Protein AF-0000000077584843 (afdb_homodimer)

Foldseek 3Di:
DVCVVQFPDFPWALVLLLVLLLVLLVVVLVVCVPPDDDAEEEEEPDQQPLVSVSNVVNRDHHYHYWYWYWDQPDPDPCSVLAIDTPGDTPDQQAAHHYEYEEAEDAQCNVVQVVQVVSVVSHHQWYAYAYAEYAPVRHNDDDDTPHPYYYHYRYHDDPAAKAECRRDDVPPRPPHSGIGGGDPVVVVVVVVD/DVCPVQFPDFPWALVLLLVLLLVLLVVVLVVCVPPDDDAEEEEEPDQQPLVSVSNVVNRDHHYHYWYWYWDQPDPDPCSVLAIDTPGDTPDQQAAHHYEYEEAEDAQCNVVQNVQVVSVVSHHQWYAYAYQEYAPVRHNDDDDTPHPYYYHYRYHDDPAAKAECRRDDVPPRPPHSGIGGGDPVVVVVVVVD

Secondary structure (DSSP, 8-state):
-GGGGGEEEEEE-HHHHHHHHHHHHHHHHHHHTTSPSPEEEEEEETTTHHHHHHHHTT--S-EEEEEEEEEE---SS---S-EEEEE--SS--TT-EEEEEEEEESSSHHHHHHHHHHHHTT-SEEEEEEEEE-GGG--S-PPPPTT--EEEEEEPPSS-EEBTTB-BTTBSTT-SSEEEEPHHHHHHHHH-/-GGGGGEEEEEE-HHHHHHHHHHHHHHHHHHHTTSPSPEEEEEEETTTHHHHHHHHTT--S-EEEEEEEEEE---SS---S-EEEEE--SS--TT-EEEEEEEEESSSHHHHHHHHHHHHTT-SEEEEEEEEE-GGG--S-PPPPTT--EEEEEEPPSS-EEBTTB-BTTBSTT-SSEEEEPHHHHHHHHH-

Radius of gyration: 20.24 Å; Cα contacts (8 Å, |Δi|>4): 832; chains: 2; bounding box: 62×50×42 Å

Solvent-accessible surface area (backbone atoms only — not comparable to full-atom values): 20144 Å² total; per-residue (Å²): 94,82,67,59,79,50,42,68,45,78,76,42,48,48,66,56,49,51,53,48,38,49,53,51,15,49,51,52,32,62,71,50,62,81,49,79,79,52,35,36,38,33,26,37,49,61,34,9,45,43,52,38,37,57,30,42,46,52,31,51,58,67,39,31,72,46,52,31,28,67,39,67,72,45,86,62,97,55,61,79,71,63,61,39,77,77,29,70,66,86,71,86,46,56,72,24,45,32,35,38,28,36,39,65,42,45,43,32,55,63,56,44,50,47,49,54,53,45,46,72,55,39,33,55,21,37,22,41,37,25,46,25,34,26,75,92,51,51,72,44,86,64,77,57,43,72,84,31,50,81,45,72,62,40,81,47,69,100,61,60,56,26,15,47,20,29,49,62,95,57,27,49,30,36,37,65,31,34,24,30,52,35,61,73,71,57,58,50,58,74,74,100,92,81,65,58,79,50,44,68,46,76,78,40,48,49,66,56,49,51,52,48,38,48,53,51,16,48,49,50,30,62,70,49,60,82,49,79,80,53,36,35,40,33,25,37,47,62,34,8,44,42,52,38,38,57,30,43,47,53,32,51,58,68,39,31,72,45,53,31,29,67,39,67,70,46,88,64,98,57,62,79,71,65,63,39,77,78,28,71,66,87,72,85,46,56,72,23,45,34,37,38,30,36,39,67,41,45,42,32,54,64,57,45,51,48,50,56,53,44,47,74,55,38,32,55,22,36,22,39,37,25,46,26,34,27,73,92,50,52,71,44,86,64,77,57,42,73,83,30,49,82,44,73,61,41,81,47,70,99,62,59,58,27,15,46,19,29,48,60,96,57,27,49,31,37,38,64,29,34,24,31,50,34,60,75,72,58,59,50,59,74,74,102

Organism: Vanilla planifolia (NCBI:txid51239)

Sequence (384 aa):
MVMDGDIERVLWTEEEIAGRVAELAAQISDDFQRFPSPVVVVGVATGAFLFLADIVRKITIPIVVDFIRVESYGSGTESNGSPIISCDLKVDVSGKHVIVVEDIVDTGNTISCLNSHLMSKGASSISVCALLNKPARRRVPFKLAGEGKFYSGFECPNHFVVGYGLDFAELYRNLSYIGVLKSEKYNQAEENMVMDGDIERVLWTEEEIAGRVAELAAQISDDFQRFPSPVVVVGVATGAFLFLADIVRKITIPIVVDFIRVESYGSGTESNGSPIISCDLKVDVSGKHVIVVEDIVDTGNTISCLNSHLMSKGASSISVCALLNKPARRRVPFKLAGEGKFYSGFECPNHFVVGYGLDFAELYRNLSYIGVLKSEKYNQAEEN

InterPro domains:
  IPR000836 Phosphoribosyltransferase domain [PF00156] (16-168)
  IPR000836 Phosphoribosyltransferase domain [cd06223] (21-155)
  IPR005904 Hypoxanthine phosphoribosyl transferase [TIGR01203] (10-182)
  IPR029057 Phosphoribosyltransferase-like [G3DSA:3.40.50.2020] (2-192)
  IPR029057 Phosphoribosyltransferase-like [SSF53271] (3-186)
  IPR050408 Hypoxanthine-guanine phosphoribosyltransferase [PTHR43340] (4-187)

Nearest PDB structures (foldseek):
  4rqb-assembly1_A  TM=9.442E-01  e=1.233E-22  Staphylococcus aureus subsp. aureus USA300_TCH1516
  6d9q-assembly1_A  TM=9.247E-01  e=5.705E-23  Bacillus anthracis
  3h83-assembly1_A  TM=9.343E-01  e=1.564E-22  Bacillus anthracis str. 'Ames Ancestor'
  3kb8-assembly1_A  TM=9.346E-01  e=7.755E-22  Bacillus anthracis str. 'Ames Ancestor'
  5knx-assembly1_B  TM=9.446E-01  e=4.330E-21  Escherichia coli

Structure (mmCIF, N/CA/C/O backbone):
data_AF-0000000077584843-model_v1
#
loop_
_entity.id
_entity.type
_entity.pdbx_description
1 polymer 'Hypoxanthine phosphoribosyltransferase'
#
loop_
_atom_site.group_PDB
_atom_site.id
_atom_site.type_symbol
_atom_site.label_atom_id
_atom_site.label_alt_id
_atom_site.label_comp_id
_atom_site.label_asym_id
_atom_site.label_entity_id
_atom_site.label_seq_id
_atom_site.pdbx_PDB_ins_code
_atom_site.Cartn_x
_atom_site.Cartn_y
_atom_site.Cartn_z
_atom_site.occupancy
_atom_site.B_iso_or_equiv
_atom_site.auth_seq_id
_atom_site.auth_comp_id
_atom_site.auth_asym_id
_atom_site.auth_atom_id
_atom_site.pdbx_PDB_model_num
ATOM 1 N N . MET A 1 1 ? 11.711 16.438 -10.258 1 66.19 1 MET A N 1
ATOM 2 C CA . MET A 1 1 ? 11.828 16 -8.867 1 66.19 1 MET A CA 1
ATOM 3 C C . MET A 1 1 ? 13.289 15.93 -8.438 1 66.19 1 MET A C 1
ATOM 5 O O . MET A 1 1 ? 14.164 15.625 -9.242 1 66.19 1 MET A O 1
ATOM 9 N N . VAL A 1 2 ? 13.586 16.484 -7.25 1 70.31 2 VAL A N 1
ATOM 10 C CA . VAL A 1 2 ? 14.938 16.578 -6.703 1 70.31 2 VAL A CA 1
ATOM 11 C C . VAL A 1 2 ? 15.656 15.242 -6.844 1 70.31 2 VAL A C 1
ATOM 13 O O . VAL A 1 2 ? 16.859 15.203 -7.102 1 70.31 2 VAL A O 1
ATOM 16 N N . MET A 1 3 ? 14.906 14.156 -7.016 1 84.25 3 MET A N 1
ATOM 17 C CA . MET A 1 3 ? 15.477 12.812 -6.996 1 84.25 3 MET A CA 1
ATOM 18 C C . MET A 1 3 ? 15.812 12.352 -8.406 1 84.25 3 MET A C 1
ATOM 20 O O . MET A 1 3 ? 16.609 11.422 -8.586 1 84.25 3 MET A O 1
ATOM 24 N N . ASP A 1 4 ? 15.43 13.047 -9.406 1 87.75 4 ASP A N 1
ATOM 25 C CA . ASP A 1 4 ? 15.648 12.648 -10.797 1 87.75 4 ASP A CA 1
ATOM 26 C C . ASP A 1 4 ? 17.125 12.766 -11.172 1 87.75 4 ASP A C 1
ATOM 28 O O . ASP A 1 4 ? 17.609 12 -12 1 87.75 4 ASP A O 1
ATOM 32 N N . GLY A 1 5 ? 17.766 13.695 -10.547 1 90.62 5 GLY A N 1
ATOM 33 C CA . GLY A 1 5 ? 19.172 13.914 -10.836 1 90.62 5 GLY A CA 1
ATOM 34 C C . GLY A 1 5 ? 20.062 12.781 -10.367 1 90.62 5 GLY A C 1
ATOM 35 O O . GLY A 1 5 ? 21.219 12.672 -10.789 1 90.62 5 GLY A O 1
ATOM 36 N N . ASP A 1 6 ? 19.516 11.945 -9.562 1 94.56 6 ASP A N 1
ATOM 37 C CA . ASP A 1 6 ? 20.281 10.844 -8.992 1 94.56 6 ASP A CA 1
ATOM 38 C C . ASP A 1 6 ? 20.203 9.602 -9.875 1 94.56 6 ASP A C 1
ATOM 40 O O . ASP A 1 6 ? 20.875 8.602 -9.617 1 94.56 6 ASP A O 1
ATOM 44 N N . ILE A 1 7 ? 19.453 9.633 -10.977 1 95.75 7 ILE A N 1
ATOM 45 C CA . ILE A 1 7 ? 19.172 8.477 -11.812 1 95.75 7 ILE A CA 1
ATOM 46 C C . ILE A 1 7 ? 20.078 8.477 -13.031 1 95.75 7 ILE A C 1
ATOM 48 O O . ILE A 1 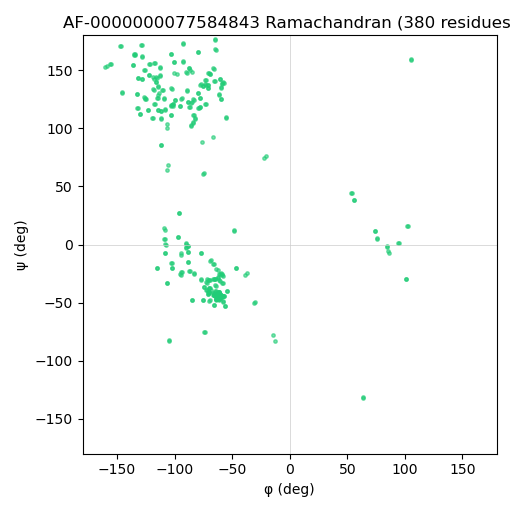7 ? 20.156 9.461 -13.766 1 95.75 7 ILE A O 1
ATOM 52 N N . GLU A 1 8 ? 20.781 7.422 -13.203 1 96.25 8 GLU A N 1
ATOM 53 C CA . GLU A 1 8 ? 21.672 7.262 -14.344 1 96.25 8 GLU A CA 1
ATOM 54 C C . GLU A 1 8 ? 20.891 7.102 -15.641 1 96.25 8 GLU A C 1
ATOM 56 O O . GLU A 1 8 ? 21.188 7.758 -16.641 1 96.25 8 GLU A O 1
ATOM 61 N N . ARG A 1 9 ? 19.922 6.242 -15.602 1 96.31 9 ARG A N 1
ATOM 62 C CA . ARG A 1 9 ? 19.031 6.008 -16.734 1 96.31 9 ARG A CA 1
ATOM 63 C C . ARG A 1 9 ? 17.734 5.348 -16.297 1 96.31 9 ARG A C 1
ATOM 65 O O . ARG A 1 9 ? 17.703 4.621 -15.297 1 96.31 9 ARG A O 1
ATOM 72 N N . VAL A 1 10 ? 16.703 5.609 -17.094 1 97.06 10 VAL A N 1
ATOM 73 C CA . VAL A 1 10 ? 15.406 4.984 -16.875 1 97.06 10 VAL A CA 1
ATOM 74 C C . VAL A 1 10 ? 15.367 3.615 -17.547 1 97.06 10 VAL A C 1
ATOM 76 O O . VAL A 1 10 ? 15.68 3.488 -18.734 1 97.06 10 VAL A O 1
ATOM 79 N N . LEU A 1 11 ? 15.102 2.51 -16.797 1 97.44 11 LEU A N 1
ATOM 80 C CA . LEU A 1 11 ? 14.977 1.167 -17.359 1 97.44 11 LEU A CA 1
ATOM 81 C C . LEU A 1 11 ? 13.562 0.923 -17.875 1 97.44 11 LEU A C 1
ATOM 83 O O . LEU A 1 11 ? 13.383 0.391 -18.969 1 97.44 11 LEU A O 1
ATOM 87 N N . TRP A 1 12 ? 12.539 1.235 -17.094 1 98.12 12 TRP A N 1
ATOM 88 C CA . TRP A 1 12 ? 11.133 1.12 -17.484 1 98.12 12 TRP A CA 1
ATOM 89 C C . TRP A 1 12 ? 10.367 2.385 -17.125 1 98.12 12 TRP A C 1
ATOM 91 O O . TRP A 1 12 ? 10.375 2.812 -15.961 1 98.12 12 TRP A O 1
ATOM 101 N N . THR A 1 13 ? 9.633 2.926 -18.094 1 98.12 13 THR A N 1
ATOM 102 C CA . THR A 1 13 ? 8.844 4.133 -17.906 1 98.12 13 THR A CA 1
ATOM 103 C C . THR A 1 13 ? 7.531 3.812 -17.203 1 98.12 13 THR A C 1
ATOM 105 O O . THR A 1 13 ? 7.152 2.645 -17.078 1 98.12 13 THR A O 1
ATOM 108 N N . GLU A 1 14 ? 6.91 4.867 -16.734 1 97.44 14 GLU A N 1
ATOM 109 C CA . GLU A 1 14 ? 5.602 4.723 -16.109 1 97.44 14 GLU A CA 1
ATOM 110 C C . GLU A 1 14 ? 4.621 4.016 -17.047 1 97.44 14 GLU A C 1
ATOM 112 O O . GLU A 1 14 ? 3.863 3.146 -16.609 1 97.44 14 GLU A O 1
ATOM 117 N N . GLU A 1 15 ? 4.688 4.352 -18.297 1 97.88 15 GLU A N 1
ATOM 118 C CA . GLU A 1 15 ? 3.779 3.781 -19.281 1 97.88 15 GLU A CA 1
ATOM 119 C C . GLU A 1 15 ? 4.082 2.305 -19.531 1 97.88 15 GLU A C 1
ATOM 121 O O . GLU A 1 15 ? 3.162 1.493 -19.656 1 97.88 15 GLU A O 1
ATOM 126 N N . GLU A 1 16 ? 5.336 1.989 -19.594 1 98.31 16 GLU A N 1
ATOM 127 C CA . GLU A 1 16 ? 5.738 0.599 -19.781 1 98.31 16 GLU A CA 1
ATOM 128 C C . GLU A 1 16 ? 5.305 -0.265 -18.609 1 98.31 16 GLU A C 1
ATOM 130 O O . GLU A 1 16 ? 4.812 -1.38 -18.797 1 98.31 16 GLU A O 1
ATOM 135 N N . ILE A 1 17 ? 5.473 0.284 -17.422 1 98.5 17 ILE A N 1
ATOM 136 C CA . ILE A 1 17 ? 5.082 -0.429 -16.219 1 98.5 17 ILE A CA 1
ATOM 137 C C . ILE A 1 17 ? 3.566 -0.632 -16.203 1 98.5 17 ILE A C 1
ATOM 139 O O . ILE A 1 17 ? 3.086 -1.739 -15.945 1 98.5 17 ILE A O 1
ATOM 143 N N . ALA A 1 18 ? 2.844 0.415 -16.547 1 98.06 18 ALA A N 1
ATOM 144 C CA . ALA A 1 18 ? 1.385 0.348 -16.562 1 98.06 18 ALA A CA 1
ATOM 145 C C . ALA A 1 18 ? 0.894 -0.707 -17.547 1 98.06 18 ALA A C 1
ATOM 147 O O . ALA A 1 18 ? -0.054 -1.442 -17.25 1 98.06 18 ALA A O 1
ATOM 148 N N . GLY A 1 19 ? 1.521 -0.73 -18.703 1 98.5 19 GLY A N 1
ATOM 149 C CA . GLY A 1 19 ? 1.164 -1.735 -19.688 1 98.5 19 GLY A CA 1
ATOM 150 C C . GLY A 1 19 ? 1.395 -3.154 -19.203 1 98.5 19 GLY A C 1
ATOM 151 O O . GLY A 1 19 ? 0.53 -4.02 -19.359 1 98.5 19 GLY A O 1
ATOM 152 N N . ARG A 1 20 ? 2.529 -3.395 -18.625 1 98.56 20 ARG A N 1
ATOM 153 C CA . ARG A 1 20 ? 2.869 -4.719 -18.125 1 98.56 20 ARG A CA 1
ATOM 154 C C . ARG A 1 20 ? 1.946 -5.125 -16.984 1 98.56 20 ARG A C 1
ATOM 156 O O . ARG A 1 20 ? 1.511 -6.273 -16.906 1 98.56 20 ARG A O 1
ATOM 163 N N . VAL A 1 21 ? 1.621 -4.207 -16.109 1 98.5 21 VAL A N 1
ATOM 164 C CA . VAL A 1 21 ? 0.721 -4.445 -14.984 1 98.5 21 VAL A CA 1
ATOM 165 C C . VAL A 1 21 ? -0.651 -4.871 -15.508 1 98.5 21 VAL A C 1
ATOM 167 O O . VAL A 1 21 ? -1.258 -5.809 -14.977 1 98.5 21 VAL A O 1
ATOM 170 N N . ALA A 1 22 ? -1.103 -4.188 -16.531 1 98.31 22 ALA A N 1
ATOM 171 C CA . ALA A 1 22 ? -2.395 -4.523 -17.125 1 98.31 22 ALA A CA 1
ATOM 172 C C . ALA A 1 22 ? -2.396 -5.949 -17.672 1 98.31 22 ALA A C 1
ATOM 174 O O . ALA A 1 22 ? -3.367 -6.688 -17.484 1 98.31 22 ALA A O 1
ATOM 175 N N . GLU A 1 23 ? -1.34 -6.32 -18.281 1 98.56 23 GLU A N 1
ATOM 176 C CA . GLU A 1 23 ? -1.205 -7.672 -18.812 1 98.56 23 GLU A CA 1
ATOM 177 C C . GLU A 1 23 ? -1.223 -8.711 -17.688 1 98.56 23 GLU A C 1
ATOM 179 O O . GLU A 1 23 ? -1.922 -9.719 -17.797 1 98.56 23 GLU A O 1
ATOM 184 N N . LEU A 1 24 ? -0.472 -8.461 -16.656 1 98.56 24 LEU A N 1
ATOM 185 C CA . LEU A 1 24 ? -0.388 -9.383 -15.531 1 98.56 24 LEU A CA 1
ATOM 186 C C . LEU A 1 24 ? -1.743 -9.531 -14.852 1 98.56 24 LEU A C 1
ATOM 188 O O . LEU A 1 24 ? -2.16 -10.641 -14.523 1 98.56 24 LEU A O 1
ATOM 192 N N . ALA A 1 25 ? -2.4 -8.453 -14.625 1 98.31 25 ALA A N 1
ATOM 193 C CA . ALA A 1 25 ? -3.699 -8.469 -13.953 1 98.31 25 ALA A CA 1
ATOM 194 C C . ALA A 1 25 ? -4.723 -9.258 -14.766 1 98.31 25 ALA A C 1
ATOM 196 O O . ALA A 1 25 ? -5.547 -9.977 -14.195 1 98.31 25 ALA A O 1
ATOM 197 N N . ALA A 1 26 ? -4.668 -9.055 -16.109 1 97.94 26 ALA A N 1
ATOM 198 C CA . ALA A 1 26 ? -5.555 -9.812 -16.984 1 97.94 26 ALA A CA 1
ATOM 199 C C . ALA A 1 26 ? -5.293 -11.312 -16.875 1 97.94 26 ALA A C 1
ATOM 201 O O . ALA A 1 26 ? -6.23 -12.109 -16.781 1 97.94 26 ALA A O 1
ATOM 202 N N . GLN A 1 27 ? -4.035 -11.68 -16.844 1 97.94 27 GLN A N 1
ATOM 203 C CA . GLN A 1 27 ? -3.658 -13.078 -16.688 1 97.94 27 GLN A CA 1
ATOM 204 C C . GLN A 1 27 ? -4.16 -13.648 -15.367 1 97.94 27 GLN A C 1
ATOM 206 O O . GLN A 1 27 ? -4.742 -14.727 -15.328 1 97.94 27 GLN A O 1
ATOM 211 N N . ILE A 1 28 ? -3.943 -12.922 -14.281 1 97.44 28 ILE A N 1
ATOM 212 C CA . ILE A 1 28 ? -4.352 -13.336 -12.945 1 97.44 28 ILE A CA 1
ATOM 213 C C . ILE A 1 28 ? -5.871 -13.484 -12.891 1 97.44 28 ILE A C 1
ATOM 215 O O . ILE A 1 28 ? -6.387 -14.484 -12.391 1 97.44 28 ILE A O 1
ATOM 219 N N . SER A 1 29 ? -6.578 -12.516 -13.43 1 97.06 29 SER A N 1
ATOM 220 C CA . SER A 1 29 ? -8.039 -12.562 -13.438 1 97.06 29 SER A CA 1
ATOM 221 C C . SER A 1 29 ? -8.547 -13.797 -14.172 1 97.06 29 SER A C 1
ATOM 223 O O . SER A 1 29 ? -9.453 -14.477 -13.695 1 97.06 29 SER A O 1
ATOM 225 N N . ASP A 1 30 ? -7.922 -14.055 -15.312 1 96.62 30 ASP A N 1
ATOM 226 C CA . ASP A 1 30 ? -8.312 -15.203 -16.109 1 96.62 30 ASP A CA 1
ATOM 227 C C . ASP A 1 30 ? -8.023 -16.516 -15.383 1 96.62 30 ASP A C 1
ATOM 229 O O . ASP A 1 30 ? -8.875 -17.406 -15.336 1 96.62 30 ASP A O 1
ATOM 233 N N . ASP A 1 31 ? -6.891 -16.609 -14.773 1 95.81 31 ASP A N 1
ATOM 234 C CA . ASP A 1 31 ? -6.434 -17.844 -14.141 1 95.81 31 ASP A CA 1
ATOM 235 C C . ASP A 1 31 ? -7.262 -18.156 -12.898 1 95.81 31 ASP A C 1
ATOM 237 O O . ASP A 1 31 ? -7.48 -19.328 -12.578 1 95.81 31 ASP A O 1
ATOM 241 N N . PHE A 1 32 ? -7.758 -17.125 -12.227 1 95.06 32 PHE A N 1
ATOM 242 C CA . PHE A 1 32 ? -8.375 -17.359 -10.93 1 95.06 32 PHE A CA 1
ATOM 243 C C . PHE A 1 32 ? -9.891 -17.219 -11.008 1 95.06 32 PHE A C 1
ATOM 245 O O . PHE A 1 32 ? -10.594 -17.422 -10.016 1 95.06 32 PHE A O 1
ATOM 252 N N . GLN A 1 33 ? -10.359 -16.906 -12.188 1 91.94 33 GLN A N 1
ATOM 253 C CA . GLN A 1 33 ? -11.797 -16.703 -12.359 1 91.94 33 GLN A CA 1
ATOM 254 C C . GLN A 1 33 ? -12.57 -17.969 -12.016 1 91.94 33 GLN A C 1
ATOM 256 O O . GLN A 1 33 ? -13.711 -17.906 -11.555 1 91.94 33 GLN A O 1
ATOM 261 N N . ARG A 1 34 ? -11.93 -19.125 -12.125 1 89.44 34 ARG A N 1
ATOM 262 C CA . ARG A 1 34 ? -12.617 -20.391 -11.961 1 89.44 34 ARG A CA 1
ATOM 263 C C . ARG A 1 34 ? -12.617 -20.828 -10.492 1 89.44 34 ARG A C 1
ATOM 265 O O . ARG A 1 34 ? -13.336 -21.75 -10.117 1 89.44 34 ARG A O 1
ATOM 272 N N . PHE A 1 35 ? -11.82 -20.234 -9.703 1 88.25 35 PHE A N 1
ATOM 273 C CA . PHE A 1 35 ? -11.688 -20.641 -8.312 1 88.25 35 PHE A CA 1
ATOM 274 C C . PHE A 1 35 ? -12.711 -19.922 -7.438 1 88.25 35 PHE A C 1
ATOM 276 O O . PHE A 1 35 ? -13.188 -18.844 -7.789 1 88.25 35 PHE A O 1
ATOM 283 N N . PRO A 1 36 ? -13.062 -20.609 -6.348 1 85.62 36 PRO A N 1
ATOM 284 C CA . PRO A 1 36 ? -13.961 -19.938 -5.414 1 85.62 36 PRO A CA 1
ATOM 285 C C . PRO A 1 36 ? -13.398 -18.609 -4.914 1 85.62 36 PRO A C 1
ATOM 287 O O . PRO A 1 36 ? -12.195 -18.5 -4.668 1 85.62 36 PRO A O 1
ATOM 290 N N . SER A 1 37 ? -14.273 -17.594 -4.809 1 82.5 37 SER A N 1
ATOM 291 C CA . SER A 1 37 ? -13.938 -16.281 -4.285 1 82.5 37 SER A CA 1
ATOM 292 C C . SER A 1 37 ? -14.078 -16.234 -2.768 1 82.5 37 SER A C 1
ATOM 294 O O . SER A 1 37 ? -14.852 -17 -2.188 1 82.5 37 SER A O 1
ATOM 296 N N . PRO A 1 38 ? -13.242 -15.383 -2.23 1 91.5 38 PRO A N 1
ATOM 297 C CA . PRO A 1 38 ? -12.281 -14.422 -2.775 1 91.5 38 PRO A CA 1
ATOM 298 C C . PRO A 1 38 ? -10.852 -14.961 -2.805 1 91.5 38 PRO A C 1
ATOM 300 O O . PRO A 1 38 ? -10.484 -15.781 -1.963 1 91.5 38 PRO A O 1
ATOM 303 N N . VAL A 1 39 ? -10.086 -14.57 -3.789 1 95.75 39 VAL A N 1
ATOM 304 C CA . VAL A 1 39 ? -8.633 -14.758 -3.805 1 95.75 39 VAL A CA 1
ATOM 305 C C . VAL A 1 39 ? -7.969 -13.727 -2.902 1 95.75 39 VAL A C 1
ATOM 307 O O . VAL A 1 39 ? -8.391 -12.562 -2.863 1 95.75 39 VAL A O 1
ATOM 310 N N . VAL A 1 40 ? -6.969 -14.172 -2.125 1 97.81 40 VAL A N 1
ATOM 311 C CA . VAL A 1 40 ? -6.273 -13.25 -1.234 1 97.81 40 VAL A CA 1
ATOM 312 C C . VAL A 1 40 ? -5.008 -12.727 -1.912 1 97.81 40 VAL A C 1
ATOM 314 O O . VAL A 1 40 ? -4.156 -13.516 -2.336 1 97.81 40 VAL A O 1
ATOM 317 N N . VAL A 1 41 ? -4.949 -11.453 -2.094 1 98.38 41 VAL A N 1
ATOM 318 C CA . VAL A 1 41 ? -3.756 -10.805 -2.637 1 98.38 41 VAL A CA 1
ATOM 319 C C . VAL A 1 41 ? -2.961 -10.156 -1.509 1 98.38 41 VAL A C 1
ATOM 321 O O . VAL A 1 41 ? -3.467 -9.266 -0.815 1 98.38 41 VAL A O 1
ATOM 324 N N . VAL A 1 42 ? -1.713 -10.602 -1.335 1 98.12 42 VAL A N 1
ATOM 325 C CA . VAL A 1 42 ? -0.88 -10.164 -0.221 1 98.12 42 VAL A CA 1
ATOM 326 C C . VAL A 1 42 ? 0.31 -9.367 -0.75 1 98.12 42 VAL A C 1
ATOM 328 O O . VAL A 1 42 ? 1.141 -9.898 -1.491 1 98.12 42 VAL A O 1
ATOM 331 N N . GLY A 1 43 ? 0.357 -8.117 -0.396 1 98 43 GLY A N 1
ATOM 332 C CA . GLY A 1 43 ? 1.501 -7.293 -0.761 1 98 43 GLY A CA 1
ATOM 333 C C . GLY A 1 43 ? 2.617 -7.336 0.265 1 98 43 GLY A C 1
ATOM 334 O O . GLY A 1 43 ? 2.369 -7.223 1.467 1 98 43 GLY A O 1
ATOM 335 N N . VAL A 1 44 ? 3.824 -7.523 -0.152 1 96.5 44 VAL A N 1
ATOM 336 C CA . VAL A 1 44 ? 4.977 -7.473 0.743 1 96.5 44 VAL A CA 1
ATOM 337 C C . VAL A 1 44 ? 5.422 -6.023 0.929 1 96.5 44 VAL A C 1
ATOM 339 O O . VAL A 1 44 ? 5.945 -5.406 0 1 96.5 44 VAL A O 1
ATOM 342 N N . ALA A 1 45 ? 5.109 -5.473 2.078 1 93.56 45 ALA A N 1
ATOM 343 C CA . ALA A 1 45 ? 5.492 -4.102 2.4 1 93.56 45 ALA A CA 1
ATOM 344 C C . ALA A 1 45 ? 7 -3.984 2.611 1 93.56 45 ALA A C 1
ATOM 346 O O . ALA A 1 45 ? 7.641 -4.926 3.084 1 93.56 45 ALA A O 1
ATOM 347 N N . THR A 1 46 ? 7.559 -2.887 2.27 1 94.06 46 THR A N 1
ATOM 348 C CA . THR A 1 46 ? 6.98 -1.661 1.734 1 94.06 46 THR A CA 1
ATOM 349 C C . THR A 1 46 ? 7.207 -1.569 0.228 1 94.06 46 THR A C 1
ATOM 351 O O . THR A 1 46 ? 6.398 -0.976 -0.491 1 94.06 46 THR A O 1
ATOM 354 N N . GLY A 1 47 ? 8.133 -2.252 -0.311 1 95.62 47 GLY A N 1
ATOM 355 C CA . GLY A 1 47 ? 8.617 -2.07 -1.669 1 95.62 47 GLY A CA 1
ATOM 356 C C . GLY A 1 47 ? 7.559 -2.328 -2.723 1 95.62 47 GLY A C 1
ATOM 357 O O . GLY A 1 47 ? 7.539 -1.671 -3.766 1 95.62 47 GLY A O 1
ATOM 358 N N . ALA A 1 48 ? 6.648 -3.119 -2.463 1 97.12 48 ALA A N 1
ATOM 359 C CA . ALA A 1 48 ? 5.727 -3.59 -3.492 1 97.12 48 ALA A CA 1
ATOM 360 C C . ALA A 1 48 ? 4.434 -2.779 -3.48 1 97.12 48 ALA A C 1
ATOM 362 O O . ALA A 1 48 ? 3.51 -3.062 -4.246 1 97.12 48 ALA A O 1
ATOM 363 N N . PHE A 1 49 ? 4.34 -1.723 -2.684 1 97.94 49 PHE A N 1
ATOM 364 C CA . PHE A 1 49 ? 3.037 -1.125 -2.426 1 97.94 49 PHE A CA 1
ATOM 365 C C . PHE A 1 49 ? 2.502 -0.43 -3.672 1 97.94 49 PHE A C 1
ATOM 367 O O . PHE A 1 49 ? 1.301 -0.47 -3.945 1 97.94 49 PHE A O 1
ATOM 374 N N . LEU A 1 50 ? 3.385 0.241 -4.5 1 98.44 50 LEU A N 1
ATOM 375 C CA . LEU A 1 50 ? 2.91 0.851 -5.738 1 98.44 50 LEU A CA 1
ATOM 376 C C . LEU A 1 50 ? 2.445 -0.215 -6.723 1 98.44 50 LEU A C 1
ATOM 378 O O . LEU A 1 50 ? 1.371 -0.091 -7.316 1 98.44 50 LEU A O 1
ATOM 382 N N . PHE A 1 51 ? 3.283 -1.255 -6.793 1 98.69 51 PHE A N 1
ATOM 383 C CA . PHE A 1 51 ? 2.963 -2.361 -7.688 1 98.69 51 PHE A CA 1
ATOM 384 C C . PHE A 1 51 ? 1.673 -3.049 -7.254 1 98.69 51 PHE A C 1
ATOM 386 O O . PHE A 1 51 ? 0.809 -3.336 -8.086 1 98.69 51 PHE A O 1
ATOM 393 N N . LEU A 1 52 ? 1.482 -3.295 -5.988 1 98.62 52 LEU A N 1
ATOM 394 C CA . LEU A 1 52 ? 0.275 -3.898 -5.434 1 98.62 52 LEU A CA 1
ATOM 395 C C . LEU A 1 52 ? -0.956 -3.066 -5.781 1 98.62 52 LEU A C 1
ATOM 397 O O . LEU A 1 52 ? -1.965 -3.605 -6.238 1 98.62 52 LEU A O 1
ATOM 401 N N . ALA A 1 53 ? -0.85 -1.789 -5.535 1 98.31 53 ALA A N 1
ATOM 402 C CA . ALA A 1 53 ? -1.979 -0.905 -5.812 1 98.31 53 ALA A CA 1
ATOM 403 C C . ALA A 1 53 ? -2.398 -0.994 -7.277 1 98.31 53 ALA A C 1
ATOM 405 O O . ALA A 1 53 ? -3.588 -1.104 -7.582 1 98.31 53 ALA A O 1
ATOM 406 N N . ASP A 1 54 ? -1.44 -0.992 -8.148 1 98.31 54 ASP A N 1
ATOM 407 C CA . ASP A 1 54 ? -1.73 -0.965 -9.578 1 98.31 54 ASP A CA 1
ATOM 408 C C . ASP A 1 54 ? -2.279 -2.309 -10.055 1 98.31 54 ASP A C 1
ATOM 410 O O . ASP A 1 54 ? -3.188 -2.355 -10.891 1 98.31 54 ASP A O 1
ATOM 414 N N . ILE A 1 55 ? -1.744 -3.375 -9.547 1 98.12 55 ILE A N 1
ATOM 415 C CA . ILE A 1 55 ? -2.219 -4.684 -9.984 1 98.12 55 ILE A CA 1
ATOM 416 C C . ILE A 1 55 ? -3.623 -4.93 -9.438 1 98.12 55 ILE A C 1
ATOM 418 O O . ILE A 1 55 ? -4.496 -5.434 -10.156 1 98.12 55 ILE A O 1
ATOM 422 N N . VAL A 1 56 ? -3.855 -4.594 -8.211 1 97.75 56 VAL A N 1
ATOM 423 C CA . VAL A 1 56 ? -5.121 -4.852 -7.527 1 97.75 56 VAL A CA 1
ATOM 424 C C . VAL A 1 56 ? -6.254 -4.125 -8.25 1 97.75 56 VAL A C 1
ATOM 426 O O . VAL A 1 56 ? -7.32 -4.695 -8.477 1 97.75 56 VAL A O 1
ATOM 429 N N . ARG A 1 57 ? -6.02 -2.922 -8.641 1 96.88 57 ARG A N 1
ATOM 430 C CA . ARG A 1 57 ? -7.113 -2.145 -9.219 1 96.88 57 ARG A CA 1
ATOM 431 C C . ARG A 1 57 ? -7.391 -2.568 -10.656 1 96.88 57 ARG A C 1
ATOM 433 O O . ARG A 1 57 ? -8.375 -2.137 -11.258 1 96.88 57 ARG A O 1
ATOM 440 N N . LYS A 1 58 ? -6.52 -3.443 -11.219 1 97.38 58 LYS A N 1
ATOM 441 C CA . LYS A 1 58 ? -6.723 -3.949 -12.57 1 97.38 58 LYS A CA 1
ATOM 442 C C . LYS A 1 58 ? -7.273 -5.371 -12.547 1 97.38 58 LYS A C 1
ATOM 444 O O . LYS A 1 58 ? -7.734 -5.883 -13.57 1 97.38 58 LYS A O 1
ATOM 449 N N . ILE A 1 59 ? -7.188 -6.062 -11.398 1 97 59 ILE A N 1
ATOM 450 C CA . ILE A 1 59 ? -7.773 -7.391 -11.25 1 97 59 ILE A CA 1
ATOM 451 C C . ILE A 1 59 ? -9.297 -7.281 -11.227 1 97 59 ILE A C 1
ATOM 453 O O . ILE A 1 59 ? -9.859 -6.445 -10.508 1 97 59 ILE A O 1
ATOM 457 N N . THR A 1 60 ? -10.039 -8.18 -11.922 1 94.31 60 THR A N 1
ATOM 458 C CA . THR A 1 60 ? -11.461 -7.988 -12.148 1 94.31 60 THR A CA 1
ATOM 459 C C . THR A 1 60 ? -12.281 -8.969 -11.32 1 94.31 60 THR A C 1
ATOM 461 O O . THR A 1 60 ? -13.516 -8.922 -11.32 1 94.31 60 THR A O 1
ATOM 464 N N . ILE A 1 61 ? -11.664 -9.898 -10.672 1 94.94 61 ILE A N 1
ATOM 465 C CA . ILE A 1 61 ? -12.367 -10.852 -9.812 1 94.94 61 ILE A CA 1
ATOM 466 C C . ILE A 1 61 ? -12.391 -10.328 -8.375 1 94.94 61 ILE A C 1
ATOM 468 O O . ILE A 1 61 ? -11.594 -9.453 -8.016 1 94.94 61 ILE A O 1
ATOM 472 N N . PRO A 1 62 ? -13.32 -10.766 -7.535 1 94.62 62 PRO A N 1
ATOM 473 C CA . PRO A 1 62 ? -13.32 -10.375 -6.125 1 94.62 62 PRO A CA 1
ATOM 474 C C . PRO A 1 62 ? -12.055 -10.82 -5.391 1 94.62 62 PRO A C 1
ATOM 476 O O . PRO A 1 62 ? -11.68 -12 -5.461 1 94.62 62 PRO A O 1
ATOM 479 N N . ILE A 1 63 ? -11.461 -9.898 -4.73 1 97.19 63 ILE A N 1
ATOM 480 C CA . ILE A 1 63 ? -10.234 -10.227 -4.004 1 97.19 63 ILE A CA 1
ATOM 481 C C . ILE A 1 63 ? -10.273 -9.602 -2.613 1 97.19 63 ILE A C 1
ATOM 483 O O . ILE A 1 63 ? -11 -8.625 -2.387 1 97.19 63 ILE A O 1
ATOM 487 N N . VAL A 1 64 ? -9.555 -10.203 -1.711 1 97.44 64 VAL A N 1
ATOM 488 C CA . VAL A 1 64 ? -9.164 -9.641 -0.424 1 97.44 64 VAL A CA 1
ATOM 489 C C . VAL A 1 64 ? -7.707 -9.188 -0.478 1 97.44 64 VAL A C 1
ATOM 491 O O . VAL A 1 64 ? -6.852 -9.898 -1.019 1 97.44 64 VAL A O 1
ATOM 494 N N . VAL A 1 65 ? -7.461 -8 0.023 1 98 65 VAL A N 1
ATOM 495 C CA . VAL A 1 65 ? -6.105 -7.469 -0.021 1 98 65 VAL A CA 1
ATOM 496 C C . VAL A 1 65 ? -5.559 -7.332 1.397 1 98 65 VAL A C 1
ATOM 498 O O . VAL A 1 65 ? -6.266 -6.883 2.303 1 98 65 VAL A O 1
ATOM 501 N N . ASP A 1 66 ? -4.332 -7.73 1.595 1 97.5 66 ASP A N 1
ATOM 502 C CA . ASP A 1 66 ? -3.648 -7.562 2.873 1 97.5 66 ASP A CA 1
ATOM 503 C C . ASP A 1 66 ? -2.154 -7.328 2.668 1 97.5 66 ASP A C 1
ATOM 505 O O . ASP A 1 66 ? -1.663 -7.371 1.537 1 97.5 66 ASP A O 1
ATOM 509 N N . PHE A 1 67 ? -1.476 -6.969 3.773 1 97.38 67 PHE A N 1
ATOM 510 C CA . PHE A 1 67 ? -0.044 -6.695 3.729 1 97.38 67 PHE A CA 1
ATOM 511 C C . PHE A 1 67 ? 0.71 -7.598 4.695 1 97.38 67 PHE A C 1
ATOM 513 O O . PHE A 1 67 ? 0.197 -7.938 5.762 1 97.38 67 PHE A O 1
ATOM 520 N N . ILE A 1 68 ? 1.868 -7.934 4.27 1 97.19 68 ILE A N 1
ATOM 521 C CA . ILE A 1 68 ? 2.801 -8.656 5.125 1 97.19 68 ILE A CA 1
ATOM 522 C C . ILE A 1 68 ? 4.176 -8 5.066 1 97.19 68 ILE A C 1
ATOM 524 O O . ILE A 1 68 ? 4.539 -7.391 4.059 1 97.19 68 ILE A O 1
ATOM 528 N N . ARG A 1 69 ? 4.863 -7.988 6.191 1 95.5 69 ARG A N 1
ATOM 529 C CA . ARG A 1 69 ? 6.219 -7.445 6.223 1 95.5 69 ARG A CA 1
ATOM 530 C C . ARG A 1 69 ? 7.238 -8.531 6.543 1 95.5 69 ARG A C 1
ATOM 532 O O . ARG A 1 69 ? 7.07 -9.289 7.504 1 95.5 69 ARG A O 1
ATOM 539 N N . VAL A 1 70 ? 8.211 -8.648 5.695 1 92.81 70 VAL A N 1
ATOM 540 C CA . VAL A 1 70 ? 9.312 -9.586 5.867 1 92.81 70 VAL A CA 1
ATOM 541 C C . VAL A 1 70 ? 10.625 -8.82 5.988 1 92.81 70 VAL A C 1
ATOM 543 O O . VAL A 1 70 ? 10.922 -7.945 5.172 1 92.81 70 VAL A O 1
ATOM 546 N N . GLU A 1 71 ? 11.312 -9.008 7.109 1 85.69 71 GLU A N 1
ATOM 547 C CA . GLU A 1 71 ? 12.586 -8.336 7.348 1 85.69 71 GLU A CA 1
ATOM 548 C C . GLU A 1 71 ? 13.719 -9.344 7.516 1 85.69 71 GLU A C 1
ATOM 550 O O . GLU A 1 71 ? 13.5 -10.453 7.996 1 85.69 71 GLU A O 1
ATOM 555 N N . SER A 1 72 ? 14.742 -8.93 7.035 1 73.19 72 SER A N 1
ATOM 556 C CA . SER A 1 72 ? 15.906 -9.781 7.266 1 73.19 72 SER A CA 1
ATOM 557 C C . SER A 1 72 ? 16.562 -9.469 8.602 1 73.19 72 SER A C 1
ATOM 559 O O . SER A 1 72 ? 16.469 -8.352 9.102 1 73.19 72 SER A O 1
ATOM 561 N N . TYR A 1 73 ? 16.469 -10.211 9.859 1 57.34 73 TYR A N 1
ATOM 562 C CA . TYR A 1 73 ? 17.062 -9.945 11.164 1 57.34 73 TYR A CA 1
ATOM 563 C C . TYR A 1 73 ? 18.391 -9.227 11.031 1 57.34 73 TYR A C 1
ATOM 565 O O . TYR A 1 73 ? 18.812 -8.508 11.938 1 57.34 73 TYR A O 1
ATOM 573 N N . GLY A 1 74 ? 19.391 -9.438 10.344 1 47.19 74 GLY A N 1
ATOM 574 C CA . GLY A 1 74 ? 20.797 -9.125 10.555 1 47.19 74 GLY A CA 1
ATOM 575 C C . GLY A 1 74 ? 21.141 -7.668 10.32 1 47.19 74 GLY A C 1
ATOM 576 O O . GLY A 1 74 ? 20.688 -7.078 9.336 1 47.19 74 GLY A O 1
ATOM 577 N N . SER A 1 75 ? 21.016 -6.848 11.398 1 43.28 75 SER A N 1
ATOM 578 C CA . SER A 1 75 ? 21.547 -5.492 11.398 1 43.28 75 SER A CA 1
ATOM 579 C C . SER A 1 75 ? 22.516 -5.273 10.242 1 43.28 75 SER A C 1
ATOM 581 O O . SER A 1 75 ? 22.688 -4.148 9.773 1 43.28 75 SER A O 1
ATOM 583 N N . GLY A 1 76 ? 23.906 -5.812 10.352 1 39.75 76 GLY A N 1
ATOM 584 C CA . GLY A 1 76 ? 25.172 -5.641 9.641 1 39.75 76 GLY A CA 1
ATOM 585 C C . GLY A 1 76 ? 25.109 -6.152 8.211 1 39.75 76 GLY A C 1
ATOM 586 O O . GLY A 1 76 ? 24.078 -6.645 7.758 1 39.75 76 GLY A O 1
ATOM 587 N N . THR A 1 77 ? 26.266 -5.977 7.387 1 41.47 77 THR A N 1
ATOM 588 C CA . THR A 1 77 ? 26.703 -6.426 6.07 1 41.47 77 THR A CA 1
ATOM 589 C C . THR A 1 77 ? 26.281 -7.871 5.824 1 41.47 77 THR A C 1
ATOM 591 O O . THR A 1 77 ? 26.297 -8.344 4.684 1 41.47 77 THR A O 1
ATOM 594 N N . GLU A 1 78 ? 26.109 -8.641 7.02 1 40.88 78 GLU A N 1
ATOM 595 C CA . GLU A 1 78 ? 25.984 -10.055 6.68 1 40.88 78 GLU A CA 1
ATOM 596 C C . GLU A 1 78 ? 24.547 -10.531 6.852 1 40.88 78 GLU A C 1
ATOM 598 O O . GLU A 1 78 ? 24.031 -10.602 7.973 1 40.88 78 GLU A O 1
ATOM 603 N N . SER A 1 79 ? 23.547 -10.109 6.176 1 49.34 79 SER A N 1
ATOM 604 C CA . SER A 1 79 ? 22.25 -10.789 6.051 1 49.34 79 SER A CA 1
ATOM 605 C C . SER A 1 79 ? 22.375 -12.273 6.383 1 49.34 79 SER A C 1
ATOM 607 O O . SER A 1 79 ? 23.156 -12.992 5.754 1 49.34 79 SER A O 1
ATOM 609 N N . ASN A 1 80 ? 22.484 -12.695 7.688 1 51.38 80 ASN A N 1
ATOM 610 C CA . ASN A 1 80 ? 22.594 -14.133 7.914 1 51.38 80 ASN A CA 1
ATOM 611 C C . ASN A 1 80 ? 21.531 -14.906 7.133 1 51.38 80 ASN A C 1
ATOM 613 O O . ASN A 1 80 ? 21.5 -16.141 7.168 1 51.38 80 ASN A O 1
ATOM 617 N N . GLY A 1 81 ? 20.781 -14.375 6.203 1 59.34 81 GLY A N 1
ATOM 618 C CA . GLY A 1 81 ? 20.031 -15.031 5.145 1 59.34 81 GLY A CA 1
ATOM 619 C C . GLY A 1 81 ? 18.656 -15.484 5.582 1 59.34 81 GLY A C 1
ATOM 620 O O . GLY A 1 81 ? 17.875 -15.984 4.77 1 59.34 81 GLY A O 1
ATOM 621 N N . SER A 1 82 ? 18.188 -15.367 7.023 1 71.25 82 SER A N 1
ATOM 622 C CA . SER A 1 82 ? 16.891 -15.984 7.254 1 71.25 82 SER A CA 1
ATOM 623 C C . SER A 1 82 ? 15.805 -14.93 7.43 1 71.25 82 SER A C 1
ATOM 625 O O . SER A 1 82 ? 15.711 -14.289 8.477 1 71.25 82 SER A O 1
ATOM 627 N N . PRO A 1 83 ? 14.93 -14.617 6.516 1 83.81 83 PRO A N 1
ATOM 628 C CA . PRO A 1 83 ? 13.844 -13.641 6.605 1 83.81 83 PRO A CA 1
ATOM 629 C C . PRO A 1 83 ? 12.852 -13.961 7.727 1 83.81 83 PRO A C 1
ATOM 631 O O . PRO A 1 83 ? 12.594 -15.133 8.008 1 83.81 83 PRO A O 1
ATOM 634 N N . ILE A 1 84 ? 12.492 -12.938 8.484 1 88.5 84 ILE A N 1
ATOM 635 C CA . ILE A 1 84 ? 11.469 -13.07 9.523 1 88.5 84 ILE A CA 1
ATOM 636 C C . ILE A 1 84 ? 10.258 -12.211 9.172 1 88.5 84 ILE A C 1
ATOM 638 O O . ILE A 1 84 ? 10.406 -11.109 8.641 1 88.5 84 ILE A O 1
ATOM 642 N N . ILE A 1 85 ? 9.102 -12.758 9.508 1 93.38 85 ILE A N 1
ATOM 643 C CA . ILE A 1 85 ? 7.859 -12.016 9.32 1 93.38 85 ILE A CA 1
ATOM 644 C C . ILE A 1 85 ? 7.625 -11.086 10.508 1 93.38 85 ILE A C 1
ATOM 646 O O . ILE A 1 85 ? 7.395 -11.547 11.625 1 93.38 85 ILE A O 1
ATOM 650 N N . SER A 1 86 ? 7.711 -9.781 10.289 1 92.56 86 SER A N 1
ATOM 651 C CA . SER A 1 86 ? 7.59 -8.805 11.359 1 92.56 86 SER A CA 1
ATOM 652 C C . SER A 1 86 ? 6.164 -8.281 11.477 1 92.56 86 SER A C 1
ATOM 654 O O . SER A 1 86 ? 5.77 -7.746 12.516 1 92.56 86 SER A O 1
ATOM 656 N N . CYS A 1 87 ? 5.41 -8.305 10.461 1 93.44 87 CYS A N 1
ATOM 657 C CA . CYS A 1 87 ? 3.98 -8.008 10.438 1 93.44 87 CYS A CA 1
ATOM 658 C C . CYS A 1 87 ? 3.219 -9.078 9.656 1 93.44 87 CYS A C 1
ATOM 660 O O . CYS A 1 87 ? 3.396 -9.211 8.445 1 93.44 87 CYS A O 1
ATOM 662 N N . ASP A 1 88 ? 2.359 -9.742 10.383 1 95.19 88 ASP A N 1
ATOM 663 C CA . ASP A 1 88 ? 1.639 -10.859 9.781 1 95.19 88 ASP A CA 1
ATOM 664 C C . ASP A 1 88 ? 0.303 -10.406 9.195 1 95.19 88 ASP A C 1
ATOM 666 O O . ASP A 1 88 ? -0.078 -9.242 9.344 1 95.19 88 ASP A O 1
ATOM 670 N N . LEU A 1 89 ? -0.363 -11.32 8.5 1 95.5 89 LEU A N 1
ATOM 671 C CA . LEU A 1 89 ? -1.654 -11.062 7.871 1 95.5 89 LEU A CA 1
ATOM 672 C C . LEU A 1 89 ? -2.746 -10.883 8.922 1 95.5 89 LEU A C 1
ATOM 674 O O . LEU A 1 89 ? -2.709 -11.523 9.977 1 95.5 89 LEU A O 1
ATOM 678 N N . LYS A 1 90 ? -3.637 -10.055 8.57 1 92.38 90 LYS A N 1
ATOM 679 C CA . LYS A 1 90 ? -4.824 -9.93 9.406 1 92.38 90 LYS A CA 1
ATOM 680 C C . LYS A 1 90 ? -5.953 -10.828 8.906 1 92.38 90 LYS A C 1
ATOM 682 O O . LYS A 1 90 ? -6.836 -11.211 9.672 1 92.38 90 LYS A O 1
ATOM 687 N N . VAL A 1 91 ? -5.91 -11.172 7.609 1 94.31 91 VAL A N 1
ATOM 688 C CA . VAL A 1 91 ? -6.98 -11.945 6.996 1 94.31 91 VAL A CA 1
ATOM 689 C C . VAL A 1 91 ? -6.676 -13.438 7.125 1 94.31 91 VAL A C 1
ATOM 691 O O . VAL A 1 91 ? -5.512 -13.844 7.141 1 94.31 91 VAL A O 1
ATOM 694 N N . ASP A 1 92 ? -7.699 -14.227 7.238 1 95.25 92 ASP A N 1
ATOM 695 C CA . ASP A 1 92 ? -7.586 -15.68 7.254 1 95.25 92 ASP A CA 1
ATOM 696 C C . ASP A 1 92 ? -7.375 -16.234 5.848 1 95.25 92 ASP A C 1
ATOM 698 O O . ASP A 1 92 ? -8.188 -15.992 4.953 1 95.25 92 ASP A O 1
ATOM 702 N N . VAL A 1 93 ? -6.305 -17.031 5.699 1 96.44 93 VAL A N 1
ATOM 703 C CA . VAL A 1 93 ? -5.984 -17.516 4.367 1 96.44 93 VAL A CA 1
ATOM 704 C C . VAL A 1 93 ? -6.273 -19.016 4.285 1 96.44 93 VAL A C 1
ATOM 706 O O . VAL A 1 93 ? -5.977 -19.656 3.275 1 96.44 93 VAL A O 1
ATOM 709 N N . SER A 1 94 ? -6.828 -19.578 5.348 1 96.69 94 SER A N 1
ATOM 710 C CA . SER A 1 94 ? -7.113 -21.016 5.359 1 96.69 94 SER A CA 1
ATOM 711 C C . SER A 1 94 ? -8.07 -21.391 4.234 1 96.69 94 SER A C 1
ATOM 713 O O . SER A 1 94 ? -9.148 -20.812 4.102 1 96.69 94 SER A O 1
ATOM 715 N N . GLY A 1 95 ? -7.641 -22.344 3.418 1 94.94 95 GLY A N 1
ATOM 716 C CA . GLY A 1 95 ? -8.469 -22.859 2.332 1 94.94 95 GLY A CA 1
ATOM 717 C C . GLY A 1 95 ? -8.586 -21.891 1.174 1 94.94 95 GLY A C 1
ATOM 718 O O . GLY A 1 95 ? -9.422 -22.078 0.283 1 94.94 95 GLY A O 1
ATOM 719 N N . LYS A 1 96 ? -7.805 -20.859 1.127 1 95.62 96 LYS A N 1
ATOM 720 C CA . LYS A 1 96 ? -7.914 -19.844 0.084 1 95.62 96 LYS A CA 1
ATOM 721 C C . LYS A 1 96 ? -6.691 -19.859 -0.829 1 95.62 96 LYS A C 1
ATOM 723 O O . LYS A 1 96 ? -5.621 -20.328 -0.435 1 95.62 96 LYS A O 1
ATOM 728 N N . HIS A 1 97 ? -6.902 -19.438 -2.043 1 96.12 97 HIS A N 1
ATOM 729 C CA . HIS A 1 97 ? -5.793 -19.172 -2.951 1 96.12 97 HIS A CA 1
ATOM 730 C C . HIS A 1 97 ? -5.156 -17.828 -2.674 1 96.12 97 HIS A C 1
ATOM 732 O O . HIS A 1 97 ? -5.855 -16.812 -2.555 1 96.12 97 HIS A O 1
ATOM 738 N N . VAL A 1 98 ? -3.826 -17.812 -2.557 1 97.12 98 VAL A N 1
ATOM 739 C CA . VAL A 1 98 ? -3.113 -16.594 -2.176 1 97.12 98 VAL A CA 1
ATOM 740 C C . VAL A 1 98 ? -2.164 -16.188 -3.297 1 97.12 98 VAL A C 1
ATOM 742 O O . VAL A 1 98 ? -1.486 -17.031 -3.889 1 97.12 98 VAL A O 1
ATOM 745 N N . ILE A 1 99 ? -2.17 -14.953 -3.645 1 97.62 99 ILE A N 1
ATOM 746 C CA . ILE A 1 99 ? -1.193 -14.359 -4.551 1 97.62 99 ILE A CA 1
ATOM 747 C C . ILE A 1 99 ? -0.309 -13.375 -3.781 1 97.62 99 ILE A C 1
ATOM 749 O O . ILE A 1 99 ? -0.79 -12.359 -3.275 1 97.62 99 ILE A O 1
ATOM 753 N N . VAL A 1 100 ? 0.974 -13.695 -3.684 1 97.69 100 VAL A N 1
ATOM 754 C CA . VAL A 1 100 ? 1.943 -12.812 -3.045 1 97.69 100 VAL A CA 1
ATOM 755 C C . VAL A 1 100 ? 2.514 -11.836 -4.074 1 97.69 100 VAL A C 1
ATOM 757 O O . VAL A 1 100 ? 3.023 -12.258 -5.117 1 97.69 100 VAL A O 1
ATOM 760 N N . VAL A 1 101 ? 2.369 -10.562 -3.822 1 98.19 101 VAL A N 1
ATOM 761 C CA . VAL A 1 101 ? 2.867 -9.516 -4.707 1 98.19 101 VAL A CA 1
ATOM 762 C C . VAL A 1 101 ? 4.168 -8.945 -4.148 1 98.19 101 VAL A C 1
ATOM 764 O O . VAL A 1 101 ? 4.188 -8.398 -3.041 1 98.19 101 VAL A O 1
ATOM 767 N N . GLU A 1 102 ? 5.246 -9.031 -4.934 1 96.12 102 GLU A N 1
ATOM 768 C CA . GLU A 1 102 ? 6.586 -8.633 -4.523 1 96.12 102 GLU A CA 1
ATOM 769 C C . GLU A 1 102 ? 7.195 -7.645 -5.516 1 96.12 102 GLU A C 1
ATOM 771 O O . GLU A 1 102 ? 6.867 -7.668 -6.703 1 96.12 102 GLU A O 1
ATOM 776 N N . ASP A 1 103 ? 8.055 -6.777 -5.02 1 95.94 103 ASP A N 1
ATOM 777 C CA . ASP A 1 103 ? 8.711 -5.832 -5.918 1 95.94 103 ASP A CA 1
ATOM 778 C C . ASP A 1 103 ? 9.805 -6.516 -6.73 1 95.94 103 ASP A C 1
ATOM 780 O O . ASP A 1 103 ? 9.867 -6.363 -7.953 1 95.94 103 ASP A O 1
ATOM 784 N N . ILE A 1 104 ? 10.625 -7.266 -5.988 1 92.81 104 ILE A N 1
ATOM 785 C CA . ILE A 1 104 ? 11.75 -7.855 -6.699 1 92.81 104 ILE A CA 1
ATOM 786 C C . ILE A 1 104 ? 12.078 -9.227 -6.109 1 92.81 104 ILE A C 1
ATOM 788 O O . ILE A 1 104 ? 12.109 -9.391 -4.887 1 92.81 104 ILE A O 1
ATOM 792 N N . VAL A 1 105 ? 12.219 -10.242 -6.938 1 90.38 105 VAL A N 1
ATOM 793 C CA . VAL A 1 105 ? 12.695 -11.562 -6.547 1 90.38 105 VAL A CA 1
ATOM 794 C C . VAL A 1 105 ? 14.148 -11.734 -6.977 1 90.38 105 VAL A C 1
ATOM 796 O O . VAL A 1 105 ? 14.445 -11.82 -8.172 1 90.38 105 VAL A O 1
ATOM 799 N N . ASP A 1 106 ? 14.938 -11.773 -6 1 88.06 106 ASP A N 1
ATOM 800 C CA . ASP A 1 106 ? 16.359 -11.945 -6.234 1 88.06 106 ASP A CA 1
ATOM 801 C C . ASP A 1 106 ? 16.812 -13.367 -5.902 1 88.06 106 ASP A C 1
ATOM 803 O O . ASP A 1 106 ? 16.75 -14.258 -6.758 1 88.06 106 ASP A O 1
ATOM 807 N N . THR A 1 107 ? 17.062 -13.617 -4.637 1 79.5 107 THR A N 1
ATOM 808 C CA . THR A 1 107 ? 17.547 -14.93 -4.23 1 79.5 107 THR A CA 1
ATOM 809 C C . THR A 1 107 ? 16.391 -15.906 -4.055 1 79.5 107 THR A C 1
ATOM 811 O O . THR A 1 107 ? 16.594 -17.125 -4.078 1 79.5 107 THR A O 1
ATOM 814 N N . GLY A 1 108 ? 15.281 -15.414 -3.791 1 83.31 108 GLY A N 1
ATOM 815 C CA . GLY A 1 108 ? 14.109 -16.25 -3.578 1 83.31 108 GLY A CA 1
ATOM 816 C C . GLY A 1 108 ? 13.859 -16.562 -2.115 1 83.31 108 GLY A C 1
ATOM 817 O O . GLY A 1 108 ? 12.875 -17.219 -1.774 1 83.31 108 GLY A O 1
ATOM 818 N N . ASN A 1 109 ? 14.648 -16.062 -1.201 1 85 109 ASN A N 1
ATOM 819 C CA . ASN A 1 109 ? 14.539 -16.359 0.223 1 85 109 ASN A CA 1
ATOM 820 C C . ASN A 1 109 ? 13.219 -15.852 0.801 1 85 109 ASN A C 1
ATOM 822 O O . ASN A 1 109 ? 12.578 -16.531 1.597 1 85 109 ASN A O 1
ATOM 826 N N . THR A 1 110 ? 12.875 -14.68 0.395 1 86.94 110 THR A N 1
ATOM 827 C CA . THR A 1 110 ? 11.625 -14.094 0.883 1 86.94 110 THR A CA 1
ATOM 828 C C . THR A 1 110 ? 10.43 -14.953 0.482 1 86.94 110 THR A C 1
ATOM 830 O O . THR A 1 110 ? 9.578 -15.266 1.314 1 86.94 110 THR A O 1
ATOM 833 N N . ILE A 1 111 ? 10.422 -15.391 -0.743 1 89.44 111 ILE A N 1
ATOM 834 C CA . ILE A 1 111 ? 9.32 -16.172 -1.267 1 89.44 111 ILE A CA 1
ATOM 835 C C . ILE A 1 111 ? 9.25 -17.516 -0.537 1 89.44 111 ILE A C 1
ATOM 837 O O . ILE A 1 111 ? 8.164 -17.984 -0.171 1 89.44 111 ILE A O 1
ATOM 841 N N . SER A 1 112 ? 10.383 -18.094 -0.361 1 88.75 112 SER A N 1
ATOM 842 C CA . SER A 1 112 ? 10.43 -19.375 0.332 1 88.75 112 SER A CA 1
ATOM 843 C C . SER A 1 112 ? 9.867 -19.266 1.745 1 88.75 112 SER A C 1
ATOM 845 O O . SER A 1 112 ? 9.062 -20.094 2.17 1 88.75 112 SER A O 1
ATOM 847 N N . CYS A 1 113 ? 10.281 -18.234 2.441 1 90.06 113 CYS A N 1
ATOM 848 C CA . CYS A 1 113 ? 9.797 -17.969 3.793 1 90.06 113 CYS A CA 1
ATOM 849 C C . CYS A 1 113 ? 8.289 -17.766 3.805 1 90.06 113 CYS A C 1
ATOM 851 O O . CYS A 1 113 ? 7.586 -18.375 4.621 1 90.06 113 CYS A O 1
ATOM 853 N N . LEU A 1 114 ? 7.816 -17.047 2.895 1 93.19 114 LEU A N 1
ATOM 854 C CA . LEU A 1 114 ? 6.395 -16.719 2.836 1 93.19 114 LEU A CA 1
ATOM 855 C C . LEU A 1 114 ? 5.582 -17.953 2.447 1 93.19 114 LEU A C 1
ATOM 857 O O . LEU A 1 114 ? 4.484 -18.172 2.971 1 93.19 114 LEU A O 1
ATOM 861 N N . ASN A 1 115 ? 6.117 -18.672 1.523 1 92.5 115 ASN A N 1
ATOM 862 C CA . ASN A 1 115 ? 5.449 -19.906 1.123 1 92.5 115 ASN A CA 1
ATOM 863 C C . ASN A 1 115 ? 5.23 -20.828 2.312 1 92.5 115 ASN A C 1
ATOM 865 O O . ASN A 1 115 ? 4.117 -21.297 2.543 1 92.5 115 ASN A O 1
ATOM 869 N N . SER A 1 116 ? 6.324 -21.078 3.006 1 92.06 116 SER A N 1
ATOM 870 C CA . SER A 1 116 ? 6.242 -21.938 4.176 1 92.06 116 SER A CA 1
ATOM 871 C C . SER A 1 116 ? 5.25 -21.406 5.199 1 92.06 116 SER A C 1
ATOM 873 O O . SER A 1 116 ? 4.434 -22.156 5.734 1 92.06 116 SER A O 1
ATOM 875 N N . HIS A 1 117 ? 5.305 -20.141 5.434 1 95.06 117 HIS A N 1
ATOM 876 C CA . HIS A 1 117 ? 4.453 -19.484 6.418 1 95.06 117 HIS A CA 1
ATOM 877 C C . HIS A 1 117 ? 2.982 -19.578 6.023 1 95.06 117 HIS A C 1
ATOM 879 O O . HIS A 1 117 ? 2.141 -19.984 6.828 1 95.06 117 HIS A O 1
ATOM 885 N N . LEU A 1 118 ? 2.658 -19.281 4.789 1 96.25 118 LEU A N 1
ATOM 886 C CA . LEU A 1 118 ? 1.279 -19.234 4.316 1 96.25 118 LEU A CA 1
ATOM 887 C C . LEU A 1 118 ? 0.697 -20.641 4.207 1 96.25 118 LEU A C 1
ATOM 889 O O . LEU A 1 118 ? -0.49 -20.844 4.469 1 96.25 118 LEU A O 1
ATOM 893 N N . MET A 1 119 ? 1.53 -21.562 3.871 1 94.75 119 MET A N 1
ATOM 894 C CA . MET A 1 119 ? 1.087 -22.953 3.855 1 94.75 119 MET A CA 1
ATOM 895 C C . MET A 1 119 ? 0.743 -23.438 5.262 1 94.75 119 MET A C 1
ATOM 897 O O . MET A 1 119 ? -0.243 -24.141 5.457 1 94.75 119 MET A O 1
ATOM 901 N N . SER A 1 120 ? 1.585 -23.047 6.16 1 95.81 120 SER A N 1
ATOM 902 C CA . SER A 1 120 ? 1.341 -23.422 7.547 1 95.81 120 SER A CA 1
ATOM 903 C C . SER A 1 120 ? 0.043 -22.828 8.07 1 95.81 120 SER A C 1
ATOM 905 O O . SER A 1 120 ? -0.561 -23.344 9.008 1 95.81 120 SER A O 1
ATOM 907 N N . LYS A 1 121 ? -0.409 -21.797 7.469 1 96.44 121 LYS A N 1
ATOM 908 C CA . LYS A 1 121 ? -1.656 -21.141 7.855 1 96.44 121 LYS A CA 1
ATOM 909 C C . LYS A 1 121 ? -2.848 -21.75 7.133 1 96.44 121 LYS A C 1
ATOM 911 O O . LYS A 1 121 ? -3.994 -21.359 7.363 1 96.44 121 LYS A O 1
ATOM 916 N N . GLY A 1 122 ? -2.584 -22.688 6.172 1 95.94 122 GLY A N 1
ATOM 917 C CA . GLY A 1 122 ? -3.654 -23.469 5.582 1 95.94 122 GLY A CA 1
ATOM 918 C C . GLY A 1 122 ? -4.051 -23 4.199 1 95.94 122 GLY A C 1
ATOM 919 O O . GLY A 1 122 ? -5.137 -23.312 3.711 1 95.94 122 GLY A O 1
ATOM 920 N N . ALA A 1 123 ? -3.256 -22.188 3.514 1 95.88 123 ALA A N 1
ATOM 921 C CA . ALA A 1 123 ? -3.561 -21.734 2.158 1 95.88 123 ALA A CA 1
ATOM 922 C C . ALA A 1 123 ? -3.672 -22.906 1.2 1 95.88 123 ALA A C 1
ATOM 924 O O . ALA A 1 123 ? -2.928 -23.891 1.319 1 95.88 123 ALA A O 1
ATOM 925 N N . SER A 1 124 ? -4.629 -22.828 0.245 1 94.69 124 SER A N 1
ATOM 926 C CA . SER A 1 124 ? -4.812 -23.875 -0.754 1 94.69 124 SER A CA 1
ATOM 927 C C . SER A 1 124 ? -3.717 -23.828 -1.813 1 94.69 124 SER A C 1
ATOM 929 O O . SER A 1 124 ? -3.27 -24.875 -2.299 1 94.69 124 SER A O 1
ATOM 931 N N . SER A 1 125 ? -3.316 -22.703 -2.154 1 94.56 125 SER A N 1
ATOM 932 C CA . SER A 1 125 ? -2.236 -22.469 -3.109 1 94.56 125 SER A CA 1
ATOM 933 C C . SER A 1 125 ? -1.579 -21.109 -2.893 1 94.56 125 SER A C 1
ATOM 935 O O . SER A 1 125 ? -2.188 -20.203 -2.322 1 94.56 125 SER A O 1
ATOM 937 N N . ILE A 1 126 ? -0.37 -21.031 -3.314 1 96.06 126 ILE A N 1
ATOM 938 C CA . ILE A 1 126 ? 0.372 -19.781 -3.211 1 96.06 126 ILE A CA 1
ATOM 939 C C . ILE A 1 126 ? 1 -19.438 -4.559 1 96.06 126 ILE A C 1
ATOM 941 O O . ILE A 1 126 ? 1.856 -20.172 -5.055 1 96.06 126 ILE A O 1
ATOM 945 N N . SER A 1 127 ? 0.531 -18.391 -5.164 1 96.44 127 SER A N 1
ATOM 946 C CA . SER A 1 127 ? 1.128 -17.797 -6.359 1 96.44 127 SER A CA 1
ATOM 947 C C . SER A 1 127 ? 1.96 -16.562 -6.012 1 96.44 127 SER A C 1
ATOM 949 O O . SER A 1 127 ? 1.79 -15.977 -4.945 1 96.44 127 SER A O 1
ATOM 951 N N . VAL A 1 128 ? 2.885 -16.281 -6.914 1 96.31 128 VAL A N 1
ATOM 952 C CA . VAL A 1 128 ? 3.744 -15.117 -6.703 1 96.31 128 VAL A CA 1
ATOM 953 C C . VAL A 1 128 ? 3.693 -14.211 -7.93 1 96.31 128 VAL A C 1
ATOM 955 O O . VAL A 1 128 ? 3.803 -14.68 -9.062 1 96.31 128 VAL A O 1
ATOM 958 N N . CYS A 1 129 ? 3.398 -12.977 -7.707 1 97.69 129 CYS A N 1
ATOM 959 C CA . CYS A 1 129 ? 3.486 -11.938 -8.727 1 97.69 129 CYS A CA 1
ATOM 960 C C . CYS A 1 129 ? 4.605 -10.953 -8.398 1 97.69 129 CYS A C 1
ATOM 962 O O . CYS A 1 129 ? 4.492 -10.164 -7.457 1 97.69 129 CYS A O 1
ATOM 964 N N . ALA A 1 130 ? 5.652 -11.023 -9.156 1 96.81 130 ALA A N 1
ATOM 965 C CA . ALA A 1 130 ? 6.824 -10.188 -8.914 1 96.81 130 ALA A CA 1
ATOM 966 C C . ALA A 1 130 ? 6.98 -9.133 -10.016 1 96.81 130 ALA A C 1
ATOM 968 O O . ALA A 1 130 ? 6.883 -9.453 -11.203 1 96.81 130 ALA A O 1
ATOM 969 N N . LEU A 1 131 ? 7.215 -7.879 -9.586 1 97.94 131 LEU A N 1
ATOM 970 C CA . LEU A 1 131 ? 7.449 -6.824 -10.562 1 97.94 131 LEU A CA 1
ATOM 971 C C . LEU A 1 131 ? 8.75 -7.066 -11.32 1 97.94 131 LEU A C 1
ATOM 973 O O . LEU A 1 131 ? 8.773 -7.039 -12.555 1 97.94 131 LEU A O 1
ATOM 977 N N . LEU A 1 132 ? 9.82 -7.281 -10.523 1 96.75 132 LEU A N 1
ATOM 978 C CA . LEU A 1 132 ? 11.125 -7.547 -11.109 1 96.75 132 LEU A CA 1
ATOM 979 C C . LEU A 1 132 ? 11.609 -8.945 -10.742 1 96.75 132 LEU A C 1
ATOM 981 O O . LEU A 1 132 ? 11.43 -9.391 -9.609 1 96.75 132 LEU A O 1
ATOM 985 N N . ASN A 1 133 ? 12.18 -9.594 -11.648 1 93 133 ASN A N 1
ATOM 986 C CA . ASN A 1 133 ? 12.781 -10.914 -11.477 1 93 133 ASN A CA 1
ATOM 987 C C . ASN A 1 133 ? 14.242 -10.922 -11.922 1 93 133 ASN A C 1
ATOM 989 O O . ASN A 1 133 ? 14.562 -10.422 -13 1 93 133 ASN A O 1
ATOM 993 N N . LYS A 1 134 ? 15.109 -11.344 -11.031 1 88.88 134 LYS A N 1
ATOM 994 C CA . LYS A 1 134 ? 16.516 -11.539 -11.359 1 88.88 134 LYS A CA 1
ATOM 995 C C . LYS A 1 134 ? 16.875 -13.023 -11.336 1 88.88 134 LYS A C 1
ATOM 997 O O . LYS A 1 134 ? 17.469 -13.508 -10.375 1 88.88 134 LYS A O 1
ATOM 1002 N N . PRO A 1 135 ? 16.672 -13.672 -12.383 1 79.81 135 PRO A N 1
ATOM 1003 C CA . PRO A 1 135 ? 16.891 -15.125 -12.398 1 79.81 135 PRO A CA 1
ATOM 1004 C C . PRO A 1 135 ? 18.359 -15.5 -12.18 1 79.81 135 PRO A C 1
ATOM 1006 O O . PRO A 1 135 ? 18.641 -16.547 -11.609 1 79.81 135 PRO A O 1
ATOM 1009 N N . ALA A 1 136 ? 19.266 -14.664 -12.578 1 74.69 136 ALA A N 1
ATOM 1010 C CA . ALA A 1 136 ? 20.688 -14.938 -12.477 1 74.69 136 ALA A CA 1
ATOM 1011 C C . ALA A 1 136 ? 21.141 -15.016 -11.016 1 74.69 136 ALA A C 1
ATOM 1013 O O . ALA A 1 136 ? 22.172 -15.609 -10.703 1 74.69 136 ALA A O 1
ATOM 1014 N N . ARG A 1 137 ? 20.297 -14.492 -10.195 1 72.31 137 ARG A N 1
ATOM 1015 C CA . ARG A 1 137 ? 20.688 -14.422 -8.789 1 72.31 137 ARG A CA 1
ATOM 1016 C C . ARG A 1 137 ? 19.875 -15.406 -7.945 1 72.31 137 ARG A C 1
ATOM 1018 O O . ARG A 1 137 ? 19.984 -15.414 -6.719 1 72.31 137 ARG A O 1
ATOM 1025 N N . ARG A 1 138 ? 19.234 -16.297 -8.641 1 72.69 138 ARG A N 1
ATOM 1026 C CA . ARG A 1 138 ? 18.391 -17.25 -7.93 1 72.69 138 ARG A CA 1
ATOM 1027 C C . ARG A 1 138 ? 19.219 -18.281 -7.199 1 72.69 138 ARG A C 1
ATOM 1029 O O . ARG A 1 138 ? 20.109 -18.906 -7.793 1 72.69 138 ARG A O 1
ATOM 1036 N N . ARG A 1 139 ? 19.047 -18.328 -5.973 1 69.5 139 ARG A N 1
ATOM 1037 C CA . ARG A 1 139 ? 19.797 -19.312 -5.199 1 69.5 139 ARG A CA 1
ATOM 1038 C C . ARG A 1 139 ? 18.891 -20.453 -4.75 1 69.5 139 ARG A C 1
ATOM 1040 O O . ARG A 1 139 ? 19.359 -21.594 -4.609 1 69.5 139 ARG A O 1
ATOM 1047 N N . VAL A 1 140 ? 17.656 -20.25 -4.473 1 65.25 140 VAL A N 1
ATOM 1048 C CA . VAL A 1 140 ? 16.703 -21.25 -4 1 65.25 140 VAL A CA 1
ATOM 1049 C C . VAL A 1 140 ? 15.562 -21.391 -4.996 1 65.25 140 VAL A C 1
ATOM 1051 O O . VAL A 1 140 ? 14.883 -20.406 -5.316 1 65.25 140 VAL A O 1
ATOM 1054 N N . PRO A 1 141 ? 15.656 -22.547 -5.625 1 61.81 141 PRO A N 1
ATOM 1055 C CA . PRO A 1 141 ? 14.438 -22.75 -6.41 1 61.81 141 PRO A CA 1
ATOM 1056 C C . PRO A 1 141 ? 13.172 -22.656 -5.562 1 61.81 141 PRO A C 1
ATOM 1058 O O . PRO A 1 141 ? 13.125 -23.203 -4.461 1 61.81 141 PRO A O 1
ATOM 1061 N N . PHE A 1 142 ? 12.414 -21.547 -5.773 1 62.59 142 PHE A N 1
ATOM 1062 C CA . PHE A 1 142 ? 11.219 -21.625 -4.938 1 62.59 142 PHE A CA 1
ATOM 1063 C C . PHE A 1 142 ? 10.109 -22.391 -5.645 1 62.59 142 PHE A C 1
ATOM 1065 O O . PHE A 1 142 ? 9.984 -22.328 -6.867 1 62.59 142 PHE A O 1
ATOM 1072 N N . LYS A 1 143 ? 9.773 -23.516 -4.926 1 66.5 143 LYS A N 1
ATOM 1073 C CA . LYS A 1 143 ? 8.594 -24.266 -5.328 1 66.5 143 LYS A CA 1
ATOM 1074 C C . LYS A 1 143 ? 7.312 -23.578 -4.859 1 66.5 143 LYS A C 1
ATOM 1076 O O . LYS A 1 143 ? 7.207 -23.188 -3.699 1 66.5 143 LYS A O 1
ATOM 1081 N N . LEU A 1 144 ? 6.578 -23.234 -5.918 1 73.12 144 LEU A N 1
ATOM 1082 C CA . LEU A 1 144 ? 5.281 -22.672 -5.543 1 73.12 144 LEU A CA 1
ATOM 1083 C C . LEU A 1 144 ? 4.371 -23.766 -4.973 1 73.12 144 LEU A C 1
ATOM 1085 O O . LEU A 1 144 ? 4.457 -24.922 -5.379 1 73.12 144 LEU A O 1
ATOM 1089 N N . ALA A 1 145 ? 3.746 -23.484 -3.943 1 72.19 145 ALA A N 1
ATOM 1090 C CA . ALA A 1 145 ? 2.883 -24.438 -3.252 1 72.19 145 ALA A CA 1
ATOM 1091 C C . ALA A 1 145 ? 1.581 -24.656 -4.02 1 72.19 145 ALA A C 1
ATOM 1093 O O . ALA A 1 145 ? 1.006 -23.703 -4.559 1 72.19 145 ALA A O 1
ATOM 1094 N N . GLY A 1 146 ? 1.181 -25.984 -4.066 1 70.62 146 GLY A N 1
ATOM 1095 C CA . GLY A 1 146 ? -0.059 -26.344 -4.738 1 70.62 146 GLY A CA 1
ATOM 1096 C C . GLY A 1 146 ? -0.039 -26.047 -6.227 1 70.62 146 GLY A C 1
ATOM 1097 O O . GLY A 1 146 ? 0.897 -26.422 -6.93 1 70.62 146 GLY A O 1
ATOM 1098 N N . GLU A 1 147 ? -1.109 -25.391 -6.676 1 80.12 147 GLU A N 1
ATOM 1099 C CA . GLU A 1 147 ? -1.253 -24.984 -8.078 1 80.12 147 GLU A CA 1
ATOM 1100 C C . GLU A 1 147 ? -0.821 -23.547 -8.289 1 80.12 147 GLU A C 1
ATOM 1102 O O . GLU A 1 147 ? -1.353 -22.859 -9.164 1 80.12 147 GLU A O 1
ATOM 1107 N N . GLY A 1 148 ? 0.048 -23.156 -7.441 1 88.38 148 GLY A N 1
ATOM 1108 C CA . GLY A 1 148 ? 0.472 -21.766 -7.535 1 88.38 148 GLY A CA 1
ATOM 1109 C C . GLY A 1 148 ? 1.237 -21.469 -8.812 1 88.38 148 GLY A C 1
ATOM 1110 O O . GLY A 1 148 ? 1.893 -22.344 -9.375 1 88.38 148 GLY A O 1
ATOM 1111 N N . LYS A 1 149 ? 1.167 -20.219 -9.281 1 93.12 149 LYS A N 1
ATOM 1112 C CA . LYS A 1 149 ? 1.827 -19.734 -10.492 1 93.12 149 LYS A CA 1
ATOM 1113 C C . LYS A 1 149 ? 2.754 -18.562 -10.188 1 93.12 149 LYS A C 1
ATOM 1115 O O . LYS A 1 149 ? 2.574 -17.875 -9.188 1 93.12 149 LYS A O 1
ATOM 1120 N N . PHE A 1 150 ? 3.703 -18.5 -11.133 1 94.12 150 PHE A N 1
ATOM 1121 C CA . PHE A 1 150 ? 4.621 -17.359 -11.047 1 94.12 150 PHE A CA 1
ATOM 1122 C C . PHE A 1 150 ? 4.348 -16.359 -12.164 1 94.12 150 PHE A C 1
ATOM 1124 O O . PHE A 1 150 ? 4.391 -16.719 -13.344 1 94.12 150 PHE A O 1
ATOM 1131 N N . TYR A 1 151 ? 3.941 -15.172 -11.758 1 96.44 151 TYR A N 1
ATOM 1132 C CA . TYR A 1 151 ? 3.74 -14.055 -12.672 1 96.44 151 TYR A CA 1
ATOM 1133 C C . TYR A 1 151 ? 4.895 -13.062 -12.578 1 96.44 151 TYR A C 1
ATOM 1135 O O . TYR A 1 151 ? 5.145 -12.492 -11.516 1 96.44 151 TYR A O 1
ATOM 1143 N N . SER A 1 152 ? 5.59 -12.859 -13.656 1 95.12 152 SER A N 1
ATOM 1144 C CA . SER A 1 152 ? 6.762 -11.984 -13.656 1 95.12 152 SER A CA 1
ATOM 1145 C C . SER A 1 152 ? 6.531 -10.742 -14.516 1 95.12 152 SER A C 1
ATOM 1147 O O . SER A 1 152 ? 6.059 -10.844 -15.648 1 95.12 152 SER A O 1
ATOM 1149 N N . GLY A 1 153 ? 6.82 -9.594 -13.953 1 97.5 153 GLY A N 1
ATOM 1150 C CA . GLY A 1 153 ? 6.742 -8.359 -14.719 1 97.5 153 GLY A CA 1
ATOM 1151 C C . GLY A 1 153 ? 7.887 -8.195 -15.703 1 97.5 153 GLY A C 1
ATOM 1152 O O . GLY A 1 153 ? 7.754 -8.539 -16.875 1 97.5 153 GLY A O 1
ATOM 1153 N N . PHE A 1 154 ? 9.094 -7.836 -15.117 1 97.19 154 PHE A N 1
ATOM 1154 C CA . PHE A 1 154 ? 10.258 -7.578 -15.953 1 97.19 154 PHE A CA 1
ATOM 1155 C C . PHE A 1 154 ? 11.461 -8.383 -15.469 1 97.19 154 PHE A C 1
ATOM 1157 O O . PHE A 1 154 ? 11.641 -8.578 -14.266 1 97.19 154 PHE A O 1
ATOM 1164 N N . GLU A 1 155 ? 12.219 -8.844 -16.375 1 94.44 155 GLU A N 1
ATOM 1165 C CA . GLU A 1 155 ? 13.539 -9.359 -16.016 1 94.44 155 GLU A CA 1
ATOM 1166 C C . GLU A 1 155 ? 14.531 -8.227 -15.805 1 94.44 155 GLU A C 1
ATOM 1168 O O . GLU A 1 155 ? 14.789 -7.434 -16.719 1 94.44 155 GLU A O 1
ATOM 1173 N N . CYS A 1 156 ? 15 -8.141 -14.672 1 92.12 156 CYS A N 1
ATOM 1174 C CA . CYS A 1 156 ? 15.836 -7.012 -14.281 1 92.12 156 CYS A CA 1
ATOM 1175 C C . CYS A 1 156 ? 17.312 -7.344 -14.453 1 92.12 156 CYS A C 1
ATOM 1177 O O . CYS A 1 156 ? 17.797 -8.352 -13.93 1 92.12 156 CYS A O 1
ATOM 1179 N N . PRO A 1 157 ? 18.031 -6.523 -15.188 1 89.81 157 PRO A N 1
ATOM 1180 C CA . PRO A 1 157 ? 19.484 -6.703 -15.25 1 89.81 157 PRO A CA 1
ATOM 1181 C C . PRO A 1 157 ? 20.172 -6.48 -13.898 1 89.81 157 PRO A C 1
ATOM 1183 O O . PRO A 1 157 ? 19.516 -6.074 -12.93 1 89.81 157 PRO A O 1
ATOM 1186 N N . ASN A 1 158 ? 21.328 -6.84 -13.805 1 87.44 158 ASN A N 1
ATOM 1187 C CA . ASN A 1 158 ? 22.078 -6.715 -12.562 1 87.44 158 ASN A CA 1
ATOM 1188 C C . ASN A 1 158 ? 22.484 -5.266 -12.297 1 87.44 158 ASN A C 1
ATOM 1190 O O . ASN A 1 158 ? 23.688 -4.945 -12.297 1 87.44 158 ASN A O 1
ATOM 1194 N N . HIS A 1 159 ? 21.578 -4.449 -12.164 1 88.69 159 HIS A N 1
ATOM 1195 C CA . HIS A 1 159 ? 21.75 -3.043 -11.82 1 88.69 159 HIS A CA 1
ATOM 1196 C C . HIS A 1 159 ? 21.094 -2.715 -10.492 1 88.69 159 HIS A C 1
ATOM 1198 O O . HIS A 1 159 ? 20.219 -3.455 -10.023 1 88.69 159 HIS A O 1
ATOM 1204 N N . PHE A 1 160 ? 21.641 -1.652 -9.922 1 90.88 160 PHE A N 1
ATOM 1205 C CA . PHE A 1 160 ? 20.984 -1.109 -8.734 1 90.88 160 PHE A CA 1
ATOM 1206 C C . PHE A 1 160 ? 19.828 -0.203 -9.125 1 90.88 160 PHE A C 1
ATOM 1208 O O . PHE A 1 160 ? 20.031 0.897 -9.641 1 90.88 160 PHE A O 1
ATOM 1215 N N . VAL A 1 161 ? 18.641 -0.707 -8.867 1 95.56 161 VAL A N 1
ATOM 1216 C CA . VAL A 1 161 ? 17.484 0.001 -9.398 1 95.56 161 VAL A CA 1
ATOM 1217 C C . VAL A 1 161 ? 16.656 0.598 -8.258 1 95.56 161 VAL A C 1
ATOM 1219 O O . VAL A 1 161 ? 16.625 0.045 -7.152 1 95.56 161 VAL A O 1
ATOM 1222 N N . VAL A 1 162 ? 16.078 1.729 -8.484 1 97.06 162 VAL A N 1
ATOM 1223 C CA . VAL A 1 162 ? 15.195 2.406 -7.551 1 97.06 162 VAL A CA 1
ATOM 1224 C C . VAL A 1 162 ? 13.953 2.912 -8.281 1 97.06 162 VAL A C 1
ATOM 1226 O O . VAL A 1 162 ? 13.914 2.918 -9.516 1 97.06 162 VAL A O 1
ATOM 1229 N N . GLY A 1 163 ? 12.938 3.238 -7.48 1 97.44 163 GLY A N 1
ATOM 1230 C CA . GLY A 1 163 ? 11.719 3.801 -8.039 1 97.44 163 GLY A CA 1
ATOM 1231 C C . GLY A 1 163 ? 10.57 2.812 -8.07 1 97.44 163 GLY A C 1
ATOM 1232 O O . GLY A 1 163 ? 10.773 1.603 -7.957 1 97.44 163 GLY A O 1
ATOM 1233 N N . TYR A 1 164 ? 9.367 3.346 -8.148 1 98 164 TYR A N 1
ATOM 1234 C CA . TYR A 1 164 ? 8.148 2.545 -8.219 1 98 164 TYR A CA 1
ATOM 1235 C C . TYR A 1 164 ? 8.086 1.56 -7.055 1 98 164 TYR A C 1
ATOM 1237 O O . TYR A 1 164 ? 7.902 0.358 -7.262 1 98 164 TYR A O 1
ATOM 1245 N N . GLY A 1 165 ? 8.414 2.092 -5.859 1 97.44 165 GLY A N 1
ATOM 1246 C CA . GLY A 1 165 ? 8.383 1.296 -4.641 1 97.44 165 GLY A CA 1
ATOM 1247 C C . GLY A 1 165 ? 9.758 0.818 -4.211 1 97.44 165 GLY A C 1
ATOM 1248 O O . GLY A 1 165 ? 10.008 0.615 -3.02 1 97.44 165 GLY A O 1
ATOM 1249 N N . LEU A 1 166 ? 10.672 0.614 -5.152 1 95.94 166 LEU A N 1
ATOM 1250 C CA . LEU A 1 166 ? 12.039 0.204 -4.844 1 95.94 166 LEU A CA 1
ATOM 1251 C C . LEU A 1 166 ? 12.828 1.363 -4.254 1 95.94 166 LEU A C 1
ATOM 1253 O O . LEU A 1 166 ? 12.711 2.502 -4.711 1 95.94 166 LEU A O 1
ATOM 1257 N N . ASP A 1 167 ? 13.656 1.003 -3.27 1 95 167 ASP A N 1
ATOM 1258 C CA . ASP A 1 167 ? 14.289 2.111 -2.564 1 95 167 ASP A CA 1
ATOM 1259 C C . ASP A 1 167 ? 15.805 1.927 -2.504 1 95 167 ASP A C 1
ATOM 1261 O O . ASP A 1 167 ? 16.312 0.846 -2.803 1 95 167 ASP A O 1
ATOM 1265 N N . PHE A 1 168 ? 16.5 3.016 -2.234 1 93.38 168 PHE A N 1
ATOM 1266 C CA . PHE A 1 168 ? 17.828 3.061 -1.636 1 93.38 168 PHE A CA 1
ATOM 1267 C C . PHE A 1 168 ? 17.828 3.906 -0.368 1 93.38 168 PHE A C 1
ATOM 1269 O O . PHE A 1 168 ? 17.484 5.09 -0.408 1 93.38 168 PHE A O 1
ATOM 1276 N N . ALA A 1 169 ? 18.109 3.213 0.736 1 90.5 169 ALA A N 1
ATOM 1277 C CA . ALA A 1 169 ? 18.094 3.902 2.023 1 90.5 169 ALA A CA 1
ATOM 1278 C C . ALA A 1 169 ? 16.75 4.586 2.266 1 90.5 169 ALA A C 1
ATOM 1280 O O . ALA A 1 169 ? 16.703 5.758 2.65 1 90.5 169 ALA A O 1
ATOM 1281 N N . GLU A 1 170 ? 15.664 3.92 1.856 1 93 170 GLU A N 1
ATOM 1282 C CA . GLU A 1 170 ? 14.273 4.289 2.104 1 93 170 GLU A CA 1
ATOM 1283 C C . GLU A 1 170 ? 13.844 5.445 1.209 1 93 170 GLU A C 1
ATOM 1285 O O . GLU A 1 170 ? 12.703 5.91 1.297 1 93 170 GLU A O 1
ATOM 1290 N N . LEU A 1 171 ? 14.727 5.82 0.344 1 93.62 171 LEU A N 1
ATOM 1291 C CA . LEU A 1 171 ? 14.398 6.926 -0.55 1 93.62 171 LEU A CA 1
ATOM 1292 C C . LEU A 1 171 ? 14.039 6.41 -1.94 1 93.62 171 LEU A C 1
ATOM 1294 O O . LEU A 1 171 ? 14.227 5.23 -2.238 1 93.62 171 LEU A O 1
ATOM 1298 N N . TYR A 1 172 ? 13.422 7.254 -2.74 1 95.62 172 TYR A N 1
ATOM 1299 C CA . TYR A 1 172 ? 13.188 7.094 -4.172 1 95.62 172 TYR A CA 1
ATOM 1300 C C . TYR A 1 172 ? 11.93 6.273 -4.43 1 95.62 172 TYR A C 1
ATOM 1302 O O . TYR A 1 172 ? 11.539 6.074 -5.582 1 95.62 172 TYR A O 1
ATOM 1310 N N . ARG A 1 173 ? 11.25 5.777 -3.402 1 96.06 173 ARG A N 1
ATOM 1311 C CA . ARG A 1 173 ? 10.078 4.93 -3.604 1 96.06 173 ARG A CA 1
ATOM 1312 C C . ARG A 1 173 ? 9.016 5.648 -4.43 1 96.06 173 ARG A C 1
ATOM 1314 O O . ARG A 1 173 ? 8.211 5.008 -5.117 1 96.06 173 ARG A O 1
ATOM 1321 N N . ASN A 1 174 ? 9 6.98 -4.379 1 96 174 ASN A N 1
ATOM 1322 C CA . ASN A 1 174 ? 7.891 7.746 -4.941 1 96 174 ASN A CA 1
ATOM 1323 C C . ASN A 1 174 ? 8.141 8.094 -6.406 1 96 174 ASN A C 1
ATOM 1325 O O . ASN A 1 174 ? 7.289 8.711 -7.055 1 96 174 ASN A O 1
ATOM 1329 N N . LEU A 1 175 ? 9.281 7.664 -6.98 1 96.25 175 LEU A N 1
ATOM 1330 C CA . LEU A 1 175 ? 9.469 7.82 -8.422 1 96.25 175 LEU A CA 1
ATOM 1331 C C . LEU A 1 175 ? 8.453 6.973 -9.188 1 96.25 175 LEU A C 1
ATOM 1333 O O . LEU A 1 175 ? 8.172 5.84 -8.805 1 96.25 175 LEU A O 1
ATOM 1337 N N . SER A 1 176 ? 7.918 7.473 -10.281 1 95.31 176 SER A N 1
ATOM 1338 C CA . SER A 1 176 ? 6.844 6.797 -11.008 1 95.31 176 SER A CA 1
ATOM 1339 C C . SER A 1 176 ? 7.398 5.82 -12.039 1 95.31 176 SER A C 1
ATOM 1341 O O . SER A 1 176 ? 6.641 5.164 -12.75 1 95.31 176 SER A O 1
ATOM 1343 N N . TYR A 1 177 ? 8.703 5.75 -12.148 1 97.5 177 TYR A N 1
ATOM 1344 C CA . TYR A 1 177 ? 9.43 4.867 -13.055 1 97.5 177 TYR A CA 1
ATOM 1345 C C . TYR A 1 177 ? 10.492 4.07 -12.312 1 97.5 177 TYR A C 1
ATOM 1347 O O . TYR A 1 177 ? 10.688 4.254 -11.109 1 97.5 177 TYR A O 1
ATOM 1355 N N . ILE A 1 178 ? 11.062 3.162 -12.969 1 97.88 178 ILE A N 1
ATOM 1356 C CA . ILE A 1 178 ? 12.195 2.428 -12.414 1 97.88 178 ILE A CA 1
ATOM 1357 C C . ILE A 1 178 ? 13.477 2.83 -13.148 1 97.88 178 ILE A C 1
ATOM 1359 O O . ILE A 1 178 ? 13.516 2.822 -14.383 1 97.88 178 ILE A O 1
ATOM 1363 N N . GLY A 1 179 ? 14.477 3.258 -12.406 1 97.44 179 GLY A N 1
ATOM 1364 C CA . GLY A 1 179 ? 15.742 3.68 -12.984 1 97.44 179 GLY A CA 1
ATOM 1365 C C . GLY A 1 179 ? 16.953 3.117 -12.258 1 97.44 179 GLY A C 1
ATOM 1366 O O . GLY A 1 179 ? 16.828 2.588 -11.148 1 97.44 179 GLY A O 1
ATOM 1367 N N . VAL A 1 180 ? 18.031 3.188 -12.938 1 96.88 180 VAL A N 1
ATOM 1368 C CA . VAL A 1 180 ? 19.312 2.805 -12.352 1 96.88 180 VAL A CA 1
ATOM 1369 C C . VAL A 1 180 ? 19.891 3.971 -11.547 1 96.88 180 VAL A C 1
ATOM 1371 O O . VAL A 1 180 ? 20 5.086 -12.055 1 96.88 180 VAL A O 1
ATOM 1374 N N . LEU A 1 181 ? 20.172 3.678 -10.305 1 95.88 181 LEU A N 1
ATOM 1375 C CA . LEU A 1 181 ? 20.75 4.703 -9.445 1 95.88 181 LEU A CA 1
ATOM 1376 C C . LEU A 1 181 ? 22.219 4.934 -9.773 1 95.88 181 LEU A C 1
ATOM 1378 O O . LEU A 1 181 ? 22.969 3.975 -9.977 1 95.88 181 LEU A O 1
ATOM 1382 N N . LYS A 1 182 ? 22.578 6.234 -9.82 1 94.81 182 LYS A N 1
ATOM 1383 C CA . LYS A 1 182 ? 24 6.547 -10.039 1 94.81 182 LYS A CA 1
ATOM 1384 C C . LYS A 1 182 ? 24.875 5.938 -8.945 1 94.81 182 LYS A C 1
ATOM 1386 O O . LYS A 1 182 ? 24.531 5.992 -7.766 1 94.81 182 LYS A O 1
ATOM 1391 N N . SER A 1 183 ? 25.969 5.395 -9.273 1 91.38 183 SER A N 1
ATOM 1392 C CA . SER A 1 183 ? 26.859 4.703 -8.352 1 91.38 183 SER A CA 1
ATOM 1393 C C . SER A 1 183 ? 27.344 5.637 -7.25 1 91.38 183 SER A C 1
ATOM 1395 O O . SER A 1 183 ? 27.625 5.199 -6.133 1 91.38 183 SER A O 1
ATOM 1397 N N . GLU A 1 184 ? 27.484 6.887 -7.543 1 90.12 184 GLU A N 1
ATOM 1398 C CA . GLU A 1 184 ? 27.953 7.871 -6.574 1 90.12 184 GLU A CA 1
ATOM 1399 C C . GLU A 1 184 ? 27.047 7.934 -5.355 1 90.12 184 GLU A C 1
ATOM 1401 O O . GLU A 1 184 ? 27.469 8.344 -4.273 1 90.12 184 GLU A O 1
ATOM 1406 N N . LYS A 1 185 ? 25.812 7.543 -5.57 1 88.75 185 LYS A N 1
ATOM 1407 C CA . LYS A 1 185 ? 24.828 7.625 -4.5 1 88.75 185 LYS A CA 1
ATOM 1408 C C . LYS A 1 185 ? 25.016 6.496 -3.492 1 88.75 185 LYS A C 1
ATOM 1410 O O . LYS A 1 185 ? 24.719 6.66 -2.307 1 88.75 185 LYS A O 1
ATOM 1415 N N . TYR A 1 186 ? 25.516 5.301 -3.914 1 82.31 186 TYR A N 1
ATOM 1416 C CA . TYR A 1 186 ? 25.594 4.195 -2.967 1 82.31 186 TYR A CA 1
ATOM 1417 C C . TYR A 1 186 ? 27.047 3.809 -2.711 1 82.31 186 TYR A C 1
ATOM 1419 O O . TYR A 1 186 ? 27.344 3.057 -1.779 1 82.31 186 TYR A O 1
ATOM 1427 N N . ASN A 1 187 ? 28 4.133 -3.551 1 76.19 187 ASN A N 1
ATOM 1428 C CA . ASN A 1 187 ? 29.422 3.955 -3.244 1 76.19 187 ASN A CA 1
ATOM 1429 C C . ASN A 1 187 ? 29.859 4.836 -2.078 1 76.19 187 ASN A C 1
ATOM 1431 O O . ASN A 1 187 ? 30.75 4.465 -1.31 1 76.19 187 ASN A O 1
ATOM 1435 N N . GLN A 1 188 ? 29.328 5.988 -1.962 1 56.84 188 GLN A N 1
ATOM 1436 C CA . GLN A 1 188 ? 29.656 6.871 -0.851 1 56.84 188 GLN A CA 1
ATOM 1437 C C . GLN A 1 188 ? 29.125 6.324 0.468 1 56.84 188 GLN A C 1
ATOM 1439 O O . GLN A 1 188 ? 29.688 6.586 1.531 1 56.84 188 GLN A O 1
ATOM 1444 N N . ALA A 1 189 ? 28.078 5.801 0.561 1 51.84 189 ALA A N 1
ATOM 1445 C CA . ALA A 1 189 ? 27.516 5.211 1.767 1 51.84 189 ALA A CA 1
ATOM 1446 C C . ALA A 1 189 ? 28.422 4.125 2.336 1 51.84 189 ALA A C 1
ATOM 1448 O O . ALA A 1 189 ? 28.422 3.881 3.545 1 51.84 189 ALA A O 1
ATOM 1449 N N . GLU A 1 190 ? 29.203 3.314 1.513 1 43.72 190 GLU A N 1
ATOM 1450 C CA . GLU A 1 190 ? 30.234 2.365 1.951 1 43.72 190 GLU A CA 1
ATOM 1451 C C . GLU A 1 190 ? 31.406 3.084 2.6 1 43.72 190 GLU A C 1
ATOM 1453 O O . GLU A 1 190 ? 32.156 2.484 3.375 1 43.72 190 GLU A O 1
ATOM 1458 N N . GLU A 1 191 ? 31.703 4.215 2.264 1 40.25 191 GLU A N 1
ATOM 1459 C CA . GLU A 1 191 ? 32.844 4.902 2.85 1 40.25 191 GLU A CA 1
ATOM 1460 C C . GLU A 1 191 ? 32.469 5.633 4.133 1 40.25 191 GLU A C 1
ATOM 1462 O O . GLU A 1 191 ? 33.344 6.078 4.887 1 40.25 191 GLU A O 1
ATOM 1467 N N . ASN A 1 192 ? 31.172 5.98 4.332 1 35.16 192 ASN A N 1
ATOM 1468 C CA . ASN A 1 192 ? 30.953 6.648 5.609 1 35.16 192 ASN A CA 1
ATOM 1469 C C . ASN A 1 192 ? 30.562 5.66 6.703 1 35.16 192 ASN A C 1
ATOM 1471 O O . ASN A 1 192 ? 29.734 4.766 6.469 1 35.16 192 ASN A O 1
ATOM 1475 N N . MET B 1 1 ? -16.75 -5.645 -14.016 1 66.31 1 MET B N 1
ATOM 1476 C CA . MET B 1 1 ? -16.297 -6.367 -12.828 1 66.31 1 MET B CA 1
ATOM 1477 C C . MET B 1 1 ? -17.484 -6.887 -12.023 1 66.31 1 MET B C 1
ATOM 1479 O O . MET B 1 1 ? -18.547 -6.254 -11.984 1 66.31 1 MET B O 1
ATOM 1483 N N . VAL B 1 2 ? -17.438 -8.156 -11.641 1 70.19 2 VAL B N 1
ATOM 1484 C CA . VAL B 1 2 ? -18.5 -8.852 -10.938 1 70.19 2 VAL B CA 1
ATOM 1485 C C . VAL B 1 2 ? -19.016 -7.992 -9.781 1 70.19 2 VAL B C 1
ATOM 1487 O O . VAL B 1 2 ? -20.203 -7.992 -9.477 1 70.19 2 VAL B O 1
ATOM 1490 N N . MET B 1 3 ? -18.234 -7.023 -9.336 1 84 3 MET B N 1
ATOM 1491 C CA . MET B 1 3 ? -18.547 -6.254 -8.133 1 84 3 MET B CA 1
ATOM 1492 C C . MET B 1 3 ? -19.281 -4.969 -8.492 1 84 3 MET B C 1
ATOM 1494 O O . MET B 1 3 ? -19.922 -4.355 -7.629 1 84 3 MET B O 1
ATOM 1498 N N . ASP B 1 4 ? -19.406 -4.629 -9.734 1 87.38 4 ASP B N 1
ATOM 1499 C CA . ASP B 1 4 ? -20.031 -3.387 -10.164 1 87.38 4 ASP B CA 1
ATOM 1500 C C . ASP B 1 4 ? -21.531 -3.43 -9.945 1 87.38 4 ASP B C 1
ATOM 1502 O O . ASP B 1 4 ? -22.156 -2.398 -9.695 1 87.38 4 ASP B O 1
ATOM 1506 N N . GLY B 1 5 ? -22.062 -4.602 -10.023 1 90.44 5 GLY B N 1
ATOM 1507 C CA . GLY B 1 5 ? -23.5 -4.77 -9.852 1 90.44 5 GLY B CA 1
ATOM 1508 C C . GLY B 1 5 ? -23.953 -4.512 -8.43 1 90.44 5 GLY B C 1
ATOM 1509 O O . GLY B 1 5 ? -25.141 -4.32 -8.18 1 90.44 5 GLY B O 1
ATOM 1510 N N . ASP B 1 6 ? -23.031 -4.465 -7.539 1 94.56 6 ASP B N 1
ATOM 1511 C CA . ASP B 1 6 ? -23.344 -4.281 -6.125 1 94.56 6 ASP B CA 1
ATOM 1512 C C . ASP B 1 6 ? -23.375 -2.801 -5.758 1 94.56 6 ASP B C 1
ATOM 1514 O O . ASP B 1 6 ? -23.734 -2.443 -4.633 1 94.56 6 ASP B O 1
ATOM 1518 N N . ILE B 1 7 ? -23.078 -1.896 -6.691 1 95.69 7 ILE B N 1
ATOM 1519 C CA . ILE B 1 7 ? -22.922 -0.471 -6.426 1 95.69 7 ILE B CA 1
ATOM 1520 C C . ILE B 1 7 ? -24.203 0.273 -6.805 1 95.69 7 ILE B C 1
ATOM 1522 O O . ILE B 1 7 ? -24.688 0.152 -7.93 1 95.69 7 ILE B O 1
ATOM 1526 N N . GLU B 1 8 ? -24.734 0.973 -5.883 1 96.25 8 GLU B N 1
ATOM 1527 C CA . GLU B 1 8 ? -25.938 1.768 -6.109 1 96.25 8 GLU B CA 1
ATOM 1528 C C . GLU B 1 8 ? -25.641 2.959 -7.02 1 96.25 8 GLU B C 1
ATOM 1530 O O . GLU B 1 8 ? -26.375 3.213 -7.973 1 96.25 8 GLU B O 1
ATOM 1535 N N . ARG B 1 9 ? -24.609 3.66 -6.707 1 96.25 9 ARG B N 1
ATOM 1536 C CA . ARG B 1 9 ? -24.156 4.797 -7.508 1 96.25 9 ARG B CA 1
ATOM 1537 C C . ARG B 1 9 ? -22.688 5.117 -7.234 1 96.25 9 ARG B C 1
ATOM 1539 O O . ARG B 1 9 ? -22.188 4.871 -6.137 1 96.25 9 ARG B O 1
ATOM 1546 N N . VAL B 1 10 ? -22.078 5.707 -8.258 1 97 10 VAL B N 1
ATOM 1547 C CA . VAL B 1 10 ? -20.703 6.168 -8.141 1 97 10 VAL B CA 1
ATOM 1548 C C . VAL B 1 10 ? -20.672 7.57 -7.535 1 97 10 VAL B C 1
ATOM 1550 O O . VAL B 1 10 ? -21.359 8.469 -8.016 1 97 10 VAL B O 1
ATOM 1553 N N . LEU B 1 11 ? -19.984 7.797 -6.387 1 97.38 11 LEU B N 1
ATOM 1554 C CA . LEU B 1 11 ? -19.859 9.109 -5.77 1 97.38 11 LEU B CA 1
ATOM 1555 C C . LEU B 1 11 ? -18.703 9.891 -6.395 1 97.38 11 LEU B C 1
ATOM 1557 O O . LEU B 1 11 ? -18.844 11.078 -6.699 1 97.38 11 LEU B O 1
ATOM 1561 N N . TRP B 1 12 ? -17.531 9.289 -6.543 1 98.12 12 TRP B N 1
ATOM 1562 C CA . TRP B 1 12 ? -16.359 9.883 -7.184 1 98.12 12 TRP B CA 1
ATOM 1563 C C . TRP B 1 12 ? -15.734 8.906 -8.172 1 98.12 12 TRP B C 1
ATOM 1565 O O . TRP B 1 12 ? -15.398 7.773 -7.816 1 98.12 12 TRP B O 1
ATOM 1575 N N . THR B 1 13 ? -15.5 9.398 -9.398 1 98.12 13 THR B N 1
ATOM 1576 C CA . THR B 1 13 ? -14.906 8.594 -10.453 1 98.12 13 THR B CA 1
ATOM 1577 C C . THR B 1 13 ? -13.391 8.5 -10.273 1 98.12 13 THR B C 1
ATOM 1579 O O . THR B 1 13 ? -12.812 9.242 -9.477 1 98.12 13 THR B O 1
ATOM 1582 N N . GLU B 1 14 ? -12.828 7.57 -10.992 1 97.38 14 GLU B N 1
ATOM 1583 C CA . GLU B 1 14 ? -11.375 7.426 -10.992 1 97.38 14 GLU B CA 1
ATOM 1584 C C . GLU B 1 14 ? -10.688 8.734 -11.359 1 97.38 14 GLU B C 1
ATOM 1586 O O . GLU B 1 14 ? -9.695 9.117 -10.742 1 97.38 14 GLU B O 1
ATOM 1591 N N . GLU B 1 15 ? -11.25 9.43 -12.305 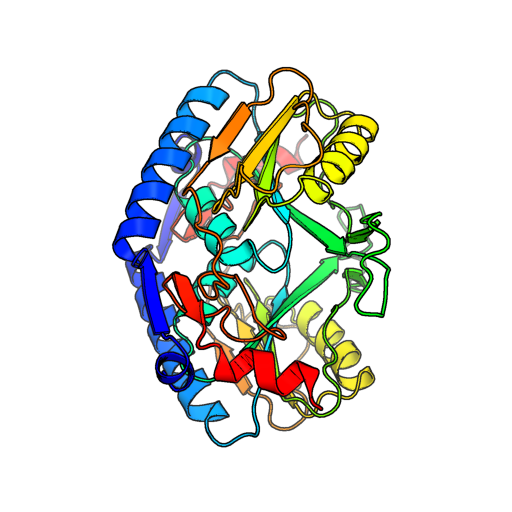1 97.81 15 GLU B N 1
ATOM 1592 C CA . GLU B 1 15 ? -10.68 10.68 -12.789 1 97.81 15 GLU B CA 1
ATOM 1593 C C . GLU B 1 15 ? -10.797 11.781 -11.734 1 97.81 15 GLU B C 1
ATOM 1595 O O . GLU B 1 15 ? -9.859 12.562 -11.539 1 97.81 15 GLU B O 1
ATOM 1600 N N . GLU B 1 16 ? -11.93 11.828 -11.102 1 98.31 16 GLU B N 1
ATOM 1601 C CA . GLU B 1 16 ? -12.133 12.812 -10.047 1 98.31 16 GLU B CA 1
ATOM 1602 C C . GLU B 1 16 ? -11.172 12.594 -8.883 1 98.31 16 GLU B C 1
ATOM 1604 O O . GLU B 1 16 ? -10.602 13.547 -8.352 1 98.31 16 GLU B O 1
ATOM 1609 N N . ILE B 1 17 ? -11 11.328 -8.539 1 98.44 17 ILE B N 1
ATOM 1610 C CA . ILE B 1 17 ? -10.086 10.977 -7.453 1 98.44 17 ILE B CA 1
ATOM 1611 C C . ILE B 1 17 ? -8.656 11.359 -7.84 1 98.44 17 ILE B C 1
ATOM 1613 O O . ILE B 1 17 ? -7.938 11.977 -7.051 1 98.44 17 ILE B O 1
ATOM 1617 N N . ALA B 1 18 ? -8.289 11.039 -9.062 1 98.06 18 ALA B N 1
ATOM 1618 C CA . ALA B 1 18 ? -6.938 11.336 -9.547 1 98.06 18 ALA B CA 1
ATOM 1619 C C . ALA B 1 18 ? -6.664 12.836 -9.516 1 98.06 18 ALA B C 1
ATOM 1621 O O . ALA B 1 18 ? -5.566 13.266 -9.148 1 98.06 18 ALA B O 1
ATOM 1622 N N . GLY B 1 19 ? -7.645 13.586 -9.945 1 98.5 19 GLY B N 1
ATOM 1623 C CA . GLY B 1 19 ? -7.504 15.039 -9.906 1 98.5 19 GLY B CA 1
ATOM 1624 C C . GLY B 1 19 ? -7.309 15.578 -8.5 1 98.5 19 GLY B C 1
ATOM 1625 O O . GLY B 1 19 ? -6.426 16.406 -8.273 1 98.5 19 GLY B O 1
ATOM 1626 N N . ARG B 1 20 ? -8.109 15.133 -7.59 1 98.56 20 ARG B N 1
ATOM 1627 C CA . ARG B 1 20 ? -8.023 15.578 -6.203 1 98.56 20 ARG B CA 1
ATOM 1628 C C . ARG B 1 20 ? -6.699 15.156 -5.574 1 98.56 20 ARG B C 1
ATOM 1630 O O . ARG B 1 20 ? -6.082 15.93 -4.84 1 98.56 20 ARG B O 1
ATOM 1637 N N . VAL B 1 21 ? -6.242 13.969 -5.863 1 98.5 21 VAL B N 1
ATOM 1638 C CA . VAL B 1 21 ? -4.977 13.453 -5.359 1 98.5 21 VAL B CA 1
ATOM 1639 C C . VAL B 1 21 ? -3.828 14.336 -5.836 1 98.5 21 VAL B C 1
ATOM 1641 O O . VAL B 1 21 ? -2.926 14.664 -5.062 1 98.5 21 VAL B O 1
ATOM 1644 N N . ALA B 1 22 ? -3.891 14.719 -7.09 1 98.31 22 ALA B N 1
ATOM 1645 C CA . ALA B 1 22 ? -2.857 15.586 -7.648 1 98.31 22 ALA B CA 1
ATOM 1646 C C . ALA B 1 22 ? -2.809 16.922 -6.914 1 98.31 22 ALA B C 1
ATOM 1648 O O . ALA B 1 22 ? -1.728 17.438 -6.617 1 98.31 22 ALA B O 1
ATOM 1649 N N . GLU B 1 23 ? -3.934 17.438 -6.621 1 98.56 23 GLU B N 1
ATOM 1650 C CA . GLU B 1 23 ? -4.023 18.703 -5.891 1 98.56 23 GLU B CA 1
ATOM 1651 C C . GLU B 1 23 ? -3.438 18.562 -4.488 1 98.56 23 GLU B C 1
ATOM 1653 O O . GLU B 1 23 ? -2.66 19.422 -4.051 1 98.56 23 GLU B O 1
ATOM 1658 N N . LEU B 1 24 ? -3.803 17.531 -3.807 1 98.56 24 LEU B N 1
ATOM 1659 C CA . LEU B 1 24 ? -3.324 17.281 -2.449 1 98.56 24 LEU B CA 1
ATOM 1660 C C . LEU B 1 24 ? -1.811 17.109 -2.43 1 98.56 24 LEU B C 1
ATOM 1662 O O . LEU B 1 24 ? -1.125 17.656 -1.568 1 98.56 24 LEU B O 1
ATOM 1666 N N . ALA B 1 25 ? -1.304 16.344 -3.324 1 98.31 25 ALA B N 1
ATOM 1667 C CA . ALA B 1 25 ? 0.131 16.078 -3.391 1 98.31 25 ALA B CA 1
ATOM 1668 C C . ALA B 1 25 ? 0.916 17.359 -3.637 1 98.31 25 ALA B C 1
ATOM 1670 O O . ALA B 1 25 ? 1.997 17.547 -3.076 1 98.31 25 ALA B O 1
ATOM 1671 N N . ALA B 1 26 ? 0.35 18.203 -4.547 1 97.88 26 ALA B N 1
ATOM 1672 C CA . ALA B 1 26 ? 0.98 19.5 -4.812 1 97.88 26 ALA B CA 1
ATOM 1673 C C . ALA B 1 26 ? 1.03 20.359 -3.553 1 97.88 26 ALA B C 1
ATOM 1675 O O . ALA B 1 26 ? 2.057 20.969 -3.252 1 97.88 26 ALA B O 1
ATOM 1676 N N . GLN B 1 27 ? -0.058 20.375 -2.82 1 97.88 27 GLN B N 1
ATOM 1677 C CA . GLN B 1 27 ? -0.118 21.125 -1.569 1 97.88 27 GLN B CA 1
ATOM 1678 C C . GLN B 1 27 ? 0.909 20.594 -0.568 1 97.88 27 GLN B C 1
ATOM 1680 O O . GLN B 1 27 ? 1.64 21.375 0.044 1 97.88 27 GLN B O 1
ATOM 1685 N N . ILE B 1 28 ? 0.985 19.281 -0.405 1 97.38 28 ILE B N 1
ATOM 1686 C CA . ILE B 1 28 ? 1.908 18.641 0.525 1 97.38 28 ILE B CA 1
ATOM 1687 C C . ILE B 1 28 ? 3.348 18.953 0.12 1 97.38 28 ILE B C 1
ATOM 1689 O O . ILE B 1 28 ? 4.168 19.328 0.959 1 97.38 28 ILE B O 1
ATOM 1693 N N . SER B 1 29 ? 3.643 18.828 -1.15 1 96.94 29 SER B N 1
ATOM 1694 C CA . SER B 1 29 ? 4.988 19.109 -1.646 1 96.94 29 SER B CA 1
ATOM 1695 C C . SER B 1 29 ? 5.398 20.547 -1.345 1 96.94 29 SER B C 1
ATOM 1697 O O . SER B 1 29 ? 6.52 20.797 -0.894 1 96.94 29 SER B O 1
ATOM 1699 N N . ASP B 1 30 ? 4.465 21.453 -1.586 1 96.56 30 ASP B N 1
ATOM 1700 C CA . ASP B 1 30 ? 4.73 22.859 -1.345 1 96.56 30 ASP B CA 1
ATOM 1701 C C . ASP B 1 30 ? 4.945 23.141 0.142 1 96.56 30 ASP B C 1
ATOM 1703 O O . ASP B 1 30 ? 5.887 23.828 0.521 1 96.56 30 ASP B O 1
ATOM 1707 N N . ASP B 1 31 ? 4.133 22.562 0.975 1 95.69 31 ASP B N 1
ATOM 1708 C CA . ASP B 1 31 ? 4.145 22.828 2.408 1 95.69 31 ASP B CA 1
ATOM 1709 C C . ASP B 1 31 ? 5.406 22.266 3.064 1 95.69 31 ASP B C 1
ATOM 1711 O O . ASP B 1 31 ? 5.918 22.844 4.031 1 95.69 31 ASP B O 1
ATOM 1715 N N . PHE B 1 32 ? 5.938 21.172 2.508 1 94.81 32 PHE B N 1
ATOM 1716 C CA . PHE B 1 32 ? 7.008 20.484 3.215 1 94.81 32 PHE B CA 1
ATOM 1717 C C . PHE B 1 32 ? 8.344 20.688 2.516 1 94.81 32 PHE B C 1
ATOM 1719 O O . PHE B 1 32 ? 9.375 20.203 2.977 1 94.81 32 PHE B O 1
ATOM 1726 N N . GLN B 1 33 ? 8.305 21.438 1.441 1 91.69 33 GLN B N 1
ATOM 1727 C CA . GLN B 1 33 ? 9.523 21.672 0.676 1 91.69 33 GLN B CA 1
ATOM 1728 C C . GLN B 1 33 ? 10.578 22.375 1.523 1 91.69 33 GLN B C 1
ATOM 1730 O O . GLN B 1 33 ? 11.781 22.172 1.324 1 91.69 33 GLN B O 1
ATOM 1735 N N . ARG B 1 34 ? 10.156 23.109 2.529 1 88.88 34 ARG B N 1
ATOM 1736 C CA . ARG B 1 34 ? 11.07 23.938 3.311 1 88.88 34 ARG B CA 1
ATOM 1737 C C . ARG B 1 34 ? 11.672 23.141 4.469 1 88.88 34 ARG B C 1
ATOM 1739 O O . ARG B 1 34 ? 12.633 23.578 5.102 1 88.88 34 ARG B O 1
ATOM 1746 N N . PHE B 1 35 ? 11.117 22.031 4.773 1 87.44 35 PHE B N 1
ATOM 1747 C CA . PHE B 1 35 ? 11.562 21.25 5.922 1 87.44 35 PHE B CA 1
ATOM 1748 C C . PHE B 1 35 ? 12.703 20.312 5.527 1 87.44 35 PHE B C 1
ATOM 1750 O O . PHE B 1 35 ? 12.828 19.938 4.359 1 87.44 35 PHE B O 1
ATOM 1757 N N . PRO B 1 36 ? 13.539 20.031 6.527 1 84.5 36 PRO B N 1
ATOM 1758 C CA . PRO B 1 36 ? 14.586 19.062 6.238 1 84.5 36 PRO B CA 1
ATOM 1759 C C . PRO B 1 36 ? 14.031 17.719 5.77 1 84.5 36 PRO B C 1
ATOM 1761 O O . PRO B 1 36 ? 13 17.266 6.277 1 84.5 36 PRO B O 1
ATOM 1764 N N . SER B 1 37 ? 14.695 17.109 4.758 1 81.5 37 SER B N 1
ATOM 1765 C CA . SER B 1 37 ? 14.352 15.797 4.23 1 81.5 37 SER B CA 1
ATOM 1766 C C . SER B 1 37 ? 14.992 14.688 5.051 1 81.5 37 SER B C 1
ATOM 1768 O O . SER B 1 37 ? 16.031 14.898 5.691 1 81.5 37 SER B O 1
ATOM 1770 N N . PRO B 1 38 ? 14.25 13.609 5.059 1 91.12 38 PRO B N 1
ATOM 1771 C CA . PRO B 1 38 ? 13.016 13.219 4.375 1 91.12 38 PRO B CA 1
ATOM 1772 C C . PRO B 1 38 ? 11.781 13.359 5.262 1 91.12 38 PRO B C 1
ATOM 1774 O O . PRO B 1 38 ? 11.883 13.234 6.484 1 91.12 38 PRO B O 1
ATOM 1777 N N . VAL B 1 39 ? 10.648 13.688 4.668 1 95.56 39 VAL B N 1
ATOM 1778 C CA . VAL B 1 39 ? 9.336 13.586 5.312 1 95.56 39 VAL B CA 1
ATOM 1779 C C . VAL B 1 39 ? 8.875 12.133 5.309 1 95.56 39 VAL B C 1
ATO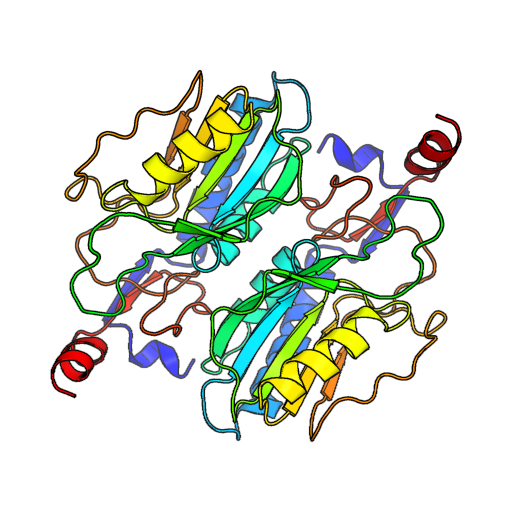M 1781 O O . VAL B 1 39 ? 9.078 11.406 4.332 1 95.56 39 VAL B O 1
ATOM 1784 N N . VAL B 1 40 ? 8.305 11.688 6.449 1 97.69 40 VAL B N 1
ATOM 1785 C CA . VAL B 1 40 ? 7.828 10.305 6.535 1 97.69 40 VAL B CA 1
ATOM 1786 C C . VAL B 1 40 ? 6.336 10.25 6.215 1 97.69 40 VAL B C 1
ATOM 1788 O O . VAL B 1 40 ? 5.531 10.938 6.852 1 97.69 40 VAL B O 1
ATOM 1791 N N . VAL B 1 41 ? 6.004 9.531 5.191 1 98.31 41 VAL B N 1
ATOM 1792 C CA . VAL B 1 41 ? 4.605 9.312 4.832 1 98.31 41 VAL B CA 1
ATOM 1793 C C . VAL B 1 41 ? 4.172 7.918 5.293 1 98.31 41 VAL B C 1
ATOM 1795 O O . VAL B 1 41 ? 4.738 6.91 4.863 1 98.31 41 VAL B O 1
ATOM 1798 N N . VAL B 1 42 ? 3.156 7.883 6.168 1 98.12 42 VAL B N 1
ATOM 1799 C CA . VAL B 1 42 ? 2.717 6.637 6.785 1 98.12 42 VAL B CA 1
ATOM 1800 C C . VAL B 1 42 ? 1.301 6.301 6.32 1 98.12 42 VAL B C 1
ATOM 1802 O O . VAL B 1 42 ? 0.36 7.051 6.582 1 98.12 42 VAL B O 1
ATOM 1805 N N . GLY B 1 43 ? 1.18 5.199 5.621 1 98 43 GLY B N 1
ATOM 1806 C CA . GLY B 1 43 ? -0.137 4.734 5.215 1 98 43 GLY B CA 1
ATOM 1807 C C . GLY B 1 43 ? -0.791 3.828 6.238 1 98 43 GLY B C 1
ATOM 1808 O O . GLY B 1 43 ? -0.152 2.914 6.766 1 98 43 GLY B O 1
ATOM 1809 N N . VAL B 1 44 ? -2.016 4.059 6.562 1 96.5 44 VAL B N 1
ATOM 1810 C CA . VAL B 1 44 ? -2.764 3.178 7.457 1 96.5 44 VAL B CA 1
ATOM 1811 C C . VAL B 1 44 ? -3.346 2.012 6.66 1 96.5 44 VAL B C 1
ATOM 1813 O O . VAL B 1 44 ? -4.266 2.197 5.859 1 96.5 44 VAL B O 1
ATOM 1816 N N . ALA B 1 45 ? -2.74 0.858 6.816 1 93.5 45 ALA B N 1
ATOM 1817 C CA . ALA B 1 45 ? -3.201 -0.344 6.129 1 93.5 45 ALA B CA 1
ATOM 1818 C C . ALA B 1 45 ? -4.527 -0.833 6.707 1 93.5 45 ALA B C 1
ATOM 1820 O O . ALA B 1 45 ? -4.789 -0.667 7.902 1 93.5 45 ALA B O 1
ATOM 1821 N N . THR B 1 46 ? -5.348 -1.399 5.906 1 94 46 THR B N 1
ATOM 1822 C CA . THR B 1 46 ? -5.211 -1.712 4.488 1 94 46 THR B CA 1
ATOM 1823 C C . THR B 1 46 ? -5.977 -0.704 3.637 1 94 46 THR B C 1
ATOM 1825 O O . THR B 1 46 ? -5.594 -0.433 2.496 1 94 46 THR B O 1
ATOM 1828 N N . GLY B 1 47 ? -6.906 -0.015 4.156 1 95.56 47 GLY B N 1
ATOM 1829 C CA . GLY B 1 47 ? -7.875 0.781 3.416 1 95.56 47 GLY B CA 1
ATOM 1830 C C . GLY B 1 47 ? -7.234 1.899 2.613 1 95.56 47 GLY B C 1
ATOM 1831 O O . GLY B 1 47 ? -7.703 2.23 1.521 1 95.56 47 GLY B O 1
ATOM 1832 N N . ALA B 1 48 ? -6.168 2.387 3.02 1 97.06 48 ALA B N 1
ATOM 1833 C CA . ALA B 1 48 ? -5.613 3.605 2.438 1 97.06 48 ALA B CA 1
ATOM 1834 C C . ALA B 1 48 ? -4.555 3.277 1.388 1 97.06 48 ALA B C 1
ATOM 1836 O O . ALA B 1 48 ? -3.934 4.18 0.821 1 97.06 48 ALA B O 1
ATOM 1837 N N . PHE B 1 49 ? -4.371 2.014 1.039 1 97.94 49 PHE B N 1
ATOM 1838 C CA . PHE B 1 49 ? -3.178 1.648 0.283 1 97.94 49 PHE B CA 1
ATOM 1839 C C . PHE B 1 49 ? -3.248 2.195 -1.138 1 97.94 49 PHE B C 1
ATOM 1841 O O . PHE B 1 49 ? -2.234 2.621 -1.695 1 97.94 49 PHE B O 1
ATOM 1848 N N . LEU B 1 50 ? -4.457 2.213 -1.8 1 98.44 50 LEU B N 1
ATOM 1849 C CA . LEU B 1 50 ? -4.566 2.801 -3.131 1 98.44 50 LEU B CA 1
ATOM 1850 C C . LEU B 1 50 ? -4.312 4.305 -3.084 1 98.44 50 LEU B C 1
ATOM 1852 O O . LEU B 1 50 ? -3.561 4.836 -3.9 1 98.44 50 LEU B O 1
ATOM 1856 N N . PHE B 1 51 ? -4.93 4.898 -2.059 1 98.69 51 PHE B N 1
ATOM 1857 C CA . PHE B 1 51 ? -4.77 6.336 -1.877 1 98.69 51 PHE B CA 1
ATOM 1858 C C . PHE B 1 51 ? -3.316 6.684 -1.587 1 98.69 51 PHE B C 1
ATOM 1860 O O . PHE B 1 51 ? -2.773 7.629 -2.164 1 98.69 51 PHE B O 1
ATOM 1867 N N . LEU B 1 52 ? -2.646 5.945 -0.742 1 98.62 52 LEU B N 1
ATOM 1868 C CA . LEU B 1 52 ? -1.237 6.137 -0.414 1 98.62 52 LEU B CA 1
ATOM 1869 C C . LEU B 1 52 ? -0.37 6.047 -1.665 1 98.62 52 LEU B C 1
ATOM 1871 O O . LEU B 1 52 ? 0.484 6.906 -1.896 1 98.62 52 LEU B O 1
ATOM 1875 N N . ALA B 1 53 ? -0.596 5.012 -2.422 1 98.31 53 ALA B N 1
ATOM 1876 C CA . ALA B 1 53 ? 0.193 4.824 -3.637 1 98.31 53 ALA B CA 1
ATOM 1877 C C . ALA B 1 53 ? 0.068 6.027 -4.566 1 98.31 53 ALA B C 1
ATOM 1879 O O . ALA B 1 53 ? 1.069 6.523 -5.086 1 98.31 53 ALA B O 1
ATOM 1880 N N . ASP B 1 54 ? -1.128 6.504 -4.727 1 98.31 54 ASP B N 1
ATOM 1881 C CA . ASP B 1 54 ? -1.379 7.586 -5.672 1 98.31 54 ASP B CA 1
ATOM 1882 C C . ASP B 1 54 ? -0.82 8.906 -5.156 1 98.31 54 ASP B C 1
ATOM 1884 O O . ASP B 1 54 ? -0.275 9.703 -5.93 1 98.31 54 ASP B O 1
ATOM 1888 N N . ILE B 1 55 ? -0.945 9.156 -3.893 1 98.12 55 ILE B N 1
ATOM 1889 C CA . ILE B 1 55 ? -0.452 10.414 -3.359 1 98.12 55 ILE B CA 1
ATOM 1890 C C . ILE B 1 55 ? 1.075 10.414 -3.361 1 98.12 55 ILE B C 1
ATOM 1892 O O . ILE B 1 55 ? 1.702 11.422 -3.715 1 98.12 55 ILE B O 1
ATOM 1896 N N . VAL B 1 56 ? 1.677 9.328 -2.98 1 97.81 56 VAL B N 1
ATOM 1897 C CA . VAL B 1 56 ? 3.125 9.211 -2.85 1 97.81 56 VAL B CA 1
ATOM 1898 C C . VAL B 1 56 ? 3.789 9.453 -4.203 1 97.81 56 VAL B C 1
ATOM 1900 O O . VAL B 1 56 ? 4.781 10.172 -4.297 1 97.81 56 VAL B O 1
ATOM 1903 N N . ARG B 1 57 ? 3.229 8.906 -5.234 1 96.94 57 ARG B N 1
ATOM 1904 C CA . ARG B 1 57 ? 3.898 9 -6.527 1 96.94 57 ARG B CA 1
ATOM 1905 C C . ARG B 1 57 ? 3.709 10.383 -7.145 1 96.94 57 ARG B C 1
ATOM 1907 O O . ARG B 1 57 ? 4.328 10.703 -8.164 1 96.94 57 ARG B O 1
ATOM 1914 N N . LYS B 1 58 ? 2.854 11.227 -6.512 1 97.38 58 LYS B N 1
ATOM 1915 C CA . LYS B 1 58 ? 2.639 12.586 -6.992 1 97.38 58 LYS B CA 1
ATOM 1916 C C . LYS B 1 58 ? 3.393 13.594 -6.137 1 97.38 58 LYS B C 1
ATOM 1918 O O . LYS B 1 58 ? 3.533 14.758 -6.52 1 97.38 58 LYS B O 1
ATOM 1923 N N . ILE B 1 59 ? 3.848 13.188 -4.934 1 96.94 59 ILE B N 1
ATOM 1924 C CA . ILE B 1 59 ? 4.664 14.055 -4.086 1 96.94 59 ILE B CA 1
ATOM 1925 C C . ILE B 1 59 ? 6.051 14.219 -4.703 1 96.94 59 ILE B C 1
ATOM 1927 O O . ILE B 1 59 ? 6.68 13.234 -5.098 1 96.94 59 ILE B O 1
ATOM 1931 N N . THR B 1 60 ? 6.625 15.438 -4.715 1 94.19 60 THR B N 1
ATOM 1932 C CA . THR B 1 60 ? 7.824 15.719 -5.5 1 94.19 60 THR B CA 1
ATOM 1933 C C . THR B 1 60 ? 9.039 15.898 -4.59 1 94.19 60 THR B C 1
ATOM 1935 O O . THR B 1 60 ? 10.156 16.078 -5.066 1 94.19 60 THR B O 1
ATOM 1938 N N . ILE B 1 61 ? 8.867 15.938 -3.303 1 94.81 61 ILE B N 1
ATOM 1939 C CA . ILE B 1 61 ? 9.969 16.047 -2.361 1 94.81 61 ILE B CA 1
ATOM 1940 C C . ILE B 1 61 ? 10.414 14.648 -1.926 1 94.81 61 ILE B C 1
ATOM 1942 O O . ILE B 1 61 ? 9.664 13.68 -2.064 1 94.81 61 ILE B O 1
ATOM 1946 N N . PRO B 1 62 ? 11.648 14.477 -1.452 1 94.5 62 PRO B N 1
ATOM 1947 C CA . PRO B 1 62 ? 12.078 13.18 -0.923 1 94.5 62 PRO B CA 1
ATOM 1948 C C . PRO B 1 62 ? 11.25 12.727 0.281 1 94.5 62 PRO B C 1
ATOM 1950 O O . PRO B 1 62 ? 11.07 13.492 1.231 1 94.5 62 PRO B O 1
ATOM 1953 N N . ILE B 1 63 ? 10.789 11.531 0.202 1 97.12 63 ILE B N 1
ATOM 1954 C CA . ILE B 1 63 ? 9.984 11.016 1.3 1 97.12 63 ILE B CA 1
ATOM 1955 C C . ILE B 1 63 ? 10.406 9.586 1.626 1 97.12 63 ILE B C 1
ATOM 1957 O O . ILE B 1 63 ? 10.992 8.898 0.786 1 97.12 63 ILE B O 1
ATOM 1961 N N . VAL B 1 64 ? 10.164 9.211 2.85 1 97.38 64 VAL B N 1
ATOM 1962 C CA . VAL B 1 64 ? 10.172 7.824 3.316 1 97.38 64 VAL B CA 1
ATOM 1963 C C . VAL B 1 64 ? 8.734 7.324 3.477 1 97.38 64 VAL B C 1
ATOM 1965 O O . VAL B 1 64 ? 7.875 8.039 3.99 1 97.38 64 VAL B O 1
ATOM 1968 N N . VAL B 1 65 ? 8.492 6.129 2.979 1 98 65 VAL B N 1
ATOM 1969 C CA . VAL B 1 65 ? 7.145 5.582 3.045 1 98 65 VAL B CA 1
ATOM 1970 C C . VAL B 1 65 ? 7.125 4.359 3.959 1 98 65 VAL B C 1
ATOM 1972 O O . VAL B 1 65 ? 8.023 3.518 3.9 1 98 65 VAL B O 1
ATOM 1975 N N . ASP B 1 66 ? 6.141 4.277 4.805 1 97.44 66 ASP B N 1
ATOM 1976 C CA . ASP B 1 66 ? 5.938 3.115 5.664 1 97.44 66 ASP B CA 1
ATOM 1977 C C . ASP B 1 66 ? 4.453 2.863 5.91 1 97.44 66 ASP B C 1
ATOM 1979 O O . ASP B 1 66 ? 3.604 3.645 5.469 1 97.44 66 ASP B O 1
ATOM 1983 N N . PHE B 1 67 ? 4.164 1.701 6.523 1 97.38 67 PHE B N 1
ATOM 1984 C CA . PHE B 1 67 ? 2.789 1.315 6.809 1 97.38 67 PHE B CA 1
ATOM 1985 C C . PHE B 1 67 ? 2.594 1.077 8.305 1 97.38 67 PHE B C 1
ATOM 1987 O O . PHE B 1 67 ? 3.502 0.602 8.984 1 97.38 67 PHE B O 1
ATOM 1994 N N . ILE B 1 68 ? 1.433 1.423 8.727 1 97.19 68 ILE B N 1
ATOM 1995 C CA . ILE B 1 68 ? 1.002 1.119 10.086 1 97.19 68 ILE B CA 1
ATOM 1996 C C . ILE B 1 68 ? -0.39 0.493 10.055 1 97.19 68 ILE B C 1
ATOM 1998 O O . ILE B 1 68 ? -1.186 0.773 9.156 1 97.19 68 ILE B O 1
ATOM 2002 N N . ARG B 1 69 ? -0.627 -0.463 10.945 1 95.44 69 ARG B N 1
ATOM 2003 C CA . ARG B 1 69 ? -1.948 -1.074 11.047 1 95.44 69 ARG B CA 1
ATOM 2004 C C . ARG B 1 69 ? -2.594 -0.763 12.391 1 95.44 69 ARG B C 1
ATOM 2006 O O . ARG B 1 69 ? -1.969 -0.937 13.438 1 95.44 69 ARG B O 1
ATOM 2013 N N . VAL B 1 70 ? -3.771 -0.227 12.328 1 92.62 70 VAL B N 1
ATOM 2014 C CA . VAL B 1 70 ? -4.57 0.079 13.508 1 92.62 70 VAL B CA 1
ATOM 2015 C C . VAL B 1 70 ? -5.859 -0.735 13.484 1 92.62 70 VAL B C 1
ATOM 2017 O O . VAL B 1 70 ? -6.566 -0.765 12.477 1 92.62 70 VAL B O 1
ATOM 2020 N N . GLU B 1 71 ? -6.059 -1.54 14.516 1 85.44 71 GLU B N 1
ATOM 2021 C CA . GLU B 1 71 ? -7.254 -2.373 14.617 1 85.44 71 GLU B CA 1
ATOM 2022 C C . GLU B 1 71 ? -8.086 -2.012 15.844 1 85.44 71 GLU B C 1
ATOM 2024 O O . GLU B 1 71 ? -7.535 -1.603 16.875 1 85.44 71 GLU B O 1
ATOM 2029 N N . SER B 1 72 ? -9.273 -2.076 15.609 1 72.88 72 SER B N 1
ATOM 2030 C CA . SER B 1 72 ? -10.125 -1.861 16.766 1 72.88 72 SER B CA 1
ATOM 2031 C C . SER B 1 72 ? -10.344 -3.158 17.547 1 72.88 72 SER B C 1
ATOM 2033 O O . SER B 1 72 ? -10.289 -4.246 16.969 1 72.88 72 SER B O 1
ATOM 2035 N N . TYR B 1 73 ? -9.734 -3.57 18.781 1 56.94 73 TYR B N 1
ATOM 2036 C CA . TYR B 1 73 ? -9.922 -4.801 19.547 1 56.94 73 TYR B CA 1
ATOM 2037 C C . TYR B 1 73 ? -11.344 -5.336 19.375 1 56.94 73 TYR B C 1
ATOM 2039 O O . TYR B 1 73 ? -11.641 -6.469 19.766 1 56.94 73 TYR B O 1
ATOM 2047 N N . GLY B 1 74 ? -12.383 -4.75 19.5 1 46.75 74 GLY B N 1
ATOM 2048 C CA . GLY B 1 74 ? -13.664 -5.316 19.891 1 46.75 74 GLY B CA 1
ATOM 2049 C C . GLY B 1 74 ? -14.234 -6.273 18.859 1 46.75 74 GLY B C 1
ATOM 2050 O O . GLY B 1 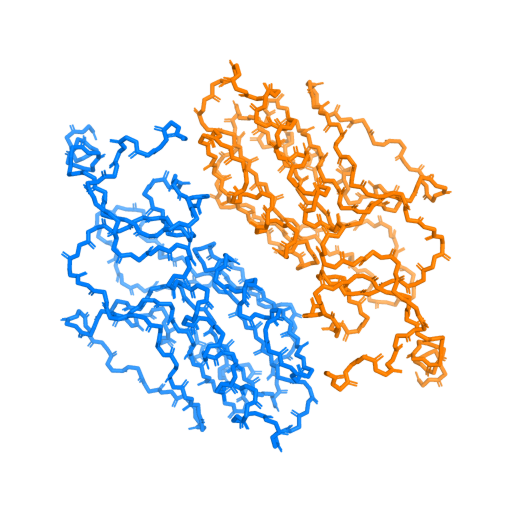74 ? -14.18 -6.004 17.656 1 46.75 74 GLY B O 1
ATOM 2051 N N . SER B 1 75 ? -13.914 -7.598 19.031 1 42.78 75 SER B N 1
ATOM 2052 C CA . SER B 1 75 ? -14.625 -8.648 18.297 1 42.78 75 SER B CA 1
ATOM 2053 C C . SER B 1 75 ? -15.891 -8.102 17.641 1 42.78 75 SER B C 1
ATOM 2055 O O . SER B 1 75 ? -16.281 -8.555 16.562 1 42.78 75 SER B O 1
ATOM 2057 N N . GLY B 1 76 ? -17.156 -7.98 18.453 1 39.12 76 GLY B N 1
ATOM 2058 C CA . GLY B 1 76 ? -18.578 -7.727 18.234 1 39.12 76 GLY B CA 1
ATOM 2059 C C . GLY B 1 76 ? -18.859 -6.34 17.688 1 39.12 76 GLY B C 1
ATOM 2060 O O . GLY B 1 76 ? -17.938 -5.559 17.453 1 39.12 76 GLY B O 1
ATOM 2061 N N . THR B 1 77 ? -20.188 -5.996 17.344 1 41.53 77 THR B N 1
ATOM 2062 C CA . THR B 1 77 ? -20.906 -4.785 16.969 1 41.53 77 THR B CA 1
ATOM 2063 C C . THR B 1 77 ? -20.375 -3.582 17.75 1 41.53 77 THR B C 1
ATOM 2065 O O . THR B 1 77 ? -20.688 -2.438 17.406 1 41.53 77 THR B O 1
ATOM 2068 N N . GLU B 1 78 ? -19.75 -3.893 19 1 40.88 78 GLU B N 1
ATOM 2069 C CA . GLU B 1 78 ? -19.547 -2.686 19.797 1 40.88 78 GLU B CA 1
ATOM 2070 C C . GLU B 1 78 ? -18.078 -2.268 19.797 1 40.88 78 GLU B C 1
ATOM 2072 O O . GLU B 1 78 ? -17.234 -2.984 20.328 1 40.88 78 GLU B O 1
ATOM 2077 N N . SER B 1 79 ? -17.453 -1.832 18.797 1 49.5 79 SER B N 1
ATOM 2078 C CA . SER B 1 79 ? -16.188 -1.093 18.812 1 49.5 79 SER B CA 1
ATOM 2079 C C . SER B 1 79 ? -15.969 -0.429 20.172 1 49.5 79 SER B C 1
ATOM 2081 O O . SER B 1 79 ? -16.797 0.372 20.625 1 49.5 79 SER B O 1
ATOM 2083 N N . ASN B 1 80 ? -15.594 -1.174 21.297 1 51.62 80 ASN B N 1
ATOM 2084 C CA . ASN B 1 80 ? -15.398 -0.459 22.547 1 51.62 80 ASN B CA 1
ATOM 2085 C C . ASN B 1 80 ? -14.523 0.78 22.359 1 51.62 80 ASN B C 1
ATOM 2087 O O . ASN B 1 80 ? -14.266 1.516 23.312 1 51.62 80 ASN B O 1
ATOM 2091 N N . GLY B 1 81 ? -14.211 1.28 21.188 1 59.34 81 GLY B N 1
ATOM 2092 C CA . GLY B 1 81 ? -13.734 2.619 20.891 1 59.34 81 GLY B CA 1
ATOM 2093 C C . GLY B 1 81 ? -12.227 2.762 21.016 1 59.34 81 GLY B C 1
ATOM 2094 O O . GLY B 1 81 ? -11.672 3.824 20.734 1 59.34 81 GLY B O 1
ATOM 2095 N N . SER B 1 82 ? -11.359 1.653 21.562 1 70.94 82 SER B N 1
ATOM 2096 C CA . SER B 1 82 ? -9.961 2.033 21.734 1 70.94 82 SER B CA 1
ATOM 2097 C C . SER B 1 82 ? -9.078 1.385 20.672 1 70.94 82 SER B C 1
ATOM 2099 O O . SER B 1 82 ? -8.727 0.209 20.781 1 70.94 82 SER B O 1
ATOM 2101 N N . PRO B 1 83 ? -8.656 2.004 19.594 1 83.88 83 PRO B N 1
ATOM 2102 C CA . PRO B 1 83 ? -7.789 1.469 18.547 1 83.88 83 PRO B CA 1
ATOM 2103 C C . PRO B 1 83 ? -6.426 1.022 19.078 1 83.88 83 PRO B C 1
ATOM 2105 O O . PRO B 1 83 ? -5.891 1.631 20 1 83.88 83 PRO B O 1
ATOM 2108 N N . ILE B 1 84 ? -5.988 -0.157 18.625 1 88.31 84 ILE B N 1
ATOM 2109 C CA . ILE B 1 84 ? -4.66 -0.663 18.969 1 88.31 84 ILE B CA 1
ATOM 2110 C C . ILE B 1 84 ? -3.814 -0.772 17.703 1 88.31 84 ILE B C 1
ATOM 2112 O O . ILE B 1 84 ? -4.324 -1.131 16.641 1 88.31 84 ILE B O 1
ATOM 2116 N N . ILE B 1 85 ? -2.543 -0.477 17.875 1 93.31 85 ILE B N 1
ATOM 2117 C CA . ILE B 1 85 ? -1.591 -0.615 16.766 1 93.31 85 ILE B CA 1
ATOM 2118 C C . ILE B 1 85 ? -1.104 -2.061 16.688 1 93.31 85 ILE B C 1
ATOM 2120 O O . ILE B 1 85 ? -0.413 -2.541 17.594 1 93.31 85 ILE B O 1
ATOM 2124 N N . SER B 1 86 ? -1.482 -2.762 15.648 1 92.56 86 SER B N 1
ATOM 2125 C CA . SER B 1 86 ? -1.148 -4.176 15.5 1 92.56 86 SER B CA 1
ATOM 2126 C C . SER B 1 86 ? 0.12 -4.359 14.68 1 92.56 86 SER B C 1
ATOM 2128 O O . SER B 1 86 ? 0.764 -5.41 14.742 1 92.56 86 SER B O 1
ATOM 2130 N N . CYS B 1 87 ? 0.455 -3.477 13.836 1 93.44 87 CYS B N 1
ATOM 2131 C CA . CYS B 1 87 ? 1.714 -3.41 13.102 1 93.44 87 CYS B CA 1
ATOM 2132 C C . CYS B 1 87 ? 2.311 -2.01 13.164 1 93.44 87 CYS B C 1
ATOM 2134 O O . CYS B 1 87 ? 1.733 -1.06 12.633 1 93.44 87 CYS B O 1
ATOM 2136 N N . ASP B 1 88 ? 3.475 -1.956 13.758 1 95.19 88 ASP B N 1
ATOM 2137 C CA . ASP B 1 88 ? 4.105 -0.658 13.977 1 95.19 88 ASP B CA 1
ATOM 2138 C C . ASP B 1 88 ? 5.051 -0.31 12.828 1 95.19 88 ASP B C 1
ATOM 2140 O O . ASP B 1 88 ? 5.262 -1.121 11.922 1 95.19 88 ASP B O 1
ATOM 2144 N N . LEU B 1 89 ? 5.562 0.907 12.852 1 95.5 89 LEU B N 1
ATOM 2145 C CA . LEU B 1 89 ? 6.48 1.417 11.836 1 95.5 89 LEU B CA 1
ATOM 2146 C C . LEU B 1 89 ? 7.828 0.711 11.922 1 95.5 89 LEU B C 1
ATOM 2148 O O . LEU B 1 89 ? 8.281 0.357 13.008 1 95.5 89 LEU B O 1
ATOM 2152 N N . LYS B 1 90 ? 8.391 0.574 10.789 1 92.31 90 LYS B N 1
ATOM 2153 C CA . LYS B 1 90 ? 9.766 0.073 10.758 1 92.31 90 LYS B CA 1
ATOM 2154 C C . LYS B 1 90 ? 10.766 1.222 10.719 1 92.31 90 LYS B C 1
ATOM 2156 O O . LYS B 1 90 ? 11.922 1.059 11.125 1 92.31 90 LYS B O 1
ATOM 2161 N N . VAL B 1 91 ? 10.32 2.395 10.234 1 94.25 91 VAL B N 1
ATOM 2162 C CA . VAL B 1 91 ? 11.211 3.539 10.07 1 94.25 91 VAL B CA 1
ATOM 2163 C C . VAL B 1 91 ? 11.219 4.371 11.352 1 94.25 91 VAL B C 1
ATOM 2165 O O . VAL B 1 91 ? 10.227 4.43 12.07 1 94.25 91 VAL B O 1
ATOM 2168 N N . ASP B 1 92 ? 12.336 4.973 11.625 1 95.12 92 ASP B N 1
ATOM 2169 C CA . ASP B 1 92 ? 12.477 5.898 12.742 1 95.12 92 ASP B CA 1
ATOM 2170 C C . ASP B 1 92 ? 11.875 7.262 12.414 1 95.12 92 ASP B C 1
ATOM 2172 O O . ASP B 1 92 ? 12.266 7.895 11.43 1 95.12 92 ASP B O 1
ATOM 2176 N N . VAL B 1 93 ? 10.961 7.711 13.297 1 96.31 93 VAL B N 1
ATOM 2177 C CA . VAL B 1 93 ? 10.281 8.961 13.008 1 96.31 93 VAL B CA 1
ATOM 2178 C C . VAL B 1 93 ? 10.766 10.055 13.953 1 96.31 93 VAL B C 1
ATOM 2180 O O . VAL B 1 93 ? 10.242 11.172 13.953 1 96.31 93 VAL B O 1
ATOM 2183 N N . SER B 1 94 ? 11.758 9.734 14.773 1 96.5 94 SER B N 1
ATOM 2184 C CA . SER B 1 94 ? 12.266 10.719 15.727 1 96.5 94 SER B CA 1
ATOM 2185 C C . SER B 1 94 ? 12.805 11.953 15.016 1 96.5 94 SER B C 1
ATOM 2187 O O . SER B 1 94 ? 13.648 11.844 14.125 1 96.5 94 SER B O 1
ATOM 2189 N N . GLY B 1 95 ? 12.273 13.109 15.406 1 94.75 95 GLY B N 1
ATOM 2190 C CA . GLY B 1 95 ? 12.734 14.375 14.852 1 94.75 95 GLY B CA 1
ATOM 2191 C C . GLY B 1 95 ? 12.266 14.609 13.43 1 94.75 95 GLY B C 1
ATOM 2192 O O . GLY B 1 95 ? 12.742 15.523 12.758 1 94.75 95 GLY B O 1
ATOM 2193 N N . LYS B 1 96 ? 11.352 13.836 12.93 1 95.44 96 LYS B N 1
ATOM 2194 C CA . LYS B 1 96 ? 10.906 13.953 11.547 1 95.44 96 LYS B CA 1
ATOM 2195 C C . LYS B 1 96 ? 9.453 14.43 11.469 1 95.44 96 LYS B C 1
ATOM 2197 O O . LYS B 1 96 ? 8.695 14.273 12.43 1 95.44 96 LYS B O 1
ATOM 2202 N N . HIS B 1 97 ? 9.156 15.086 10.383 1 95.94 97 HIS B N 1
ATOM 2203 C CA . HIS B 1 97 ? 7.766 15.398 10.07 1 95.94 97 HIS B CA 1
ATOM 2204 C C . HIS B 1 97 ? 7.051 14.195 9.461 1 95.94 97 HIS B C 1
ATOM 2206 O O . HIS B 1 97 ? 7.566 13.562 8.539 1 95.94 97 HIS B O 1
ATOM 2212 N N . VAL B 1 98 ? 5.867 13.875 10 1 97.06 98 VAL B N 1
ATOM 2213 C CA . VAL B 1 98 ? 5.145 12.672 9.586 1 97.06 98 VAL B CA 1
ATOM 2214 C C . VAL B 1 98 ? 3.803 13.07 8.977 1 97.06 98 VAL B C 1
ATOM 2216 O O . VAL B 1 98 ? 3.109 13.945 9.492 1 97.06 98 VAL B O 1
ATOM 2219 N N . ILE B 1 99 ? 3.475 12.516 7.863 1 97.56 99 ILE B N 1
ATOM 2220 C CA . ILE B 1 99 ? 2.154 12.633 7.25 1 97.56 99 ILE B CA 1
ATOM 2221 C C . ILE B 1 99 ? 1.453 11.273 7.289 1 97.56 99 ILE B C 1
ATOM 2223 O O . ILE B 1 99 ? 1.907 10.312 6.66 1 97.56 99 ILE B O 1
ATOM 2227 N N . VAL B 1 100 ? 0.365 11.195 8.039 1 97.62 100 VAL B N 1
ATOM 2228 C CA . VAL B 1 100 ? -0.444 9.977 8.102 1 97.62 100 VAL B CA 1
ATOM 2229 C C . VAL B 1 100 ? -1.499 10 7 1 97.62 100 VAL B C 1
ATOM 2231 O O . VAL B 1 100 ? -2.271 10.961 6.891 1 97.62 100 VAL B O 1
ATOM 2234 N N . VAL B 1 101 ? -1.489 9.008 6.156 1 98.12 101 VAL B N 1
ATOM 2235 C CA . VAL B 1 101 ? -2.438 8.883 5.055 1 98.12 101 VAL B CA 1
ATOM 2236 C C . VAL B 1 101 ? -3.527 7.875 5.418 1 98.12 101 VAL B C 1
ATOM 2238 O O . VAL B 1 101 ? -3.24 6.703 5.668 1 98.12 101 VAL B O 1
ATOM 2241 N N . GLU B 1 102 ? -4.781 8.328 5.422 1 96.06 102 GLU B N 1
ATOM 2242 C CA . GLU B 1 102 ? -5.938 7.539 5.84 1 96.06 102 GLU B CA 1
ATOM 2243 C C . GLU B 1 102 ? -7.012 7.516 4.758 1 96.06 102 GLU B C 1
ATOM 2245 O O . GLU B 1 102 ? -7.121 8.453 3.965 1 96.06 102 GLU B O 1
ATOM 2250 N N . ASP B 1 103 ? -7.77 6.434 4.723 1 95.88 103 ASP B N 1
ATOM 2251 C CA . ASP B 1 103 ? -8.852 6.367 3.744 1 95.88 103 ASP B CA 1
ATOM 2252 C C . ASP B 1 103 ? -10.031 7.234 4.172 1 95.88 103 ASP B C 1
ATOM 2254 O O . ASP B 1 103 ? -10.547 8.023 3.377 1 95.88 103 ASP B O 1
ATOM 2258 N N . ILE B 1 104 ? -10.391 7.043 5.445 1 92.62 104 ILE B N 1
ATOM 2259 C CA . ILE B 1 104 ? -11.578 7.773 5.871 1 92.62 104 ILE B CA 1
ATOM 2260 C C . ILE B 1 104 ? -11.438 8.188 7.336 1 92.62 104 ILE B C 1
ATOM 2262 O O . ILE B 1 104 ? -11.016 7.387 8.172 1 92.62 104 ILE B O 1
ATOM 2266 N N . VAL B 1 105 ? -11.703 9.438 7.652 1 90.19 105 VAL B N 1
ATOM 2267 C CA . VAL B 1 105 ? -11.781 9.938 9.023 1 90.19 105 VAL B CA 1
ATOM 2268 C C . VAL B 1 105 ? -13.242 10.125 9.422 1 90.19 105 VAL B C 1
ATOM 2270 O O . VAL B 1 105 ? -13.938 11 8.891 1 90.19 105 VAL B O 1
ATOM 2273 N N . ASP B 1 106 ? -13.609 9.312 10.297 1 87.88 106 ASP B N 1
ATOM 2274 C CA . ASP B 1 106 ? -14.984 9.359 10.797 1 87.88 106 ASP B CA 1
ATOM 2275 C C . ASP B 1 106 ? -15.039 9.977 12.195 1 87.88 106 ASP B C 1
ATOM 2277 O O . ASP B 1 106 ? -15.141 11.195 12.328 1 87.88 106 ASP B O 1
ATOM 2281 N N . THR B 1 107 ? -14.773 9.156 13.195 1 78.94 107 THR B N 1
ATOM 2282 C CA . THR B 1 107 ? -14.859 9.648 14.562 1 78.94 107 THR B CA 1
ATOM 2283 C C . THR B 1 107 ? -13.57 10.359 14.969 1 78.94 107 THR B C 1
ATOM 2285 O O . THR B 1 107 ? -13.555 11.148 15.914 1 78.94 107 THR B O 1
ATOM 2288 N N . GLY B 1 108 ? -12.531 10.039 14.359 1 82.62 108 GLY B N 1
ATOM 2289 C CA . GLY B 1 108 ? -11.242 10.633 14.688 1 82.62 108 GLY B CA 1
ATOM 2290 C C . GLY B 1 108 ? -10.438 9.805 15.672 1 82.62 108 GLY B C 1
ATOM 2291 O O . GLY B 1 108 ? -9.297 10.148 15.992 1 82.62 108 GLY B O 1
ATOM 2292 N N . ASN B 1 109 ? -10.922 8.68 16.109 1 84.75 109 ASN B N 1
ATOM 2293 C CA . ASN B 1 109 ? -10.258 7.852 17.109 1 84.75 109 ASN B CA 1
ATOM 2294 C C . ASN B 1 109 ? -8.93 7.305 16.594 1 84.75 109 ASN B C 1
ATOM 2296 O O . ASN B 1 109 ? -7.941 7.281 17.328 1 84.75 109 ASN B O 1
ATOM 2300 N N . THR B 1 110 ? -8.945 6.883 15.383 1 86.69 110 THR B N 1
ATOM 2301 C CA . THR B 1 110 ? -7.73 6.34 14.797 1 86.69 110 THR B CA 1
ATOM 2302 C C . THR B 1 110 ? -6.629 7.398 14.758 1 86.69 110 THR B C 1
ATOM 2304 O O . THR B 1 110 ? -5.496 7.137 15.164 1 86.69 110 THR B O 1
ATOM 2307 N N . ILE B 1 111 ? -6.988 8.594 14.375 1 89.12 111 ILE B N 1
ATOM 2308 C CA . ILE B 1 111 ? -6.023 9.68 14.258 1 89.12 111 ILE B CA 1
ATOM 2309 C C . ILE B 1 111 ? -5.477 10.039 15.633 1 89.12 111 ILE B C 1
ATOM 2311 O O . ILE B 1 111 ? -4.273 10.258 15.797 1 89.12 111 ILE B O 1
ATOM 2315 N N . SER B 1 112 ? -6.355 10.102 16.562 1 88.56 112 SER B N 1
ATOM 2316 C CA . SER B 1 112 ? -5.938 10.438 17.922 1 88.56 112 SER B CA 1
ATOM 2317 C C . SER B 1 112 ? -4.934 9.414 18.453 1 88.56 112 SER B C 1
ATOM 2319 O O . SER B 1 112 ? -3.906 9.789 19.016 1 88.56 112 SER B O 1
ATOM 2321 N N . CYS B 1 113 ? -5.23 8.156 18.25 1 89.88 113 CYS B N 1
ATOM 2322 C CA . CYS B 1 113 ? -4.352 7.062 18.656 1 89.88 113 CYS B CA 1
ATOM 2323 C C . CYS B 1 113 ? -2.994 7.172 17.984 1 89.88 113 CYS B C 1
ATOM 2325 O O . CYS B 1 113 ? -1.957 7.086 18.641 1 89.88 113 CYS B O 1
ATOM 2327 N N . LEU B 1 114 ? -3.01 7.441 16.75 1 93.06 114 LEU B N 1
ATOM 2328 C CA . LEU B 1 114 ? -1.778 7.512 15.969 1 93.06 114 LEU B CA 1
ATOM 2329 C C . LEU B 1 114 ? -0.961 8.742 16.359 1 93.06 114 LEU B C 1
ATOM 2331 O O . LEU B 1 114 ? 0.268 8.68 16.422 1 93.06 114 LEU B O 1
ATOM 2335 N N . ASN B 1 115 ? -1.67 9.797 16.547 1 92.31 115 ASN B N 1
ATOM 2336 C CA . ASN B 1 115 ? -0.991 11.016 16.984 1 92.31 115 ASN B CA 1
ATOM 2337 C C . ASN B 1 115 ? -0.209 10.797 18.266 1 92.31 115 ASN B C 1
ATOM 2339 O O . ASN B 1 115 ? 0.978 11.117 18.344 1 92.31 115 ASN B O 1
ATOM 2343 N N . SER B 1 116 ? -0.917 10.273 19.234 1 91.94 116 SER B N 1
ATOM 2344 C CA . SER B 1 116 ? -0.277 10 20.516 1 91.94 116 SER B CA 1
ATOM 2345 C C . SER B 1 116 ? 0.908 9.055 20.359 1 91.94 116 SER B C 1
ATOM 2347 O O . SER B 1 116 ? 1.978 9.289 20.922 1 91.94 116 SER B O 1
ATOM 2349 N N . HIS B 1 117 ? 0.732 8.039 19.594 1 94.88 117 HIS B N 1
ATOM 2350 C CA . HIS B 1 117 ? 1.757 7.023 19.375 1 94.88 117 HIS B CA 1
ATOM 2351 C C . HIS B 1 117 ? 2.98 7.613 18.688 1 94.88 117 HIS B C 1
ATOM 2353 O O . HIS B 1 117 ? 4.109 7.43 19.156 1 94.88 117 HIS B O 1
ATOM 2359 N N . LEU B 1 118 ? 2.785 8.383 17.641 1 96.12 118 LEU B N 1
ATOM 2360 C CA . LEU B 1 118 ? 3.875 8.922 16.844 1 96.12 118 LEU B CA 1
ATOM 2361 C C . LEU B 1 118 ? 4.605 10.031 17.594 1 96.12 118 LEU B C 1
ATOM 2363 O O . LEU B 1 118 ? 5.824 10.172 17.469 1 96.12 118 LEU B O 1
ATOM 2367 N N . MET B 1 119 ? 3.885 10.742 18.391 1 94.62 119 MET B N 1
ATOM 2368 C CA . MET B 1 119 ? 4.52 11.75 19.234 1 94.62 119 MET B CA 1
ATOM 2369 C C . MET B 1 119 ? 5.418 11.086 20.281 1 94.62 119 MET B C 1
ATOM 2371 O O . MET B 1 119 ? 6.512 11.578 20.562 1 94.62 119 MET B O 1
ATOM 2375 N N . SER B 1 120 ? 4.895 10.031 20.812 1 95.69 120 SER B N 1
ATOM 2376 C CA . SER B 1 120 ? 5.68 9.312 21.812 1 95.69 120 SER B CA 1
ATOM 2377 C C . SER B 1 120 ? 6.957 8.742 21.203 1 95.69 120 SER B C 1
ATOM 2379 O O . SER B 1 120 ? 7.934 8.5 21.922 1 95.69 120 SER B O 1
ATOM 2381 N N . LYS B 1 121 ? 6.984 8.578 19.938 1 96.31 121 LYS B N 1
ATOM 2382 C CA . LYS B 1 121 ? 8.156 8.07 19.234 1 96.31 121 LYS B CA 1
ATOM 2383 C C . LYS B 1 121 ? 9.102 9.211 18.844 1 96.31 121 LYS B C 1
ATOM 2385 O O . LYS B 1 121 ? 10.164 8.969 18.266 1 96.31 121 LYS B O 1
ATOM 2390 N N . GLY B 1 122 ? 8.672 10.484 19.078 1 95.75 122 GLY B N 1
ATOM 2391 C CA . GLY B 1 122 ? 9.578 11.617 18.922 1 95.75 122 GLY B CA 1
ATOM 2392 C C . GLY B 1 122 ? 9.367 12.375 17.625 1 95.75 122 GLY B C 1
ATOM 2393 O O . GLY B 1 122 ? 10.242 13.125 17.203 1 95.75 122 GLY B O 1
ATOM 2394 N N . ALA B 1 123 ? 8.25 12.203 16.922 1 95.69 123 ALA B N 1
ATOM 2395 C CA . ALA B 1 123 ? 7.973 12.953 15.695 1 95.69 123 ALA B CA 1
ATOM 2396 C C . ALA B 1 123 ? 7.93 14.453 15.969 1 95.69 123 ALA B C 1
ATOM 2398 O O . ALA B 1 123 ? 7.449 14.883 17.016 1 95.69 123 ALA B O 1
ATOM 2399 N N . SER B 1 124 ? 8.453 15.266 15.016 1 94.44 124 SER B N 1
ATOM 2400 C CA . SER B 1 124 ? 8.438 16.719 15.141 1 94.44 124 SER B CA 1
ATOM 2401 C C . SER B 1 124 ? 7.039 17.281 14.883 1 94.44 124 SER B C 1
ATOM 2403 O O . SER B 1 124 ? 6.629 18.25 15.516 1 94.44 124 SER B O 1
ATOM 2405 N N . SER B 1 125 ? 6.367 16.703 14 1 94.31 125 SER B N 1
ATOM 2406 C CA . SER B 1 125 ? 4.996 17.078 13.664 1 94.31 125 SER B CA 1
ATOM 2407 C C . SER B 1 125 ? 4.242 15.922 13.031 1 94.31 125 SER B C 1
ATOM 2409 O O . SER B 1 125 ? 4.852 15.008 12.477 1 94.31 125 SER B O 1
ATOM 2411 N N . ILE B 1 126 ? 2.955 15.969 13.164 1 95.88 126 ILE B N 1
ATOM 2412 C CA . ILE B 1 126 ? 2.102 14.945 12.57 1 95.88 126 ILE B CA 1
ATOM 2413 C C . ILE B 1 126 ? 0.983 15.609 11.766 1 95.88 126 ILE B C 1
ATOM 2415 O O . ILE B 1 126 ? 0.139 16.312 12.328 1 95.88 126 ILE B O 1
ATOM 2419 N N . SER B 1 127 ? 1.022 15.445 10.477 1 96.31 127 SER B N 1
ATOM 2420 C CA . SER B 1 127 ? -0.053 15.836 9.57 1 96.31 127 SER B CA 1
ATOM 2421 C C . SER B 1 127 ? -0.897 14.633 9.164 1 96.31 127 SER B C 1
ATOM 2423 O O . SER B 1 127 ? -0.456 13.484 9.289 1 96.31 127 SER B O 1
ATOM 2425 N N . VAL B 1 128 ? -2.117 14.945 8.766 1 96.19 128 VAL B N 1
ATOM 2426 C CA . VAL B 1 128 ? -3.025 13.891 8.344 1 96.19 128 VAL B CA 1
ATOM 2427 C C . VAL B 1 128 ? -3.566 14.195 6.949 1 96.19 128 VAL B C 1
ATOM 2429 O O . VAL B 1 128 ? -3.994 15.32 6.676 1 96.19 128 VAL B O 1
ATOM 2432 N N . CYS B 1 129 ? -3.426 13.273 6.07 1 97.62 129 CYS B N 1
ATOM 2433 C CA . CYS B 1 129 ? -4.043 13.32 4.746 1 97.62 129 CYS B CA 1
ATOM 2434 C C . CYS B 1 129 ? -5.117 12.25 4.609 1 97.62 129 CYS B C 1
ATOM 2436 O O . CYS B 1 129 ? -4.812 11.062 4.535 1 97.62 129 CYS B O 1
ATOM 2438 N N . ALA B 1 130 ? -6.34 12.688 4.602 1 96.75 130 ALA B N 1
ATOM 2439 C CA . ALA B 1 130 ? -7.473 11.766 4.543 1 96.75 130 ALA B CA 1
ATOM 2440 C C . ALA B 1 130 ? -8.18 11.852 3.195 1 96.75 130 ALA B C 1
ATOM 2442 O O . ALA B 1 130 ? -8.469 12.945 2.705 1 96.75 130 ALA B O 1
ATOM 2443 N N . LEU B 1 131 ? -8.445 10.656 2.613 1 97.88 131 LEU B N 1
ATOM 2444 C CA . LEU B 1 131 ? -9.188 10.641 1.356 1 97.88 131 LEU B CA 1
ATOM 2445 C C . LEU B 1 131 ? -10.609 11.141 1.559 1 97.88 131 LEU B C 1
ATOM 2447 O O . LEU B 1 131 ? -11.07 12.023 0.833 1 97.88 131 LEU B O 1
ATOM 2451 N N . LEU B 1 132 ? -11.273 10.523 2.549 1 96.69 132 LEU B N 1
ATOM 2452 C CA . LEU B 1 132 ? -12.641 10.914 2.875 1 96.69 132 LEU B CA 1
ATOM 2453 C C . LEU B 1 132 ? -12.719 11.492 4.285 1 96.69 132 LEU B C 1
ATOM 2455 O O . LEU B 1 13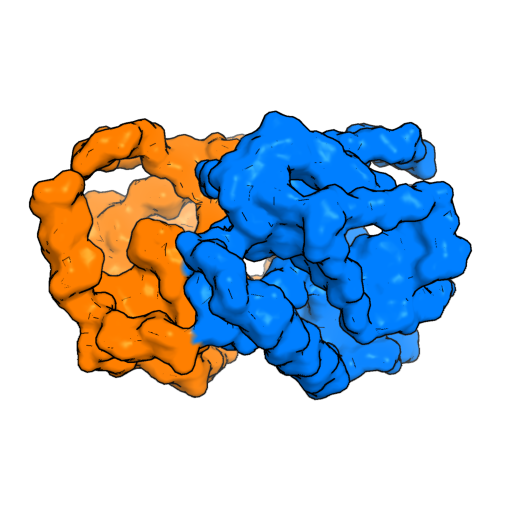2 ? -12.07 10.984 5.203 1 96.69 132 LEU B O 1
ATOM 2459 N N . ASN B 1 133 ? -13.461 12.477 4.43 1 92.88 133 ASN B N 1
ATOM 2460 C CA . ASN B 1 133 ? -13.734 13.125 5.711 1 92.88 133 ASN B CA 1
ATOM 2461 C C . ASN B 1 133 ? -15.234 13.211 5.977 1 92.88 133 ASN B C 1
ATOM 2463 O O . ASN B 1 133 ? -16 13.625 5.105 1 92.88 133 ASN B O 1
ATOM 2467 N N . LYS B 1 134 ? -15.633 12.688 7.125 1 88.62 134 LYS B N 1
ATOM 2468 C CA . LYS B 1 134 ? -17.016 12.82 7.586 1 88.62 134 LYS B CA 1
ATOM 2469 C C . LYS B 1 134 ? -17.094 13.727 8.812 1 88.62 134 LYS B C 1
ATOM 2471 O O . LYS B 1 134 ? -17.219 13.25 9.938 1 88.62 134 LYS B O 1
ATOM 2476 N N . PRO B 1 135 ? -17.172 14.961 8.609 1 79.62 135 PRO B N 1
ATOM 2477 C CA . PRO B 1 135 ? -17.141 15.891 9.734 1 79.62 135 PRO B CA 1
ATOM 2478 C C . PRO B 1 135 ? -18.359 15.734 10.656 1 79.62 135 PRO B C 1
ATOM 2480 O O . PRO B 1 135 ? -18.25 15.961 11.867 1 79.62 135 PRO B O 1
ATOM 2483 N N . ALA B 1 136 ? -19.469 15.328 10.148 1 74.56 136 ALA B N 1
ATOM 2484 C CA . ALA B 1 136 ? -20.688 15.203 10.93 1 74.56 136 ALA B CA 1
ATOM 2485 C C . ALA B 1 136 ? -20.562 14.109 11.984 1 74.56 136 ALA B C 1
ATOM 2487 O O . ALA B 1 136 ? -21.297 14.102 12.977 1 74.56 136 ALA B O 1
ATOM 2488 N N . ARG B 1 137 ? -19.594 13.305 11.781 1 72.19 137 ARG B N 1
ATOM 2489 C CA . ARG B 1 137 ? -19.453 12.164 12.68 1 72.19 137 ARG B CA 1
ATOM 2490 C C . ARG B 1 137 ? -18.25 12.328 13.609 1 72.19 137 ARG B C 1
ATOM 2492 O O . ARG B 1 137 ? -17.906 11.414 14.359 1 72.19 137 ARG B O 1
ATOM 2499 N N . ARG B 1 138 ? -17.75 13.531 13.617 1 72.38 138 ARG B N 1
ATOM 2500 C CA . ARG B 1 138 ? -16.562 13.781 14.422 1 72.38 138 ARG B CA 1
ATOM 2501 C C . ARG B 1 138 ? -16.906 13.797 15.906 1 72.38 138 ARG B C 1
ATOM 2503 O O . ARG B 1 138 ? -17.812 14.508 16.344 1 72.38 138 ARG B O 1
ATOM 2510 N N . ARG B 1 139 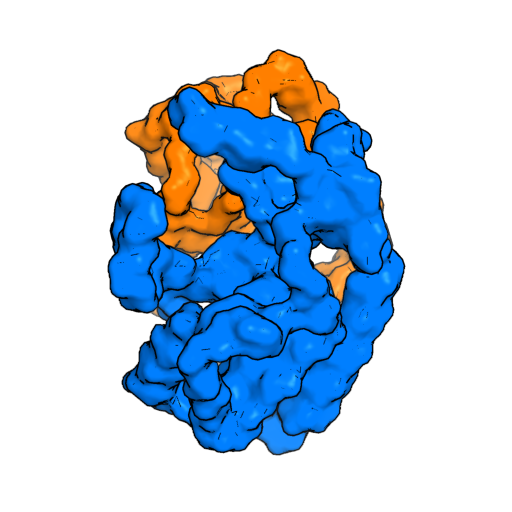? -16.297 12.953 16.578 1 69.12 139 ARG B N 1
ATOM 2511 C CA . ARG B 1 139 ? -16.547 12.906 18.016 1 69.12 139 ARG B CA 1
ATOM 2512 C C . ARG B 1 139 ? -15.367 13.477 18.797 1 69.12 139 ARG B C 1
ATOM 2514 O O . ARG B 1 139 ? -15.555 14.039 19.875 1 69.12 139 ARG B O 1
ATOM 2521 N N . VAL B 1 140 ? -14.156 13.344 18.359 1 64.69 140 VAL B N 1
ATOM 2522 C CA . VAL B 1 140 ? -12.953 13.812 19.031 1 64.69 140 VAL B CA 1
ATOM 2523 C C . VAL B 1 140 ? -12.227 14.82 18.156 1 64.69 140 VAL B C 1
ATOM 2525 O O . VAL B 1 140 ? -11.883 14.523 17.016 1 64.69 140 VAL B O 1
ATOM 2528 N N . PRO B 1 141 ? -12.352 16.016 18.672 1 61.5 141 PRO B N 1
ATOM 2529 C CA . PRO B 1 141 ? -11.477 16.922 17.938 1 61.5 141 PRO B CA 1
ATOM 2530 C C . PRO B 1 141 ? -10.023 16.453 17.922 1 61.5 141 PRO B C 1
ATOM 2532 O O . PRO B 1 141 ? -9.5 16.016 18.938 1 61.5 141 PRO B O 1
ATOM 2535 N N . PHE B 1 142 ? -9.594 16.016 16.719 1 62.38 142 PHE B N 1
ATOM 2536 C CA . PHE B 1 142 ? -8.188 15.641 16.828 1 62.38 142 PHE B CA 1
ATOM 2537 C C . PHE B 1 142 ? -7.289 16.859 16.578 1 62.38 142 PHE B C 1
ATOM 2539 O O . PHE B 1 142 ? -7.621 17.719 15.773 1 62.38 142 PHE B O 1
ATOM 2546 N N . LYS B 1 143 ? -6.527 17.141 17.703 1 66.56 143 LYS B N 1
ATOM 2547 C CA . LYS B 1 143 ? -5.461 18.141 17.594 1 66.56 143 LYS B CA 1
ATOM 2548 C C . LYS B 1 143 ? -4.238 17.547 16.906 1 66.56 143 LYS B C 1
ATOM 2550 O O . LYS B 1 143 ? -3.793 16.453 17.234 1 66.56 143 LYS B O 1
ATOM 2555 N N . LEU B 1 144 ? -3.994 18.219 15.758 1 72.5 144 LEU B N 1
ATOM 2556 C CA . LEU B 1 144 ? -2.762 17.781 15.102 1 72.5 144 LEU B CA 1
ATOM 2557 C C . LEU B 1 144 ? -1.541 18.234 15.898 1 72.5 144 LEU B C 1
ATOM 2559 O O . LEU B 1 144 ? -1.567 19.297 16.547 1 72.5 144 LEU B O 1
ATOM 2563 N N . ALA B 1 145 ? -0.643 17.391 16.078 1 71.81 145 ALA B N 1
ATOM 2564 C CA . ALA B 1 145 ? 0.557 17.656 16.859 1 71.81 145 ALA B CA 1
ATOM 2565 C C . ALA B 1 145 ? 1.515 18.578 16.109 1 71.81 145 ALA B C 1
ATOM 2567 O O . ALA B 1 145 ? 1.694 18.438 14.898 1 71.81 145 ALA B O 1
ATOM 2568 N N . GLY B 1 146 ? 2.07 19.562 16.922 1 70.31 146 GLY B N 1
ATOM 2569 C CA . GLY B 1 146 ? 3.031 20.5 16.344 1 70.31 146 GLY B CA 1
ATOM 2570 C C . GLY B 1 146 ? 2.436 21.375 15.273 1 70.31 146 GLY B C 1
ATOM 2571 O O . GLY B 1 146 ? 1.384 21.984 15.477 1 70.31 146 GLY B O 1
ATOM 2572 N N . GLU B 1 147 ? 3.158 21.453 14.148 1 79.69 147 GLU B N 1
ATOM 2573 C CA . GLU B 1 147 ? 2.729 22.234 13 1 79.69 147 GLU B CA 1
ATOM 2574 C C . GLU B 1 147 ? 2.014 21.359 11.969 1 79.69 147 GLU B C 1
ATOM 2576 O O . GLU B 1 147 ? 2.078 21.625 10.766 1 79.69 147 GLU B O 1
ATOM 2581 N N . GLY B 1 148 ? 1.457 20.344 12.492 1 88.06 148 GLY B N 1
ATOM 2582 C CA . GLY B 1 148 ? 0.799 19.422 11.578 1 88.06 148 GLY B CA 1
ATOM 2583 C C . GLY B 1 148 ? -0.408 20.031 10.883 1 88.06 148 GLY B C 1
ATOM 2584 O O . GLY B 1 148 ? -1.065 20.922 11.438 1 88.06 148 GLY B O 1
ATOM 2585 N N . LYS B 1 149 ? -0.718 19.578 9.68 1 92.81 149 LYS B N 1
ATOM 2586 C CA . LYS B 1 149 ? -1.834 20.031 8.859 1 92.81 149 LYS B CA 1
ATOM 2587 C C . LYS B 1 149 ? -2.775 18.891 8.508 1 92.81 149 LYS B C 1
ATOM 2589 O O . LYS B 1 149 ? -2.369 17.719 8.508 1 92.81 149 LYS B O 1
ATOM 2594 N N . PHE B 1 150 ? -4.004 19.375 8.25 1 93.94 150 PHE B N 1
ATOM 2595 C CA . PHE B 1 150 ? -5.004 18.406 7.801 1 93.94 150 PHE B CA 1
ATOM 2596 C C . PHE B 1 150 ? -5.32 18.609 6.324 1 93.94 150 PHE B C 1
ATOM 2598 O O . PHE B 1 150 ? -5.73 19.703 5.914 1 93.94 150 PHE B O 1
ATOM 2605 N N . TYR B 1 151 ? -5 17.609 5.535 1 96.31 151 TYR B N 1
ATOM 2606 C CA . TYR B 1 151 ? -5.332 17.578 4.113 1 96.31 151 TYR B CA 1
ATOM 2607 C C . TYR B 1 151 ? -6.527 16.656 3.855 1 96.31 151 TYR B C 1
ATOM 2609 O O . TYR B 1 151 ? -6.48 15.461 4.152 1 96.31 151 TYR B O 1
ATOM 2617 N N . SER B 1 152 ? -7.586 17.188 3.322 1 95 152 SER B N 1
ATOM 2618 C CA . SER B 1 152 ? -8.812 16.438 3.102 1 95 152 SER B CA 1
ATOM 2619 C C . SER B 1 152 ? -9.109 16.281 1.614 1 95 152 SER B C 1
ATOM 2621 O O . SER B 1 152 ? -9.062 17.25 0.864 1 95 152 SER B O 1
ATOM 2623 N N . GLY B 1 153 ? -9.359 15.055 1.195 1 97.44 153 GLY B N 1
ATOM 2624 C CA . GLY B 1 153 ? -9.773 14.82 -0.182 1 97.44 153 GLY B CA 1
ATOM 2625 C C . GLY B 1 153 ? -11.203 15.242 -0.46 1 97.44 153 GLY B C 1
ATOM 2626 O O . GLY B 1 153 ? -11.445 16.359 -0.936 1 97.44 153 GLY B O 1
ATOM 2627 N N . PHE B 1 154 ? -12.156 14.383 0.044 1 97.12 154 PHE B N 1
ATOM 2628 C CA . PHE B 1 154 ? -13.57 14.625 -0.214 1 97.12 154 PHE B CA 1
ATOM 2629 C C . PHE B 1 154 ? -14.367 14.602 1.083 1 97.12 154 PHE B C 1
ATOM 2631 O O . PHE B 1 154 ? -14.07 13.82 1.985 1 97.12 154 PHE B O 1
ATOM 2638 N N . GLU B 1 155 ? -15.32 15.445 1.162 1 94.31 155 GLU B N 1
ATOM 2639 C CA . GLU B 1 155 ? -16.312 15.305 2.215 1 94.31 155 GLU B CA 1
ATOM 2640 C C . GLU B 1 155 ? -17.344 14.234 1.861 1 94.31 155 GLU B C 1
ATOM 2642 O O . GLU B 1 155 ? -18.047 14.344 0.85 1 94.31 155 GLU B O 1
ATOM 2647 N N . CYS B 1 156 ? -17.375 13.266 2.619 1 91.88 156 CYS B N 1
ATOM 2648 C CA . CYS B 1 156 ? -18.203 12.094 2.32 1 91.88 156 CYS B CA 1
ATOM 2649 C C . CYS B 1 156 ? -19.562 12.195 2.982 1 91.88 156 CYS B C 1
ATOM 2651 O O . CYS B 1 156 ? -19.656 12.398 4.195 1 91.88 156 CYS B O 1
ATOM 2653 N N . PRO B 1 157 ? -20.625 12.062 2.211 1 89.81 157 PRO B N 1
ATOM 2654 C CA . PRO B 1 157 ? -21.953 11.992 2.818 1 89.81 157 PRO B CA 1
ATOM 2655 C C . PRO B 1 157 ? -22.125 10.742 3.684 1 89.81 157 PRO B C 1
ATOM 2657 O O . PRO B 1 157 ? -21.25 9.875 3.713 1 89.81 157 PRO B O 1
ATOM 2660 N N . ASN B 1 158 ? -23.109 10.711 4.41 1 87.31 158 ASN B N 1
ATOM 2661 C CA . ASN B 1 158 ? -23.391 9.594 5.309 1 87.31 158 ASN B CA 1
ATOM 2662 C C . ASN B 1 158 ? -23.906 8.375 4.547 1 87.31 158 ASN B C 1
ATOM 2664 O O . ASN B 1 158 ? -25.062 7.969 4.727 1 87.31 158 ASN B O 1
ATOM 2668 N N . HIS B 1 159 ? -23.156 7.895 3.713 1 88.62 159 HIS B N 1
ATOM 2669 C CA . HIS B 1 159 ? -23.422 6.684 2.943 1 88.62 159 HIS B CA 1
ATOM 2670 C C . HIS B 1 159 ? -22.375 5.605 3.232 1 88.62 159 HIS B C 1
ATOM 2672 O O . HIS B 1 159 ? -21.281 5.906 3.729 1 88.62 159 HIS B O 1
ATOM 2678 N N . PHE B 1 160 ? -22.844 4.406 2.984 1 90.81 160 PHE B N 1
ATOM 2679 C CA . PHE B 1 160 ? -21.922 3.289 3.043 1 90.81 160 PHE B CA 1
ATOM 2680 C C . PHE B 1 160 ? -21.141 3.168 1.739 1 90.81 160 PHE B C 1
ATOM 2682 O O . PHE B 1 160 ? -21.688 2.777 0.71 1 90.81 160 PHE B O 1
ATOM 2689 N N . VAL B 1 161 ? -19.875 3.518 1.828 1 95.44 161 VAL B N 1
ATOM 2690 C CA . VAL B 1 161 ? -19.109 3.637 0.586 1 95.44 161 VAL B CA 1
ATOM 2691 C C . VAL B 1 161 ? -18.047 2.541 0.52 1 95.44 161 VAL B C 1
ATOM 2693 O O . VAL B 1 161 ? -17.547 2.102 1.553 1 95.44 161 VAL B O 1
ATOM 2696 N N . VAL B 1 162 ? -17.781 2.066 -0.65 1 97 162 VAL B N 1
ATOM 2697 C CA . VAL B 1 162 ? -16.75 1.079 -0.921 1 97 162 VAL B CA 1
ATOM 2698 C C . VAL B 1 162 ? -15.953 1.492 -2.158 1 97 162 VAL B C 1
ATOM 2700 O O . VAL B 1 162 ? -16.359 2.398 -2.889 1 97 162 VAL B O 1
ATOM 2703 N N . GLY B 1 163 ? -14.781 0.853 -2.297 1 97.44 163 GLY B N 1
ATOM 2704 C CA . GLY B 1 163 ? -13.953 1.092 -3.469 1 97.44 163 GLY B CA 1
ATOM 2705 C C . GLY B 1 163 ? -12.742 1.959 -3.176 1 97.44 163 GLY B C 1
ATOM 2706 O O . GLY B 1 163 ? -12.695 2.639 -2.148 1 97.44 163 GLY B O 1
ATOM 2707 N N . TYR B 1 164 ? -11.766 1.869 -4.043 1 98 164 TYR B N 1
ATOM 2708 C CA . TYR B 1 164 ? -10.531 2.646 -3.926 1 98 164 TYR B CA 1
ATOM 2709 C C . TYR B 1 164 ? -9.891 2.451 -2.557 1 98 164 TYR B C 1
ATOM 2711 O O . TYR B 1 164 ? -9.602 3.426 -1.859 1 98 164 TYR B O 1
ATOM 2719 N N . GLY B 1 165 ? -9.867 1.157 -2.141 1 97.31 165 GLY B N 1
ATOM 2720 C CA . GLY B 1 165 ? -9.281 0.79 -0.864 1 97.31 165 GLY B CA 1
ATOM 2721 C C . GLY B 1 165 ? -10.305 0.56 0.226 1 97.31 165 GLY B C 1
ATOM 2722 O O . GLY B 1 165 ? -10.078 -0.224 1.149 1 97.31 165 GLY B O 1
ATOM 2723 N N . LEU B 1 166 ? -11.445 1.248 0.155 1 95.88 166 LEU B N 1
ATOM 2724 C CA . LEU B 1 166 ? -12.523 1.062 1.12 1 95.88 166 LEU B CA 1
ATOM 2725 C C . LEU B 1 166 ? -13.234 -0.267 0.89 1 95.88 166 LEU B C 1
ATOM 2727 O O . LEU B 1 166 ? -13.477 -0.659 -0.255 1 95.88 166 LEU B O 1
ATOM 2731 N N . ASP B 1 167 ? -13.578 -0.891 2.021 1 94.88 167 ASP B N 1
ATOM 2732 C CA . ASP B 1 167 ? -14.094 -2.244 1.841 1 94.88 167 ASP B CA 1
ATOM 2733 C C . ASP B 1 167 ? -15.43 -2.422 2.553 1 94.88 167 ASP B C 1
ATOM 2735 O O . ASP B 1 167 ? -15.828 -1.578 3.359 1 94.88 167 ASP B O 1
ATOM 2739 N N . PHE B 1 168 ? -16.156 -3.453 2.166 1 93.25 168 PHE B N 1
ATOM 2740 C CA . PHE B 1 168 ? -17.172 -4.141 2.953 1 93.25 168 PHE B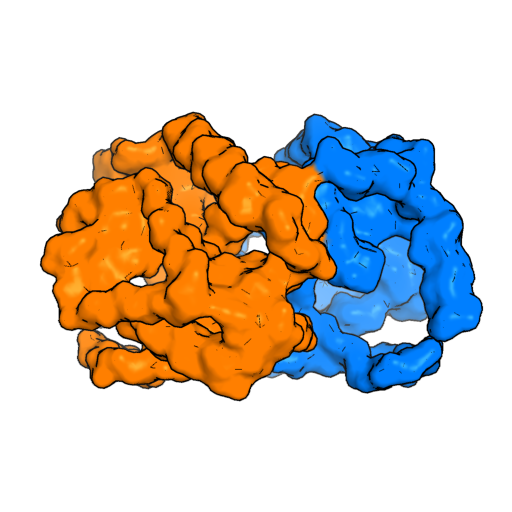 CA 1
ATOM 2741 C C . PHE B 1 168 ? -16.844 -5.629 3.064 1 93.25 168 PHE B C 1
ATOM 2743 O O . PHE B 1 168 ? -16.75 -6.324 2.053 1 93.25 168 PHE B O 1
ATOM 2750 N N . ALA B 1 169 ? -16.594 -6.031 4.312 1 90.56 169 ALA B N 1
ATOM 2751 C CA . ALA B 1 169 ? -16.234 -7.426 4.551 1 90.56 169 ALA B CA 1
ATOM 2752 C C . ALA B 1 169 ? -15.031 -7.828 3.709 1 90.56 169 ALA B C 1
ATOM 2754 O O . ALA B 1 169 ? -15.039 -8.875 3.061 1 90.56 169 ALA B O 1
ATOM 2755 N N . GLU B 1 170 ? -14.078 -6.91 3.572 1 93.06 170 GLU B N 1
ATOM 2756 C CA . GLU B 1 170 ? -12.766 -7.098 2.947 1 93.06 170 GLU B CA 1
ATOM 2757 C C . GLU B 1 170 ? -12.883 -7.137 1.426 1 93.06 170 GLU B C 1
ATOM 2759 O O . GLU B 1 170 ? -11.891 -7.324 0.727 1 93.06 170 GLU B O 1
ATOM 2764 N N . LEU B 1 171 ? -14.062 -6.891 0.972 1 93.69 171 LEU B N 1
ATOM 2765 C CA . LEU B 1 171 ? -14.273 -6.91 -0.472 1 93.69 171 LEU B CA 1
ATOM 2766 C C . LEU B 1 171 ? -14.359 -5.492 -1.027 1 93.69 171 LEU B C 1
ATOM 2768 O O . LEU B 1 171 ? -14.438 -4.527 -0.265 1 93.69 171 LEU B O 1
ATOM 2772 N N . TYR B 1 172 ? -14.219 -5.348 -2.338 1 95.62 172 TYR B N 1
ATOM 2773 C CA . TYR B 1 172 ? -14.484 -4.152 -3.129 1 95.62 172 TYR B CA 1
ATOM 2774 C C . TYR B 1 172 ? -13.289 -3.213 -3.121 1 95.62 172 TYR B C 1
ATOM 2776 O O . TYR B 1 172 ? -13.305 -2.168 -3.775 1 95.62 172 TYR B O 1
ATOM 2784 N N . ARG B 1 173 ? -12.203 -3.545 -2.418 1 96.06 173 ARG B N 1
ATOM 2785 C CA . ARG B 1 173 ? -11.055 -2.646 -2.33 1 96.06 173 ARG B CA 1
ATOM 2786 C C . ARG B 1 173 ? -10.492 -2.334 -3.713 1 96.06 173 ARG B C 1
ATOM 2788 O O . ARG B 1 173 ? -9.898 -1.277 -3.924 1 96.06 173 ARG B O 1
ATOM 2795 N N . ASN B 1 174 ? -10.688 -3.234 -4.664 1 95.94 174 ASN B N 1
ATOM 2796 C CA . ASN B 1 174 ? -10 -3.141 -5.949 1 95.94 174 ASN B CA 1
ATOM 2797 C C . ASN B 1 174 ? -10.812 -2.338 -6.961 1 95.94 174 ASN B C 1
ATOM 2799 O O . ASN B 1 174 ? -10.367 -2.135 -8.094 1 95.94 174 ASN B O 1
ATOM 2803 N N . LEU B 1 175 ? -11.992 -1.819 -6.555 1 96.19 175 LEU B N 1
ATOM 2804 C CA . LEU B 1 175 ? -12.695 -0.896 -7.438 1 96.19 175 LEU B CA 1
ATOM 2805 C C . LEU B 1 175 ? -11.898 0.393 -7.621 1 96.19 175 LEU B C 1
ATOM 2807 O O . LEU B 1 175 ? -11.312 0.906 -6.668 1 96.19 175 LEU B O 1
ATOM 2811 N N . SER B 1 176 ? -11.875 0.952 -8.82 1 95.31 176 SER B N 1
ATOM 2812 C CA . SER B 1 176 ? -11.039 2.105 -9.125 1 95.31 176 SER B CA 1
ATOM 2813 C C . SER B 1 176 ? -11.758 3.412 -8.812 1 95.31 176 SER B C 1
ATOM 2815 O O . SER B 1 176 ? -11.211 4.496 -9.023 1 95.31 176 SER B O 1
ATOM 2817 N N . TYR B 1 177 ? -12.984 3.326 -8.352 1 97.44 177 TYR B N 1
ATOM 2818 C CA . TYR B 1 177 ? -13.828 4.457 -7.973 1 97.44 177 TYR B CA 1
ATOM 2819 C C . TYR B 1 177 ? -14.406 4.258 -6.578 1 97.44 177 TYR B C 1
ATOM 2821 O O . TYR B 1 177 ? -14.188 3.221 -5.949 1 97.44 177 TYR B O 1
ATOM 2829 N N . ILE B 1 178 ? -15.008 5.238 -6.09 1 97.81 178 ILE B N 1
ATOM 2830 C CA . ILE B 1 178 ? -15.734 5.133 -4.828 1 97.81 178 ILE B CA 1
ATOM 2831 C C . ILE B 1 178 ? -17.234 5.188 -5.094 1 97.81 178 ILE B C 1
ATOM 2833 O O . ILE B 1 178 ? -17.719 6.086 -5.789 1 97.81 178 ILE B O 1
ATOM 2837 N N . GLY B 1 179 ? -17.969 4.199 -4.613 1 97.44 179 GLY B N 1
ATOM 2838 C CA . GLY B 1 179 ? -19.406 4.129 -4.805 1 97.44 179 GLY B CA 1
ATOM 2839 C C . GLY B 1 179 ? -20.156 3.762 -3.541 1 97.44 179 GLY B C 1
ATOM 2840 O O . GLY B 1 179 ? -19.562 3.322 -2.559 1 97.44 17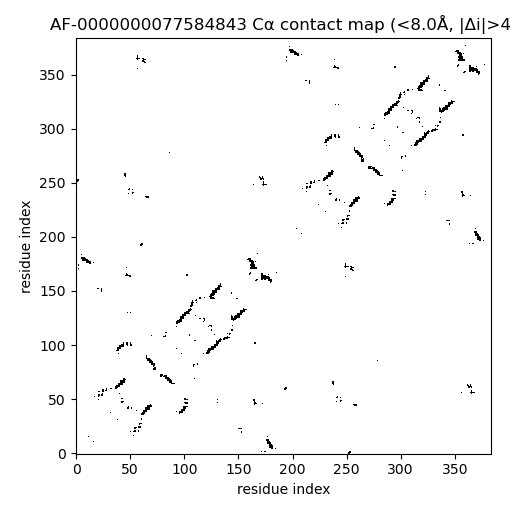9 GLY B O 1
ATOM 2841 N N . VAL B 1 180 ? -21.422 4.035 -3.607 1 96.81 180 VAL B N 1
ATOM 2842 C CA . VAL B 1 180 ? -22.312 3.641 -2.527 1 96.81 180 VAL B CA 1
ATOM 2843 C C . VAL B 1 180 ? -22.75 2.188 -2.715 1 96.81 180 VAL B C 1
ATOM 2845 O O . VAL B 1 180 ? -23.219 1.809 -3.787 1 96.81 180 VAL B O 1
ATOM 2848 N N . LEU B 1 181 ? -22.516 1.421 -1.683 1 95.81 181 LEU B N 1
ATOM 2849 C CA . LEU B 1 181 ? -22.906 0.016 -1.731 1 95.81 181 LEU B CA 1
ATOM 2850 C C . LEU B 1 181 ? -24.406 -0.135 -1.564 1 95.81 181 LEU B C 1
ATOM 2852 O O . LEU B 1 181 ? -25.016 0.522 -0.712 1 95.81 181 LEU B O 1
ATOM 2856 N N . LYS B 1 182 ? -24.984 -1.02 -2.402 1 94.75 182 LYS B N 1
ATOM 2857 C CA . LYS B 1 182 ? -26.406 -1.298 -2.256 1 94.75 182 LYS B CA 1
ATOM 2858 C C . LYS B 1 182 ? -26.719 -1.84 -0.864 1 94.75 182 LYS B C 1
ATOM 2860 O O . LYS B 1 182 ? -26 -2.689 -0.344 1 94.75 182 LYS B O 1
ATOM 2865 N N . SER B 1 183 ? -27.75 -1.443 -0.263 1 91.25 183 SER B N 1
ATOM 2866 C CA . SER B 1 183 ? -28.125 -1.811 1.098 1 91.25 183 SER B CA 1
ATOM 2867 C C . SER B 1 183 ? -28.344 -3.314 1.225 1 91.25 183 SER B C 1
ATOM 2869 O O . SER B 1 183 ? -28.125 -3.893 2.291 1 91.25 183 SER B O 1
ATOM 2871 N N . GLU B 1 184 ? -28.781 -3.941 0.181 1 90.06 184 GLU B N 1
ATOM 2872 C CA . GLU B 1 184 ? -29.031 -5.379 0.188 1 90.06 184 GLU B CA 1
ATOM 2873 C C . GLU B 1 184 ? -27.766 -6.16 0.519 1 90.06 184 GLU B C 1
ATOM 2875 O O . GLU B 1 184 ? -27.828 -7.301 0.987 1 90.06 184 GLU B O 1
ATOM 2880 N N . LYS B 1 185 ? -26.641 -5.555 0.244 1 88.62 185 LYS B N 1
ATOM 2881 C CA . LYS B 1 185 ? -25.375 -6.23 0.447 1 88.62 185 LYS B CA 1
ATOM 2882 C C . LYS B 1 185 ? -24.984 -6.254 1.925 1 88.62 185 LYS B C 1
ATOM 2884 O O . LYS B 1 185 ? -24.328 -7.184 2.385 1 88.62 185 LYS B O 1
ATOM 2889 N N . TYR B 1 186 ? -25.406 -5.234 2.738 1 82.19 186 TYR B N 1
ATOM 2890 C CA . TYR B 1 186 ? -24.953 -5.219 4.129 1 82.19 186 TYR B CA 1
ATOM 2891 C C . TYR B 1 186 ? -26.141 -5.398 5.078 1 82.19 186 TYR B C 1
ATOM 2893 O O . TYR B 1 186 ? -25.953 -5.637 6.273 1 82.19 186 TYR B O 1
ATOM 2901 N N . ASN B 1 187 ? -27.375 -5.156 4.691 1 76.31 187 ASN B N 1
ATOM 2902 C CA . ASN B 1 187 ? -28.531 -5.508 5.504 1 76.31 187 ASN B CA 1
ATOM 2903 C C . ASN B 1 187 ? -28.656 -7.02 5.68 1 76.31 187 ASN B C 1
ATOM 2905 O O . ASN B 1 187 ? -29.141 -7.492 6.711 1 76.31 187 ASN B O 1
ATOM 2909 N N . GLN B 1 188 ? -28.312 -7.762 4.707 1 57.03 188 GLN B N 1
ATOM 2910 C CA . GLN B 1 188 ? -28.375 -9.211 4.82 1 57.03 188 GLN B CA 1
ATOM 2911 C C . GLN B 1 188 ? -27.312 -9.727 5.793 1 57.03 188 GLN B C 1
ATOM 2913 O O . GLN B 1 188 ? -27.5 -10.766 6.43 1 57.03 188 GLN B O 1
ATOM 2918 N N . ALA B 1 189 ? -26.25 -9.25 5.852 1 51.81 189 ALA B N 1
ATOM 2919 C CA . ALA B 1 189 ? -25.188 -9.641 6.773 1 51.81 189 ALA B CA 1
ATOM 2920 C C . ALA B 1 189 ? -25.641 -9.492 8.227 1 51.81 189 ALA B C 1
ATOM 2922 O O . ALA B 1 189 ? -25.172 -10.211 9.102 1 51.81 189 ALA B O 1
ATOM 2923 N N . GLU B 1 190 ? -26.516 -8.492 8.633 1 44.06 190 GLU B N 1
ATOM 2924 C CA . GLU B 1 190 ? -27.141 -8.344 9.945 1 44.06 190 GLU B CA 1
ATOM 2925 C C . GLU B 1 190 ? -28.125 -9.477 10.219 1 44.06 190 GLU B C 1
ATOM 2927 O O . GLU B 1 190 ? -28.453 -9.766 11.375 1 44.06 190 GLU B O 1
ATOM 2932 N N . GLU B 1 191 ? -28.719 -10.023 9.297 1 40.72 191 GLU B N 1
ATOM 2933 C CA . GLU B 1 191 ? -29.688 -11.086 9.547 1 40.72 191 GLU B CA 1
ATOM 2934 C C . GLU B 1 191 ? -29.016 -12.453 9.625 1 40.72 191 GLU B C 1
ATOM 2936 O O . GLU B 1 191 ? -29.609 -13.43 10.055 1 40.72 191 GLU B O 1
ATOM 2941 N N . ASN B 1 192 ? -27.797 -12.648 9.023 1 35.47 192 ASN B N 1
ATOM 2942 C CA . ASN B 1 192 ? -27.25 -13.992 9.203 1 35.47 192 ASN B CA 1
ATOM 2943 C C . ASN B 1 192 ? -26.344 -14.07 10.422 1 35.47 192 ASN B C 1
ATOM 2945 O O . ASN B 1 192 ? -25.531 -13.172 10.656 1 35.47 192 ASN B O 1
#

pLDDT: mean 88.83, std 14.3, range [35.16, 98.69]